Protein AF-A0A367JEI6-F1 (afdb_monomer_lite)

Sequence (635 aa):
SEKPLTSEKLGIALVNKEEEFNARFEATFRLKEKGFSNNKVEFAQYLLSNLLGGIGYFHGSSVVDRSHPPMLDEEDFKGEPVRPELTKPQALFTATPSRPFFPRGFYWDEGFHQLLIGEWDNDLSLDIIKHWVSLIDENGWVAREQILGEEARSKVPPEFQTQFPHYANPPTLYLAIKHFIDRLEAHQQQKLLESMVDSQLKMGTLDESSVLRNLHLDQSELASHWLKAIYSKLRQNWLWFRSTQRGHLKKFGREASSDEAYRWRGRTPNHTLTSGLDDYPRGDPSVGELHLDLHSWMAFCTGLLKEIAHKLGPEYDKDMNEYAQIQQDILANLDDLHWNEEKQMYCDQALDETQSPIHVCHKGYLSLFPMVLGLLPADSPKLGAILDMIQDKQELWSSYGLRSLSASDPFFGTGENYWRGPVWLNINYLTLQSLYKPTVALDFLSIHYLMKMRFTLFALAFTFAIAANAATLNSRSSPEVQSCVNDLTFLQNQLKTTANAVNTYLSAAGSDGATGVLNSEQALINAVDGAGASCCTIHSAVSADEAASLISVSQVLAVDVESALNAMVAKKAEFDAVESTTPAVKADLQKLQPKVNTLTGCILTAMPDGRHNDVAEYITKINSAFSNVNTAFEI

Foldseek 3Di:
DPDDCDPVNVVVVVVVVVVVLLVLLCVLPVCVVLVHDPVVSVVVSVVLVVQVVLWDKFKAWAWEFPPDDLADFDAPLPDDDGDIDTDDMAMATATFPDVVQTSWDAQQVRLVSLLSVCSSFVLSSLVRLVSQLVQLDPQLFHFRTGQGDDVSVVNDDPVPRYTYRNQAAQNSSLVSVVSSVVLLVVLVVVVVVVVVPDPDDDPDDPPVVVCNRCVCSVDVVVVLVSLVSSLVSLVSNLVSQQRSFQADAVVQVADFPDSRFGHGPPAHQQARVSHVLGRPDDDGDRSHKTALLSLLSSLLSLVSSLVSLVSNDDVSVVSNVVSVVVSVRSLRVQCSAFQDPVLLFGFIWDADPVSHIDGDDWQFLSRCSCQLSLVDALPDVSVVSNVVQCPDPQFQDDPVFGFRTGVVDPCAPDDPNPSRGDDDVSSRVSVVVSVVDRRDDDDPPCVVPPVPPDPQDPPPVSPPPCLVVLVPDPPDFDPLLNQLSVLLSVLLVLLVVLLVLLLPDALVVAPVSLVSNLVSLVVSLVSLVSSLVSLLVQQAAGDPSSLVSLLSSLVSSLVSLLSSLVSLLVCLVRQVSYPPSLVSVLVSLVSRVVSVVSSLVSSLSRHDPVCNVSSVVSVVSNVVSSVSSCVSSVD

Radius of gyration: 29.32 Å; chains: 1; bounding box: 84×60×75 Å

Secondary structure (DSSP, 8-state):
-PPPPPHHHHHHHHHHHHHHHHHHHHHHH-TTTTT--HHHHHHHHHHHHHHHTT-EEEEE--EE---S-TT---SS-S------EEPPPEEEEE--SBTTTB-SEEHHHHHHHHHHHHHH-HHHHHHHHHHHHHT--TTS---SEE--HHHHHTTS-HHHHEE-TT-----HHHHHHHHHHHHHHHHHHHHHHHHHH--S-------HHHHHHSHHHH-HHHHHHHHHHHHHHHHHHHHHHHHHTBPPSGGGT---SSS--B--SS--SS--GGGT-TT----S--TT-B-HHHHHHHHHHHHHHHHHHHHH-GGGHHHHHHHHHHHHHHHHHHHHHHEETTTTEE-EEEE-TTS-EEEE---BHHHHHHHHTT-S-TT-HHHHHHHHHHH-TTTTEEBTEEBSB-TTSTTTT-TT-SSSS-B-HHHHHHHHHHHHS-SS---TT-HHHHTTS-SSSSSGGGSSSSHHHHTT--TTS-HHHHHHHHHHHHHHHHHHHHHHHHHH--GGGHHHHHHHHHHHHHHHHHHHHHHHHHHTT--SPPPHHHHHHHHHHHHHHHHHHHHHHHHHHHTHHHHHTSTTHHHHHHHHHHHHHHHHHHHHHHHHHHS-GGGHHHHHHHHHHHHHHHHHHHHHTT-

Organism: Rhizopus azygosporus (NCBI:txid86630)

InterPro domains:
  IPR004888 Glycoside hydrolase family 63 [PTHR10412] (4-437)
  IPR008928 Six-hairpin glycosidase superfamily [SSF48208] (17-437)
  IPR012341 Six-hairpin glycosidase-like superfamily [G3DSA:1.50.10.10] (33-443)
  IPR021054 Cell wall mannoprotein 1 [PF12296] (482-603)
  IPR031335 Glycosyl hydrolase family 63, C-terminal [PF03200] (6-437)

Structure (mmCIF, N/CA/C/O backbone):
data_AF-A0A367JEI6-F1
#
_entry.id   AF-A0A367JEI6-F1
#
loop_
_atom_site.group_PDB
_atom_site.id
_atom_site.type_symbol
_atom_site.label_atom_id
_atom_site.label_alt_id
_atom_site.label_comp_id
_atom_site.label_asym_id
_atom_site.label_entity_id
_atom_site.label_seq_id
_atom_site.pdbx_PDB_ins_code
_atom_site.Cartn_x
_atom_site.Cartn_y
_atom_site.Cartn_z
_atom_site.occupancy
_atom_site.B_iso_or_equiv
_atom_site.auth_seq_id
_atom_site.auth_comp_id
_atom_site.auth_asym_id
_atom_site.auth_atom_id
_atom_site.pdbx_PDB_model_num
ATOM 1 N N . SER A 1 1 ? -4.084 20.580 45.305 1.00 48.03 1 SER A N 1
ATOM 2 C CA . SER A 1 1 ? -3.257 19.406 44.986 1.00 48.03 1 SER A CA 1
ATOM 3 C C . SER A 1 1 ? -4.185 18.294 44.551 1.00 48.03 1 SER A C 1
ATOM 5 O O . SER A 1 1 ? -5.198 18.072 45.211 1.00 48.03 1 SER A O 1
ATOM 7 N N . GLU A 1 2 ? -3.901 17.641 43.428 1.00 61.16 2 GLU A N 1
ATOM 8 C CA . GLU A 1 2 ? -4.622 16.419 43.074 1.00 61.16 2 GLU A CA 1
ATOM 9 C C . GLU A 1 2 ? -4.389 15.379 44.172 1.00 61.16 2 GLU A C 1
ATOM 11 O O . GLU A 1 2 ? -3.274 15.216 44.674 1.00 61.16 2 GLU A O 1
ATOM 16 N N . LYS A 1 3 ? -5.469 14.737 44.626 1.00 69.19 3 LYS A N 1
ATOM 17 C CA . LYS A 1 3 ? -5.363 13.673 45.627 1.00 69.19 3 LYS A CA 1
ATOM 18 C C . LYS A 1 3 ? -4.518 12.539 45.025 1.00 69.19 3 LYS A C 1
ATOM 20 O O . LYS A 1 3 ? -4.773 12.186 43.876 1.00 69.19 3 LYS A O 1
ATOM 25 N N . PRO A 1 4 ? -3.590 11.933 45.785 1.00 77.69 4 PRO A N 1
ATOM 26 C CA . PRO A 1 4 ? -2.762 10.843 45.282 1.00 77.69 4 PRO A CA 1
ATOM 27 C C . PRO A 1 4 ? -3.618 9.689 44.737 1.00 77.69 4 PRO A C 1
ATOM 29 O O . PRO A 1 4 ? -4.696 9.391 45.269 1.00 77.69 4 PRO A O 1
ATOM 32 N N . LEU A 1 5 ? -3.133 9.064 43.661 1.00 84.31 5 LEU A N 1
ATOM 33 C CA . LEU A 1 5 ? -3.747 7.893 43.041 1.00 84.31 5 LEU A CA 1
ATOM 34 C C . LEU A 1 5 ? -3.684 6.723 44.040 1.00 84.31 5 LEU A C 1
ATOM 36 O O . LEU A 1 5 ? -2.600 6.305 44.442 1.00 84.31 5 LEU A O 1
ATOM 40 N N . THR A 1 6 ? -4.835 6.226 44.495 1.00 91.44 6 THR A N 1
ATOM 41 C CA . THR A 1 6 ? -4.913 5.052 45.382 1.00 91.44 6 THR A CA 1
ATOM 42 C C . THR A 1 6 ? -5.135 3.785 44.559 1.00 91.44 6 THR A C 1
ATOM 44 O O . THR A 1 6 ? -5.641 3.867 43.443 1.00 91.44 6 THR A O 1
ATOM 47 N N . SER A 1 7 ? -4.811 2.611 45.116 1.00 90.94 7 SER A N 1
ATOM 48 C CA . SER A 1 7 ? -5.055 1.313 44.456 1.00 90.94 7 SER A CA 1
ATOM 49 C C . SER A 1 7 ? -6.521 1.145 44.033 1.00 90.94 7 SER A C 1
ATOM 51 O O . SER A 1 7 ? -6.808 0.792 42.896 1.00 90.94 7 SER A O 1
ATOM 53 N N . GLU A 1 8 ? -7.456 1.507 44.915 1.00 91.62 8 GLU A N 1
ATOM 54 C CA . GLU A 1 8 ? -8.895 1.473 44.634 1.00 91.62 8 GLU A CA 1
ATOM 55 C C . GLU A 1 8 ? -9.284 2.385 43.460 1.00 91.62 8 GLU A C 1
ATOM 57 O O . GLU A 1 8 ? -9.966 1.956 42.533 1.00 91.62 8 GLU A O 1
ATOM 62 N N . LYS A 1 9 ? -8.795 3.634 43.454 1.00 89.69 9 LYS A N 1
ATOM 63 C CA . LYS A 1 9 ? -9.061 4.576 42.359 1.00 89.69 9 LYS A CA 1
ATOM 64 C C . LYS A 1 9 ? -8.449 4.117 41.042 1.00 89.69 9 LYS A C 1
ATOM 66 O O . LYS A 1 9 ? -9.068 4.308 40.003 1.00 89.69 9 LYS A O 1
ATOM 71 N N . LEU A 1 10 ? -7.252 3.532 41.085 1.00 92.25 10 LEU A N 1
ATOM 72 C CA . LEU A 1 10 ? -6.597 2.979 39.905 1.00 92.25 10 LEU A CA 1
ATOM 73 C C . LEU A 1 10 ? -7.386 1.787 39.350 1.00 92.25 10 LEU A C 1
ATOM 75 O O . LEU A 1 10 ? -7.607 1.736 38.148 1.00 92.25 10 LEU A O 1
ATOM 79 N N . GLY A 1 11 ? -7.858 0.877 40.207 1.00 92.75 11 GLY A N 1
ATOM 80 C CA . GLY A 1 11 ? -8.677 -0.264 39.789 1.00 92.75 11 GLY A CA 1
ATOM 81 C C . GLY A 1 11 ? -9.954 0.167 39.065 1.00 92.75 11 GLY A C 1
ATOM 82 O O . GLY A 1 11 ? -10.223 -0.310 37.967 1.00 92.75 11 GLY A O 1
ATOM 83 N N . ILE A 1 12 ? -10.687 1.133 39.630 1.00 91.88 12 ILE A N 1
ATOM 84 C CA . ILE A 1 12 ? -11.886 1.704 38.990 1.00 91.88 12 ILE A CA 1
ATOM 85 C C . ILE A 1 12 ? -11.523 2.390 37.664 1.00 91.88 12 ILE A C 1
ATOM 87 O O . ILE A 1 12 ? -12.197 2.191 36.658 1.00 91.88 12 ILE A O 1
ATOM 91 N N . ALA A 1 13 ? -10.442 3.175 37.639 1.00 90.31 13 ALA A N 1
ATOM 92 C CA . ALA A 1 13 ? -10.019 3.876 36.430 1.00 90.31 13 ALA A CA 1
ATOM 93 C C . ALA A 1 13 ? -9.613 2.921 35.295 1.00 90.31 13 ALA A C 1
ATOM 95 O O . ALA A 1 13 ? -9.899 3.218 34.139 1.00 90.31 13 ALA A O 1
ATOM 96 N N . LEU A 1 14 ? -8.975 1.786 35.603 1.00 94.12 14 LEU A N 1
ATOM 97 C CA . LEU A 1 14 ? -8.586 0.785 34.605 1.00 94.12 14 LEU A CA 1
ATOM 98 C C . LEU A 1 14 ? -9.806 0.129 33.953 1.00 94.12 14 LEU A C 1
ATOM 100 O O . LEU A 1 14 ? -9.857 0.073 32.729 1.00 94.12 14 LEU A O 1
ATOM 104 N N . VAL A 1 15 ? -10.797 -0.287 34.750 1.00 95.31 15 VAL A N 1
ATOM 105 C CA . VAL A 1 15 ? -12.051 -0.862 34.227 1.00 95.31 15 VAL A CA 1
ATOM 106 C C . VAL A 1 15 ? -12.768 0.144 33.328 1.00 95.31 15 VAL A C 1
ATOM 108 O O . VAL A 1 15 ? -13.109 -0.179 32.195 1.00 95.31 15 VAL A O 1
ATOM 111 N N . ASN A 1 16 ? -12.899 1.397 33.777 1.00 93.38 16 ASN A N 1
ATOM 112 C CA . ASN A 1 16 ? -13.527 2.444 32.969 1.00 93.38 16 ASN A CA 1
ATOM 113 C C . ASN A 1 16 ? -12.774 2.674 31.645 1.00 93.38 16 ASN A C 1
ATOM 115 O O . ASN A 1 16 ? -13.396 2.835 30.599 1.00 93.38 16 ASN A O 1
ATOM 119 N N . LYS A 1 17 ? -11.433 2.666 31.662 1.00 92.62 17 LYS A N 1
ATOM 120 C CA . LYS A 1 17 ? -10.624 2.846 30.445 1.00 92.62 17 LYS A CA 1
ATOM 121 C C . LYS A 1 17 ? -10.722 1.663 29.486 1.00 92.62 17 LYS A C 1
ATOM 123 O O . LYS A 1 17 ? -10.692 1.876 28.276 1.00 92.62 17 LYS A O 1
ATOM 128 N N . GLU A 1 18 ? -10.856 0.446 29.999 1.00 95.56 18 GLU A N 1
ATOM 129 C CA . GLU A 1 18 ? -11.104 -0.746 29.185 1.00 95.56 18 GLU A CA 1
ATOM 130 C C . GLU A 1 18 ? -12.481 -0.682 28.505 1.00 95.56 18 GLU A C 1
ATOM 132 O O . GLU A 1 18 ? -12.591 -0.922 27.302 1.00 95.56 18 GLU A O 1
ATOM 137 N N . GLU A 1 19 ? -13.522 -0.275 29.234 1.00 95.62 19 GLU A N 1
ATOM 138 C CA . GLU A 1 19 ? -14.865 -0.065 28.678 1.00 95.62 19 GLU A CA 1
ATOM 139 C C . GLU A 1 19 ? -14.885 1.047 27.616 1.00 95.62 19 GLU A C 1
ATOM 141 O O . GLU A 1 19 ? -15.433 0.849 26.528 1.00 95.62 19 GLU A O 1
ATOM 146 N N . GLU A 1 20 ? -14.232 2.185 27.880 1.00 93.94 20 GLU A N 1
ATOM 147 C CA . GLU A 1 20 ? -14.072 3.283 26.915 1.00 93.94 20 GLU A CA 1
ATOM 148 C C . GLU A 1 20 ? -13.326 2.830 25.650 1.00 93.94 20 GLU A C 1
ATOM 150 O O . GLU A 1 20 ? -13.734 3.161 24.532 1.00 93.94 20 GLU A O 1
ATOM 155 N N . PHE A 1 21 ? -12.248 2.052 25.803 1.00 95.69 21 PHE A N 1
ATOM 156 C CA . PHE A 1 21 ? -11.511 1.477 24.679 1.00 95.69 21 PHE A CA 1
ATOM 157 C C . PHE A 1 21 ? -12.402 0.550 23.849 1.00 95.69 21 PHE A C 1
ATOM 159 O O . PHE A 1 21 ? -12.448 0.685 22.626 1.00 95.69 21 PHE A O 1
ATOM 166 N N . ASN A 1 22 ? -13.142 -0.350 24.499 1.00 96.62 22 ASN A N 1
ATOM 167 C CA . ASN A 1 22 ? -14.044 -1.290 23.837 1.00 96.62 22 ASN A CA 1
ATOM 168 C C . ASN A 1 22 ? -15.152 -0.570 23.059 1.00 96.62 22 ASN A C 1
ATOM 170 O O . ASN A 1 22 ? -15.424 -0.920 21.908 1.00 96.62 22 ASN A O 1
ATOM 174 N N . ALA A 1 23 ? -15.760 0.455 23.661 1.00 95.31 23 ALA A N 1
ATOM 175 C CA . ALA A 1 23 ? -16.785 1.269 23.018 1.00 95.31 23 ALA A CA 1
ATOM 176 C C . ALA A 1 23 ? -16.229 2.028 21.804 1.00 95.31 23 ALA A C 1
ATOM 178 O O . ALA A 1 23 ? -16.829 1.996 20.729 1.00 95.31 23 ALA A O 1
ATOM 179 N N . ARG A 1 24 ? -15.053 2.657 21.940 1.00 94.38 24 ARG A N 1
ATOM 180 C CA . ARG A 1 24 ? -14.387 3.358 20.831 1.00 94.38 24 ARG A CA 1
ATOM 181 C C . ARG A 1 24 ? -14.004 2.401 19.708 1.00 94.38 24 ARG A C 1
ATOM 183 O O . ARG A 1 24 ? -14.233 2.719 18.550 1.00 94.38 24 ARG A O 1
ATOM 190 N N . PHE A 1 25 ? -13.425 1.248 20.035 1.00 96.81 25 PHE A N 1
ATOM 191 C CA . PHE A 1 25 ? -13.035 0.241 19.049 1.00 96.81 25 PHE A CA 1
ATOM 192 C C . PHE A 1 25 ? -14.214 -0.166 18.172 1.00 96.81 25 PHE A C 1
ATOM 194 O O . PHE A 1 25 ? -14.095 -0.177 16.945 1.00 96.81 25 PHE A O 1
ATOM 201 N N . GLU A 1 26 ? -15.367 -0.427 18.787 1.00 95.75 26 GLU A N 1
ATOM 202 C CA . GLU A 1 26 ? -16.572 -0.732 18.025 1.00 95.75 26 GLU A CA 1
ATOM 203 C C . GLU A 1 26 ? -17.064 0.477 17.219 1.00 95.75 26 GLU A C 1
ATOM 205 O O . GLU A 1 26 ? -17.380 0.315 16.047 1.00 95.75 26 GLU A O 1
ATOM 210 N N . ALA A 1 27 ? -17.058 1.690 17.778 1.00 92.56 27 ALA A N 1
ATOM 211 C CA . ALA A 1 27 ? -17.465 2.893 17.046 1.00 92.56 27 ALA A CA 1
ATOM 212 C C . ALA A 1 27 ? -16.586 3.175 15.810 1.00 92.56 27 ALA A C 1
ATOM 214 O O . ALA A 1 27 ? -17.096 3.595 14.772 1.00 92.56 27 ALA A O 1
ATOM 215 N N . THR A 1 28 ? -15.277 2.923 15.901 1.00 92.06 28 THR A N 1
ATOM 216 C CA . THR A 1 28 ? -14.323 3.123 14.802 1.00 92.06 28 THR A CA 1
ATOM 217 C C . THR A 1 28 ? -14.443 2.025 13.746 1.00 92.06 28 THR A C 1
ATOM 219 O O . THR A 1 28 ? -14.649 2.307 12.565 1.00 92.06 28 THR A O 1
ATOM 222 N N . PHE A 1 29 ? -14.317 0.756 14.145 1.00 93.62 29 PHE A N 1
ATOM 223 C CA . PHE A 1 29 ? -14.163 -0.346 13.189 1.00 93.62 29 PHE A CA 1
ATOM 224 C C . PHE A 1 29 ? -15.469 -1.064 12.856 1.00 93.62 29 PHE A C 1
ATOM 226 O O . PHE A 1 29 ? -15.539 -1.717 11.805 1.00 93.62 29 PHE A O 1
ATOM 233 N N . ARG A 1 30 ? -16.496 -0.926 13.703 1.00 94.12 30 ARG A N 1
ATOM 234 C CA . ARG A 1 30 ? -17.840 -1.499 13.533 1.00 94.12 30 ARG A CA 1
ATOM 235 C C . ARG A 1 30 ? -17.812 -3.002 13.268 1.00 94.12 30 ARG A C 1
ATOM 237 O O . ARG A 1 30 ? -18.492 -3.499 12.374 1.00 94.12 30 ARG A O 1
ATOM 244 N N . LEU A 1 31 ? -16.931 -3.735 13.956 1.00 89.00 31 LEU A N 1
ATOM 245 C CA . LEU A 1 31 ? -16.716 -5.154 13.664 1.00 89.00 31 LEU A CA 1
ATOM 246 C C . LEU A 1 31 ? -17.896 -6.013 14.133 1.00 89.00 31 LEU A C 1
ATOM 248 O O . LEU A 1 31 ? -18.277 -6.939 13.417 1.00 89.00 31 LEU A O 1
ATOM 252 N N . LYS A 1 32 ? -18.520 -5.713 15.277 1.00 90.19 32 LYS A N 1
ATOM 253 C CA . LYS A 1 32 ? -19.736 -6.432 15.695 1.00 90.19 32 LYS A CA 1
ATOM 254 C C . LYS A 1 32 ? -20.890 -6.134 14.744 1.00 90.19 32 LYS A C 1
ATOM 256 O O . LYS A 1 32 ? -21.566 -7.067 14.321 1.00 90.19 32 LYS A O 1
ATOM 261 N N . GLU A 1 33 ? -21.064 -4.871 14.353 1.00 89.69 33 GLU A N 1
ATOM 262 C CA . GLU A 1 33 ? -22.064 -4.466 13.348 1.00 89.69 33 GLU A CA 1
ATOM 263 C C . GLU A 1 33 ? -21.844 -5.183 12.004 1.00 89.69 33 GLU A C 1
ATOM 265 O O . GLU A 1 33 ? -22.790 -5.664 11.385 1.00 89.69 33 GLU A O 1
ATOM 270 N N . LYS A 1 34 ? -20.581 -5.357 11.596 1.00 85.69 34 LYS A N 1
ATOM 271 C CA . LYS A 1 34 ? -20.177 -6.128 10.407 1.00 85.69 34 LYS A CA 1
ATOM 272 C C . LYS A 1 34 ? -20.357 -7.650 10.544 1.00 85.69 34 LYS A C 1
ATOM 274 O O . LYS A 1 34 ? -20.009 -8.380 9.618 1.00 85.69 34 LYS A O 1
ATOM 279 N N . GLY A 1 35 ? -20.863 -8.150 11.673 1.00 91.69 35 GLY A N 1
ATOM 280 C CA . GLY A 1 35 ? -21.135 -9.573 11.903 1.00 91.69 35 GLY A CA 1
ATOM 281 C C . GLY A 1 35 ? -19.931 -10.401 12.370 1.00 91.69 35 GLY A C 1
ATOM 282 O O . GLY A 1 35 ? -19.985 -11.633 12.339 1.00 91.69 35 GLY A O 1
ATOM 283 N N . PHE A 1 36 ? -18.833 -9.776 12.810 1.00 88.62 36 PHE A N 1
ATOM 284 C CA . PHE A 1 36 ? -17.705 -10.514 13.384 1.00 88.62 36 PHE A CA 1
ATOM 285 C C . PHE A 1 36 ? -18.031 -11.005 14.806 1.00 88.62 36 PHE A C 1
ATOM 287 O O . PHE A 1 36 ? -18.516 -10.259 15.652 1.00 88.62 36 PHE A O 1
ATOM 294 N N . SER A 1 37 ? -17.714 -12.272 15.096 1.00 94.31 37 SER A N 1
ATOM 295 C CA . SER A 1 37 ? -17.862 -12.866 16.435 1.00 94.31 37 SER A CA 1
ATOM 296 C C . SER A 1 37 ? -16.991 -12.160 17.479 1.00 94.31 37 SER A C 1
ATOM 298 O O . SER A 1 37 ? -15.877 -11.754 17.146 1.00 94.31 37 SER A O 1
ATOM 300 N N . ASN A 1 38 ? -17.400 -12.164 18.751 1.00 93.81 38 ASN A N 1
ATOM 301 C CA . ASN A 1 38 ? -16.640 -11.554 19.854 1.00 93.81 38 ASN A CA 1
ATOM 302 C C . ASN A 1 38 ? -15.154 -11.965 19.893 1.00 93.81 38 ASN A C 1
ATOM 304 O O . ASN A 1 38 ? -14.307 -11.090 19.997 1.00 93.81 38 ASN A O 1
ATOM 308 N N . ASN A 1 39 ? -14.817 -13.245 19.683 1.00 96.50 39 ASN A N 1
ATOM 309 C CA . ASN A 1 39 ? -13.416 -13.703 19.665 1.00 96.50 39 ASN A CA 1
ATOM 310 C C . ASN A 1 39 ? -12.576 -13.045 18.550 1.00 96.50 39 ASN A C 1
ATOM 312 O O . ASN A 1 39 ? -11.382 -12.822 18.713 1.00 96.50 39 ASN A O 1
ATOM 316 N N . LYS A 1 40 ? -13.188 -12.733 17.397 1.00 95.38 40 LYS A N 1
ATOM 317 C CA . LYS A 1 40 ? -12.514 -12.029 16.291 1.00 95.38 40 LYS A CA 1
ATOM 318 C C . LYS A 1 40 ? -12.352 -10.541 16.597 1.00 95.38 40 LYS A C 1
ATOM 320 O O . LYS A 1 40 ? -11.348 -9.956 16.207 1.00 95.38 40 LYS A O 1
ATOM 325 N N . VAL A 1 41 ? -13.323 -9.946 17.290 1.00 97.25 41 VAL A N 1
ATOM 326 C CA . VAL A 1 41 ? -13.244 -8.557 17.761 1.00 97.25 41 VAL A CA 1
ATOM 327 C C . VAL A 1 41 ? -12.129 -8.420 18.795 1.00 97.25 41 VAL A C 1
ATOM 329 O O . VAL A 1 41 ? -11.269 -7.564 18.629 1.00 97.25 41 VAL A O 1
ATOM 332 N N . GLU A 1 42 ? -12.077 -9.314 19.783 1.00 97.50 42 GLU A N 1
ATOM 333 C CA . GLU A 1 42 ? -11.012 -9.365 20.792 1.00 97.50 42 GLU A CA 1
ATOM 334 C C . GLU A 1 42 ? -9.632 -9.564 20.149 1.00 97.50 42 GLU A C 1
ATOM 336 O O . GLU A 1 42 ? -8.675 -8.857 20.464 1.00 97.50 42 GLU A O 1
ATOM 341 N N . PHE A 1 43 ? -9.532 -10.465 19.167 1.00 98.00 43 PHE A N 1
ATOM 342 C CA . PHE A 1 43 ? -8.306 -10.636 18.391 1.00 98.00 43 PHE A CA 1
ATOM 343 C C . PHE A 1 43 ? -7.889 -9.344 17.667 1.00 98.00 43 PHE A C 1
ATOM 345 O O . PHE A 1 43 ? -6.725 -8.953 17.727 1.00 98.00 43 PHE A O 1
ATOM 352 N N . ALA A 1 44 ? -8.819 -8.633 17.026 1.00 97.88 44 ALA A N 1
ATOM 353 C CA . ALA A 1 44 ? -8.519 -7.374 16.342 1.00 97.88 44 ALA A CA 1
ATOM 354 C C . ALA A 1 44 ? -8.121 -6.249 17.316 1.00 97.88 44 ALA A C 1
ATOM 356 O O . ALA A 1 44 ? -7.190 -5.490 17.036 1.00 97.88 44 ALA A O 1
ATOM 357 N N . GLN A 1 45 ? -8.769 -6.177 18.481 1.00 98.31 45 GLN A N 1
ATOM 358 C CA . GLN A 1 45 ? -8.386 -5.282 19.573 1.00 98.31 45 GLN A CA 1
ATOM 359 C C . GLN A 1 45 ? -6.954 -5.557 20.032 1.00 98.31 45 GLN A C 1
ATOM 361 O O . GLN A 1 45 ? -6.162 -4.623 20.179 1.00 98.31 45 GLN A O 1
ATOM 366 N N . TYR A 1 46 ? -6.594 -6.832 20.198 1.00 98.00 46 TYR A N 1
ATOM 367 C CA . TYR A 1 46 ? -5.237 -7.244 20.542 1.00 98.00 46 TYR A CA 1
ATOM 368 C C . TYR A 1 46 ? -4.212 -6.809 19.483 1.00 98.00 46 TYR A C 1
ATOM 370 O O . TYR A 1 46 ? -3.170 -6.258 19.846 1.00 98.00 46 TYR A O 1
ATOM 378 N N . LEU A 1 47 ? -4.494 -6.997 18.188 1.00 97.25 47 LEU A N 1
ATOM 379 C CA . LEU A 1 47 ? -3.591 -6.577 17.105 1.00 97.25 47 LEU A CA 1
ATOM 380 C C . LEU A 1 47 ? -3.359 -5.061 17.105 1.00 97.25 47 LEU A C 1
ATOM 382 O O . LEU A 1 47 ? -2.209 -4.621 17.096 1.00 97.25 47 LEU A O 1
ATOM 386 N N . LEU A 1 48 ? -4.432 -4.266 17.179 1.00 98.25 48 LEU A N 1
ATOM 387 C CA . LEU A 1 48 ? -4.332 -2.806 17.242 1.00 98.25 48 LEU A CA 1
ATOM 388 C C . LEU A 1 48 ? -3.537 -2.361 18.476 1.00 98.25 48 LEU A C 1
ATOM 390 O O . LEU A 1 48 ? -2.645 -1.523 18.374 1.00 98.25 48 LEU A O 1
ATOM 394 N N . SER A 1 49 ? -3.832 -2.950 19.635 1.00 98.19 49 SER A N 1
ATOM 395 C CA . SER A 1 49 ? -3.174 -2.606 20.900 1.00 98.19 49 SER A CA 1
ATOM 396 C C . SER A 1 49 ? -1.674 -2.895 20.857 1.00 98.19 49 SER A C 1
ATOM 398 O O . SER A 1 49 ? -0.885 -2.106 21.372 1.00 98.19 49 SER A O 1
ATOM 400 N N . ASN A 1 50 ? -1.259 -3.991 20.214 1.00 98.19 50 ASN A N 1
ATOM 401 C CA . ASN A 1 50 ? 0.160 -4.308 20.040 1.00 98.19 50 ASN A CA 1
ATOM 402 C C . ASN A 1 50 ? 0.858 -3.376 19.048 1.00 98.19 50 ASN A C 1
ATOM 404 O O . ASN A 1 50 ? 1.997 -2.994 19.313 1.00 98.19 50 ASN A O 1
ATOM 408 N N . LEU A 1 51 ? 0.192 -2.979 17.957 1.00 98.12 51 LEU A N 1
ATOM 409 C CA . LEU A 1 51 ? 0.733 -1.984 17.027 1.00 98.12 51 LEU A CA 1
ATOM 410 C C . LEU A 1 51 ? 0.952 -0.640 17.733 1.00 98.12 51 LEU A C 1
ATOM 412 O O . LEU A 1 51 ? 2.053 -0.095 17.696 1.00 98.12 51 LEU A O 1
ATOM 416 N N . LEU A 1 52 ? -0.065 -0.145 18.447 1.00 98.31 52 LEU A N 1
ATOM 417 C CA . LEU A 1 52 ? 0.025 1.101 19.216 1.00 98.31 52 LEU A CA 1
ATOM 418 C C . LEU A 1 52 ? 1.075 1.006 20.331 1.00 98.31 52 LEU A C 1
ATOM 420 O O . LEU A 1 52 ? 1.863 1.926 20.524 1.00 98.31 52 LEU A O 1
ATOM 424 N N . GLY A 1 53 ? 1.140 -0.128 21.032 1.00 97.94 53 GLY A N 1
ATOM 425 C CA . GLY A 1 53 ? 2.154 -0.400 22.054 1.00 97.94 53 GLY A CA 1
ATOM 426 C C . GLY A 1 53 ? 3.572 -0.602 21.503 1.00 97.94 53 GLY A C 1
ATOM 427 O O . GLY A 1 53 ? 4.518 -0.707 22.285 1.00 97.94 53 GLY A O 1
ATOM 428 N N . GLY A 1 54 ? 3.727 -0.690 20.179 1.00 98.06 54 GLY A N 1
ATOM 429 C CA . GLY A 1 54 ? 5.005 -0.689 19.473 1.00 98.06 54 GLY A CA 1
ATOM 430 C C . GLY A 1 54 ? 5.481 0.705 19.063 1.00 98.06 54 GLY A C 1
ATOM 431 O O . GLY A 1 54 ? 6.603 0.817 18.568 1.00 98.06 54 GLY A O 1
ATOM 432 N N . ILE A 1 55 ? 4.670 1.751 19.260 1.00 98.69 55 ILE A N 1
ATOM 433 C CA . ILE A 1 55 ? 5.073 3.136 19.007 1.00 98.69 55 ILE A CA 1
ATOM 434 C C . ILE A 1 55 ? 6.120 3.553 20.042 1.00 98.69 55 ILE A C 1
ATOM 436 O O . ILE A 1 55 ? 5.935 3.377 21.247 1.00 98.69 55 ILE A O 1
ATOM 440 N N . GLY A 1 56 ? 7.227 4.114 19.563 1.00 98.19 56 GLY A N 1
ATOM 441 C CA . GLY A 1 56 ? 8.352 4.543 20.384 1.00 98.19 56 GLY A CA 1
ATOM 442 C C . GLY A 1 56 ? 8.886 5.912 19.983 1.00 98.19 56 GLY A C 1
ATOM 443 O O . GLY A 1 56 ? 8.673 6.386 18.867 1.00 98.19 56 GLY A O 1
ATOM 444 N N . TYR A 1 57 ? 9.605 6.535 20.915 1.00 98.44 57 TYR A N 1
ATOM 445 C CA . TYR A 1 57 ? 10.407 7.730 20.675 1.00 98.44 57 TYR A CA 1
ATOM 446 C C . TYR A 1 57 ? 11.887 7.360 20.758 1.00 98.44 57 TYR A C 1
ATOM 448 O O . TYR A 1 57 ? 12.358 6.878 21.789 1.00 98.44 57 TYR A O 1
ATOM 456 N N . PHE A 1 58 ? 12.613 7.603 19.676 1.00 98.44 58 PHE A N 1
ATOM 457 C CA . PHE A 1 58 ? 14.017 7.252 19.516 1.00 98.44 58 PHE A CA 1
ATOM 458 C C . PHE A 1 58 ? 14.836 8.521 19.322 1.00 98.44 58 PHE A C 1
ATOM 460 O O . PHE A 1 58 ? 14.406 9.438 18.626 1.00 98.44 58 PHE A O 1
ATOM 467 N N . HIS A 1 59 ? 16.025 8.579 19.920 1.00 98.50 59 HIS A N 1
ATOM 468 C CA . HIS A 1 59 ? 16.923 9.717 19.771 1.00 98.50 59 HIS A CA 1
ATOM 469 C C . HIS A 1 59 ? 18.386 9.276 19.783 1.00 98.50 59 HIS A C 1
ATOM 471 O O . HIS A 1 59 ? 18.832 8.577 20.694 1.00 98.50 59 HIS A O 1
ATOM 477 N N . GLY A 1 60 ? 19.161 9.748 18.812 1.00 98.31 60 GLY A N 1
ATOM 478 C CA . GLY A 1 60 ? 20.586 9.456 18.719 1.00 98.31 60 GLY A CA 1
ATOM 479 C C . GLY A 1 60 ? 21.145 9.695 17.325 1.00 98.31 60 GLY A C 1
ATOM 480 O O . GLY A 1 60 ? 20.445 10.158 16.429 1.00 98.31 60 GLY A O 1
ATOM 481 N N . SER A 1 61 ? 22.431 9.407 17.158 1.00 98.12 61 SER A N 1
ATOM 482 C CA . SER A 1 61 ? 23.098 9.435 15.855 1.00 98.12 61 SER A CA 1
ATOM 483 C C . SER A 1 61 ? 22.865 8.134 15.090 1.00 98.12 61 SER A C 1
ATOM 485 O O . SER A 1 61 ? 22.895 7.058 15.697 1.00 98.12 61 SER A O 1
ATOM 487 N N . SER A 1 62 ? 22.716 8.255 13.771 1.00 97.50 62 SER A N 1
ATOM 488 C CA . SER A 1 62 ? 22.810 7.154 12.808 1.00 97.50 62 SER A CA 1
ATOM 489 C C . SER A 1 62 ? 24.258 6.962 12.359 1.00 97.50 62 SER A C 1
ATOM 491 O O . SER A 1 62 ? 25.091 7.856 12.525 1.00 97.50 62 SER A O 1
ATOM 493 N N . VAL A 1 63 ? 24.545 5.815 11.745 1.00 97.12 63 VAL A N 1
ATOM 494 C CA . VAL A 1 63 ? 25.808 5.540 11.049 1.00 97.12 63 VAL A CA 1
ATOM 495 C C . VAL A 1 63 ? 25.546 5.614 9.546 1.00 97.12 63 VAL A C 1
ATOM 497 O O . VAL A 1 63 ? 24.741 4.844 9.025 1.00 97.12 63 VAL A O 1
ATOM 500 N N . VAL A 1 64 ? 26.183 6.553 8.848 1.00 95.88 64 VAL A N 1
ATOM 501 C CA . VAL A 1 64 ? 25.949 6.805 7.417 1.00 95.88 64 VAL A CA 1
ATOM 502 C C . VAL A 1 64 ? 27.273 6.891 6.678 1.00 95.88 64 VAL A C 1
ATOM 504 O O . VAL A 1 64 ? 28.185 7.587 7.119 1.00 95.88 64 VAL A O 1
ATOM 507 N N . ASP A 1 65 ? 27.364 6.232 5.530 1.00 93.50 65 ASP A N 1
ATOM 508 C CA . ASP A 1 65 ? 28.490 6.378 4.611 1.00 93.50 65 ASP A CA 1
ATOM 509 C C . ASP A 1 65 ? 28.106 7.300 3.448 1.00 93.50 65 ASP A C 1
ATOM 511 O O . ASP A 1 65 ? 27.285 6.949 2.601 1.00 93.50 65 ASP A O 1
ATOM 515 N N . ARG A 1 66 ? 28.715 8.489 3.399 1.00 90.62 66 ARG A N 1
ATOM 516 C CA . ARG A 1 66 ? 28.513 9.483 2.328 1.00 90.62 66 ARG A CA 1
ATOM 517 C C . ARG A 1 66 ? 29.680 9.559 1.338 1.00 90.62 66 ARG A C 1
ATOM 519 O O . ARG A 1 66 ? 29.755 10.509 0.563 1.00 90.62 66 ARG A O 1
ATOM 526 N N . SER A 1 67 ? 30.612 8.610 1.381 1.00 85.69 67 SER A N 1
ATOM 527 C CA . SER A 1 67 ? 31.818 8.634 0.545 1.00 85.69 67 SER A CA 1
ATOM 528 C C . SER A 1 67 ? 31.568 8.240 -0.914 1.00 85.69 67 SER A C 1
ATOM 530 O O . SER A 1 67 ? 32.365 8.593 -1.784 1.00 85.69 67 SER A O 1
ATOM 532 N N . HIS A 1 68 ? 30.439 7.586 -1.187 1.00 78.19 68 HIS A N 1
ATOM 533 C CA . HIS A 1 68 ? 30.028 7.145 -2.515 1.00 78.19 68 HIS A CA 1
ATOM 534 C C . HIS A 1 68 ? 29.151 8.205 -3.210 1.00 78.19 68 HIS A C 1
ATOM 536 O O . HIS A 1 68 ? 28.231 8.743 -2.580 1.00 78.19 68 HIS A O 1
ATOM 542 N N . PRO A 1 69 ? 29.384 8.514 -4.501 1.00 73.44 69 PRO A N 1
ATOM 543 C CA . PRO A 1 69 ? 28.525 9.418 -5.259 1.00 73.44 69 PRO A CA 1
ATOM 544 C C . PRO A 1 69 ? 27.067 8.919 -5.309 1.00 73.44 69 PRO A C 1
ATOM 546 O O . PRO A 1 69 ? 26.849 7.733 -5.549 1.00 73.44 69 PRO A O 1
ATOM 549 N N . PRO A 1 70 ? 26.054 9.802 -5.196 1.00 64.50 70 PRO A N 1
ATOM 550 C CA . PRO A 1 70 ? 24.640 9.403 -5.196 1.00 64.50 70 PRO A CA 1
ATOM 551 C C . PRO A 1 70 ? 24.142 8.710 -6.477 1.00 64.50 70 PRO A C 1
ATOM 553 O O . PRO A 1 70 ? 23.067 8.122 -6.474 1.00 64.50 70 PRO A O 1
ATOM 556 N N . MET A 1 71 ? 24.893 8.833 -7.576 1.00 66.12 71 MET A N 1
ATOM 557 C CA . MET A 1 71 ? 24.570 8.295 -8.904 1.00 66.12 71 MET A CA 1
ATOM 558 C C . MET A 1 71 ? 25.625 7.304 -9.407 1.00 66.12 71 MET A C 1
ATOM 560 O O . MET A 1 71 ? 25.804 7.156 -10.616 1.00 66.12 71 MET A O 1
ATOM 564 N N . LEU A 1 72 ? 26.385 6.680 -8.505 1.00 69.12 72 LEU A N 1
ATOM 565 C CA . LEU A 1 72 ? 27.336 5.654 -8.912 1.00 69.12 72 LEU A CA 1
ATOM 566 C C . LEU A 1 72 ? 26.568 4.420 -9.407 1.00 69.12 72 LEU A C 1
ATOM 568 O O . LEU A 1 72 ? 25.690 3.904 -8.717 1.00 69.12 72 LEU A O 1
ATOM 572 N N . ASP A 1 73 ? 26.880 3.968 -10.618 1.00 74.62 73 ASP A N 1
ATOM 573 C CA . ASP A 1 73 ? 26.421 2.671 -11.094 1.00 74.62 73 ASP A CA 1
ATOM 574 C C . ASP A 1 73 ? 27.378 1.588 -10.587 1.00 74.62 73 ASP A C 1
ATOM 576 O O . ASP A 1 73 ? 28.564 1.586 -10.908 1.00 74.62 73 ASP A O 1
ATOM 580 N N . GLU A 1 74 ? 26.844 0.679 -9.776 1.00 73.88 74 GLU A N 1
ATOM 581 C CA . GLU A 1 74 ? 27.546 -0.502 -9.271 1.00 73.88 74 GLU A CA 1
ATOM 582 C C . GLU A 1 74 ? 27.804 -1.476 -10.437 1.00 73.88 74 GLU A C 1
ATOM 584 O O . GLU A 1 74 ? 26.880 -2.137 -10.903 1.00 73.88 74 GLU A O 1
ATOM 589 N N . GLU A 1 75 ? 29.038 -1.542 -10.948 1.00 68.88 75 GLU A N 1
ATOM 590 C CA . GLU A 1 75 ? 29.386 -2.398 -12.101 1.00 68.88 75 GLU A CA 1
ATOM 591 C C . GLU A 1 75 ? 29.924 -3.785 -11.681 1.00 68.88 75 GLU A C 1
ATOM 593 O O . GLU A 1 75 ? 29.875 -4.723 -12.475 1.00 68.88 75 GLU A O 1
ATOM 598 N N . ASP A 1 76 ? 30.440 -3.954 -10.453 1.00 65.19 76 ASP A N 1
ATOM 599 C CA . ASP A 1 76 ? 31.060 -5.219 -10.014 1.00 65.19 76 ASP A CA 1
ATOM 600 C C . ASP A 1 76 ? 30.275 -6.011 -8.955 1.00 65.19 76 ASP A C 1
ATOM 602 O O . ASP A 1 76 ? 30.607 -7.178 -8.730 1.00 65.19 76 ASP A O 1
ATOM 606 N N . PHE A 1 77 ? 29.238 -5.410 -8.348 1.00 71.00 77 PHE A N 1
ATOM 607 C CA . PHE A 1 77 ? 28.322 -5.992 -7.349 1.00 71.00 77 PHE A CA 1
ATOM 608 C C . PHE A 1 77 ? 29.011 -6.767 -6.200 1.00 71.00 77 PHE A C 1
ATOM 610 O O . PHE A 1 77 ? 28.383 -7.599 -5.537 1.00 71.00 77 PHE A O 1
ATOM 617 N N . LYS A 1 78 ? 30.309 -6.515 -5.957 1.00 65.50 78 LYS A N 1
ATOM 618 C CA . LYS A 1 78 ? 31.162 -7.220 -4.974 1.00 65.50 78 LYS A CA 1
ATOM 619 C C . LYS A 1 78 ? 31.325 -6.463 -3.656 1.00 65.50 78 LYS A C 1
ATOM 621 O O . LYS A 1 78 ? 31.854 -7.031 -2.701 1.00 65.50 78 LYS A O 1
ATOM 626 N N . GLY A 1 79 ? 30.836 -5.225 -3.604 1.00 64.31 79 GLY A N 1
ATOM 627 C CA . GLY A 1 79 ? 30.884 -4.343 -2.442 1.00 64.31 79 GLY A CA 1
ATOM 628 C C . GLY A 1 79 ? 32.091 -3.404 -2.466 1.00 64.31 79 GLY A C 1
ATOM 629 O O . GLY A 1 79 ? 33.206 -3.804 -2.798 1.00 64.31 79 GLY A O 1
ATOM 630 N N . GLU A 1 80 ? 31.861 -2.148 -2.082 1.00 66.50 80 GLU A N 1
ATOM 631 C CA . GLU A 1 80 ? 32.888 -1.105 -2.028 1.00 66.50 80 GLU A CA 1
ATOM 632 C C . GLU A 1 80 ? 33.387 -0.852 -0.590 1.00 66.50 80 GLU A C 1
ATOM 634 O O . GLU A 1 80 ? 32.686 -1.156 0.383 1.00 66.50 80 GLU A O 1
ATOM 639 N N . PRO A 1 81 ? 34.611 -0.313 -0.409 1.00 78.31 81 PRO A N 1
ATOM 640 C CA . PRO A 1 81 ? 35.122 0.038 0.912 1.00 78.31 81 PRO A CA 1
ATOM 641 C C . PRO A 1 81 ? 34.261 1.101 1.608 1.00 78.31 81 PRO A C 1
ATOM 643 O O . PRO A 1 81 ? 34.224 2.258 1.197 1.00 78.31 81 PRO A O 1
ATOM 646 N N . VAL A 1 82 ? 33.648 0.722 2.727 1.00 84.81 82 VAL A N 1
ATOM 647 C CA . VAL A 1 82 ? 32.804 1.605 3.541 1.00 84.81 82 VAL A CA 1
ATOM 648 C C . VAL A 1 82 ? 33.609 2.602 4.385 1.00 84.81 82 VAL A C 1
ATOM 650 O O . VAL A 1 82 ? 34.597 2.242 5.031 1.00 84.81 82 VAL A O 1
ATOM 653 N N . ARG A 1 83 ? 33.146 3.854 4.442 1.00 90.81 83 ARG A N 1
ATOM 654 C CA . ARG A 1 83 ? 33.638 4.941 5.310 1.00 90.81 83 ARG A CA 1
ATOM 655 C C . ARG A 1 83 ? 32.493 5.497 6.168 1.00 90.81 83 ARG A C 1
ATOM 657 O O . ARG A 1 83 ? 32.010 6.601 5.916 1.00 90.81 83 ARG A O 1
ATOM 664 N N . PRO A 1 84 ? 32.022 4.725 7.160 1.00 93.69 84 PRO A N 1
ATOM 665 C CA . PRO A 1 84 ? 30.873 5.103 7.967 1.00 93.69 84 PRO A CA 1
ATOM 666 C C . PRO A 1 84 ? 31.214 6.245 8.929 1.00 93.69 84 PRO A C 1
ATOM 668 O O . PRO A 1 84 ? 32.228 6.205 9.630 1.00 93.69 84 PRO A O 1
ATOM 671 N N . GLU A 1 85 ? 30.323 7.226 9.022 1.00 96.31 85 GLU A N 1
ATOM 672 C CA . GLU A 1 85 ? 30.420 8.342 9.960 1.00 96.31 85 GLU A CA 1
ATOM 673 C C . GLU A 1 85 ? 29.147 8.463 10.803 1.00 96.31 85 GLU A C 1
ATOM 675 O O . GLU A 1 85 ? 28.039 8.146 10.360 1.00 96.31 85 GLU A O 1
ATOM 680 N N . LEU A 1 86 ? 29.298 8.942 12.040 1.00 97.38 86 LEU A N 1
ATOM 681 C CA . LEU A 1 86 ? 28.150 9.272 12.878 1.00 97.38 86 LEU A CA 1
ATOM 682 C C . LEU A 1 86 ? 27.506 10.570 12.395 1.00 97.38 86 LEU A C 1
ATOM 684 O O . LEU A 1 86 ? 28.171 11.597 12.247 1.00 97.38 86 LEU A O 1
ATOM 688 N N . THR A 1 87 ? 26.189 10.551 12.222 1.00 96.75 87 THR A N 1
ATOM 689 C CA . THR A 1 87 ? 25.426 11.766 11.934 1.00 96.75 87 THR A CA 1
ATOM 690 C C . THR A 1 87 ? 25.301 12.644 13.176 1.00 96.75 87 THR A C 1
ATOM 692 O O . THR A 1 87 ? 25.511 12.211 14.316 1.00 96.75 87 THR A O 1
ATOM 695 N N . LYS A 1 88 ? 24.852 13.889 12.981 1.00 96.81 88 LYS A N 1
ATOM 696 C CA . LYS A 1 88 ? 24.277 14.655 14.092 1.00 96.81 88 LYS A CA 1
ATOM 697 C C . LYS A 1 88 ? 23.079 13.883 14.676 1.00 96.81 88 LYS A C 1
ATOM 699 O O . LYS A 1 88 ? 22.369 13.239 13.898 1.00 96.81 88 LYS A O 1
ATOM 704 N N . PRO A 1 89 ? 22.854 13.938 16.002 1.00 97.25 89 PRO A N 1
ATOM 705 C CA . PRO A 1 89 ? 21.699 13.298 16.611 1.00 97.25 89 PRO A CA 1
ATOM 706 C C . PRO A 1 89 ? 20.386 13.808 16.020 1.00 97.25 89 PRO A C 1
ATOM 708 O O . PRO A 1 89 ? 20.236 15.005 15.764 1.00 97.25 89 PRO A O 1
ATOM 711 N N . GLN A 1 90 ? 19.449 12.891 15.825 1.00 97.25 90 GLN A N 1
ATOM 712 C CA . GLN A 1 90 ? 18.090 13.152 15.361 1.00 97.25 90 GLN A CA 1
ATOM 713 C C . GLN A 1 90 ? 17.099 12.430 16.276 1.00 97.25 90 GLN A C 1
ATOM 715 O O . GLN A 1 90 ? 17.490 11.577 17.078 1.00 97.25 90 GLN A O 1
ATOM 720 N N . ALA A 1 91 ? 15.824 12.792 16.165 1.00 98.06 91 ALA A N 1
ATOM 721 C CA . ALA A 1 91 ? 14.734 12.160 16.890 1.00 98.06 91 ALA A CA 1
ATOM 722 C C . ALA A 1 91 ? 13.713 11.580 15.914 1.00 98.06 91 ALA A C 1
ATOM 724 O O . ALA A 1 91 ? 13.466 12.159 14.857 1.00 98.06 91 ALA A O 1
ATOM 725 N N . LEU A 1 92 ? 13.087 10.474 16.301 1.00 98.69 92 LEU A N 1
ATOM 726 C CA . LEU A 1 92 ? 12.015 9.848 15.544 1.00 98.69 92 LEU A CA 1
ATOM 727 C C . LEU A 1 92 ? 10.945 9.316 16.493 1.00 98.69 92 LEU A C 1
ATOM 729 O O . LEU A 1 92 ? 11.238 8.525 17.386 1.00 98.69 92 LEU A O 1
ATOM 733 N N . PHE A 1 93 ? 9.705 9.732 16.265 1.00 98.75 93 PHE A N 1
ATOM 734 C CA . PHE A 1 93 ? 8.517 9.155 16.878 1.00 98.75 93 PHE A CA 1
ATOM 735 C C . PHE A 1 93 ? 7.811 8.291 15.830 1.00 98.75 93 PHE A C 1
ATOM 737 O O . PHE A 1 93 ? 7.422 8.811 14.787 1.00 98.75 93 PHE A O 1
ATOM 744 N N . THR A 1 94 ? 7.737 6.977 16.051 1.00 98.75 94 THR A N 1
ATOM 745 C CA . THR A 1 94 ? 7.366 6.007 15.001 1.00 98.75 94 THR A CA 1
ATOM 746 C C . THR A 1 94 ? 6.811 4.711 15.573 1.00 98.75 94 THR A C 1
ATOM 748 O O . THR A 1 94 ? 7.163 4.330 16.693 1.00 98.75 94 THR A O 1
ATOM 751 N N . ALA A 1 95 ? 5.997 4.001 14.789 1.00 98.31 95 ALA A N 1
ATOM 752 C CA . ALA A 1 95 ? 5.698 2.595 15.045 1.00 98.31 95 ALA A CA 1
ATOM 753 C C . ALA A 1 95 ? 6.915 1.701 14.736 1.00 98.31 95 ALA A C 1
ATOM 755 O O . ALA A 1 95 ? 7.881 2.126 14.096 1.00 98.31 95 ALA A O 1
ATOM 756 N N . THR A 1 96 ? 6.889 0.461 15.233 1.00 97.88 96 THR A N 1
ATOM 757 C CA . THR A 1 96 ? 7.953 -0.530 15.019 1.00 97.88 96 THR A CA 1
ATOM 758 C C . THR A 1 96 ? 7.368 -1.836 14.472 1.00 97.88 96 THR A C 1
ATOM 760 O O . THR A 1 96 ? 6.333 -2.271 14.982 1.00 97.88 96 THR A O 1
ATOM 763 N N . PRO A 1 97 ? 8.010 -2.502 13.488 1.00 97.38 97 PRO A N 1
ATOM 764 C CA . PRO A 1 97 ? 7.470 -3.740 12.911 1.00 97.38 97 PRO A CA 1
ATOM 765 C C . PRO A 1 97 ? 7.354 -4.875 13.934 1.00 97.38 97 PRO A C 1
ATOM 767 O O . PRO A 1 97 ? 6.450 -5.707 13.885 1.00 97.38 97 PRO A O 1
ATOM 770 N N . SER A 1 98 ? 8.301 -4.936 14.875 1.00 96.94 98 SER A N 1
ATOM 771 C CA . SER A 1 98 ? 8.346 -5.976 15.898 1.00 96.94 98 SER A CA 1
ATOM 772 C C . SER A 1 98 ? 9.158 -5.520 17.101 1.00 96.94 98 SER A C 1
ATOM 774 O O . SER A 1 98 ? 10.370 -5.361 17.016 1.00 96.94 98 SER A O 1
ATOM 776 N N . ARG A 1 99 ? 8.526 -5.383 18.267 1.00 95.25 99 ARG A N 1
ATOM 777 C CA . ARG A 1 99 ? 9.212 -5.011 19.519 1.00 95.25 99 ARG A CA 1
ATOM 778 C C . ARG A 1 99 ? 10.412 -5.912 19.887 1.00 95.25 99 ARG A C 1
ATOM 780 O O . ARG A 1 99 ? 11.416 -5.373 20.342 1.00 95.25 99 ARG A O 1
ATOM 787 N N . PRO A 1 100 ? 10.366 -7.253 19.741 1.00 92.31 100 PRO A N 1
ATOM 788 C CA . PRO A 1 100 ? 11.516 -8.091 20.098 1.00 92.31 100 PRO A CA 1
ATOM 789 C C . PRO A 1 100 ? 12.645 -8.099 19.055 1.00 92.31 100 PRO A C 1
ATOM 791 O O . PRO A 1 100 ? 13.809 -8.184 19.445 1.00 92.31 100 PRO A O 1
ATOM 794 N N . PHE A 1 101 ? 12.323 -8.024 17.760 1.00 91.38 101 PHE A N 1
ATOM 795 C CA . PHE A 1 101 ? 13.298 -8.220 16.673 1.00 91.38 101 PHE A CA 1
ATOM 796 C C . PHE A 1 101 ? 13.688 -6.913 15.967 1.00 91.38 101 PHE A C 1
ATOM 798 O O . PHE A 1 101 ? 14.857 -6.675 15.662 1.00 91.38 101 PHE A O 1
ATOM 805 N N . PHE A 1 102 ? 12.713 -6.031 15.763 1.00 94.75 102 PHE A N 1
ATOM 806 C CA . PHE A 1 102 ? 12.823 -4.798 14.989 1.00 94.75 102 PHE A CA 1
ATOM 807 C C . PHE A 1 102 ? 12.321 -3.566 15.776 1.00 94.75 102 PHE A C 1
ATOM 809 O O . PHE A 1 102 ? 11.417 -2.880 15.302 1.00 94.75 102 PHE A O 1
ATOM 816 N N . PRO A 1 103 ? 12.860 -3.254 16.978 1.00 96.50 103 PRO A N 1
ATOM 817 C CA . PRO A 1 103 ? 12.394 -2.132 17.806 1.00 96.50 103 PRO A CA 1
ATOM 818 C C . PRO A 1 103 ? 12.941 -0.780 17.318 1.00 96.50 103 PRO A C 1
ATOM 820 O O . PRO A 1 103 ? 13.654 -0.090 18.043 1.00 96.50 103 PRO A O 1
ATOM 823 N N . ARG A 1 104 ? 12.679 -0.433 16.058 1.00 97.75 104 ARG A N 1
ATOM 824 C CA . ARG A 1 104 ? 13.157 0.790 15.398 1.00 97.75 104 ARG A CA 1
ATOM 825 C C . ARG A 1 104 ? 12.299 1.123 14.181 1.00 97.75 104 ARG A C 1
ATOM 827 O O . ARG A 1 104 ? 11.533 0.279 13.721 1.00 97.75 104 ARG A O 1
ATOM 834 N N . GLY A 1 105 ? 12.445 2.340 13.667 1.00 98.25 105 GLY A N 1
ATOM 835 C CA . GLY A 1 105 ? 11.723 2.781 12.477 1.00 98.25 105 GLY A CA 1
ATOM 836 C C . GLY A 1 105 ? 12.254 2.122 11.205 1.00 98.25 105 GLY A C 1
ATOM 837 O O . GLY A 1 105 ? 13.458 2.169 10.945 1.00 98.25 105 GLY A O 1
ATOM 838 N N . PHE A 1 106 ? 11.353 1.567 10.398 1.00 98.50 106 PHE A N 1
ATOM 839 C CA . PHE A 1 106 ? 11.626 1.119 9.034 1.00 98.50 106 PHE A CA 1
ATOM 840 C C . PHE A 1 106 ? 10.741 1.901 8.067 1.00 98.50 106 PHE A C 1
ATOM 842 O O . PHE A 1 106 ? 9.524 1.953 8.235 1.00 98.50 106 PHE A O 1
ATOM 849 N N . TYR A 1 107 ? 11.359 2.529 7.071 1.00 98.25 107 TYR A N 1
ATOM 850 C CA . TYR A 1 107 ? 10.704 3.512 6.213 1.00 98.25 107 TYR A CA 1
ATOM 851 C C . TYR A 1 107 ? 9.523 2.918 5.442 1.00 98.25 107 TYR A C 1
ATOM 853 O O . TYR A 1 107 ? 8.433 3.490 5.452 1.00 98.25 107 TYR A O 1
ATOM 861 N N . TRP A 1 108 ? 9.724 1.764 4.794 1.00 98.06 108 TRP A N 1
ATOM 862 C CA . TRP A 1 108 ? 8.665 1.155 3.994 1.00 98.06 108 TRP A CA 1
ATOM 863 C C . TRP A 1 108 ? 7.581 0.470 4.851 1.00 98.06 108 TRP A C 1
ATOM 865 O O . TRP A 1 108 ? 6.415 0.469 4.456 1.00 98.06 108 TRP A O 1
ATOM 875 N N . ASP A 1 109 ? 7.912 -0.063 6.031 1.00 98.69 109 ASP A N 1
ATOM 876 C CA . ASP A 1 109 ? 6.923 -0.614 6.967 1.00 98.69 109 ASP A CA 1
ATOM 877 C C . ASP A 1 109 ? 5.991 0.483 7.494 1.00 98.69 109 ASP A C 1
ATOM 879 O O . ASP A 1 109 ? 4.783 0.270 7.631 1.00 98.69 109 ASP A O 1
ATOM 883 N N . GLU A 1 110 ? 6.533 1.679 7.750 1.00 98.75 110 GLU A N 1
ATOM 884 C CA . GLU A 1 110 ? 5.787 2.741 8.415 1.00 98.75 110 GLU A CA 1
ATOM 885 C C . GLU A 1 110 ? 4.544 3.158 7.638 1.00 98.75 110 GLU A C 1
ATOM 887 O O . GLU A 1 110 ? 3.480 3.330 8.233 1.00 98.75 110 GLU A O 1
ATOM 892 N N . GLY A 1 111 ? 4.632 3.241 6.310 1.00 98.25 111 GLY A N 1
ATOM 893 C CA . GLY A 1 111 ? 3.468 3.532 5.482 1.00 98.25 111 GLY A CA 1
ATOM 894 C C . GLY A 1 111 ? 2.294 2.591 5.758 1.00 98.25 111 GLY A C 1
ATOM 895 O O . GLY A 1 111 ? 1.166 3.059 5.878 1.00 98.25 111 GLY A O 1
ATOM 896 N N . PHE A 1 112 ? 2.558 1.292 5.950 1.00 98.69 112 PHE A N 1
ATOM 897 C CA . PHE A 1 112 ? 1.537 0.296 6.286 1.00 98.69 112 PHE A CA 1
ATOM 898 C C . PHE A 1 112 ? 1.030 0.425 7.724 1.00 98.69 112 PHE A C 1
ATOM 900 O O . PHE A 1 112 ? -0.173 0.284 7.949 1.00 98.69 112 PHE A O 1
ATOM 907 N N . HIS A 1 113 ? 1.900 0.732 8.693 1.00 98.81 113 HIS A N 1
ATOM 908 C CA . HIS A 1 113 ? 1.474 1.002 10.073 1.00 98.81 113 HIS A CA 1
ATOM 909 C C . HIS A 1 113 ? 0.439 2.133 10.116 1.00 98.81 113 HIS A C 1
ATOM 911 O O . HIS A 1 113 ? -0.601 2.023 10.775 1.00 98.81 113 HIS A O 1
ATOM 917 N N . GLN A 1 114 ? 0.694 3.199 9.355 1.00 98.69 114 GLN A N 1
ATOM 918 C CA . GLN A 1 114 ? -0.151 4.389 9.322 1.00 98.69 114 GLN A CA 1
ATOM 919 C C . GLN A 1 114 ? -1.516 4.164 8.656 1.00 98.69 114 GLN A C 1
ATOM 921 O O . GLN A 1 114 ? -2.463 4.892 8.963 1.00 98.69 114 GLN A O 1
ATOM 926 N N . LEU A 1 115 ? -1.670 3.113 7.840 1.00 97.31 115 LEU A N 1
ATOM 927 C CA . LEU A 1 115 ? -2.976 2.716 7.299 1.00 97.31 115 LEU A CA 1
ATOM 928 C C . LEU A 1 115 ? -3.954 2.289 8.391 1.00 97.31 115 LEU A C 1
ATOM 930 O O . LEU A 1 115 ? -5.145 2.520 8.240 1.00 97.31 115 LEU A O 1
ATOM 934 N N . LEU A 1 116 ? -3.473 1.681 9.481 1.00 97.38 116 LEU A N 1
ATOM 935 C CA . LEU A 1 116 ? -4.319 1.281 10.609 1.00 97.38 116 LEU A CA 1
ATOM 936 C C . LEU A 1 116 ? -4.318 2.329 11.725 1.00 97.38 116 LEU A C 1
ATOM 938 O O . LEU A 1 116 ? -5.378 2.642 12.266 1.00 97.38 116 LEU A O 1
ATOM 942 N N . ILE A 1 117 ? -3.149 2.892 12.059 1.00 98.62 117 ILE A N 1
ATOM 943 C CA . ILE A 1 117 ? -3.042 3.924 13.102 1.00 98.62 117 ILE A CA 1
ATOM 944 C C . ILE A 1 117 ? -3.915 5.117 12.742 1.00 98.62 117 ILE A C 1
ATOM 946 O O . ILE A 1 117 ? -4.665 5.575 13.592 1.00 98.62 117 ILE A O 1
ATOM 950 N N . GLY A 1 118 ? -3.893 5.570 11.489 1.00 97.69 118 GLY A N 1
ATOM 951 C CA . GLY A 1 118 ? -4.681 6.724 11.085 1.00 97.69 118 GLY A CA 1
ATOM 952 C C . GLY A 1 118 ? -6.201 6.506 11.096 1.00 97.69 118 GLY A C 1
ATOM 953 O O . GLY A 1 118 ? -6.932 7.480 11.232 1.00 97.69 118 GLY A O 1
ATOM 954 N N . GLU A 1 119 ? -6.689 5.265 10.966 1.00 95.69 119 GLU A N 1
ATOM 955 C CA . GLU A 1 119 ? -8.123 4.953 11.131 1.00 95.69 119 GLU A CA 1
ATOM 956 C C . GLU A 1 119 ? -8.538 5.019 12.602 1.00 95.69 119 GLU A C 1
ATOM 958 O O . GLU A 1 119 ? -9.665 5.379 12.933 1.00 95.69 119 GLU A O 1
ATOM 963 N N . TRP A 1 120 ? -7.618 4.663 13.500 1.00 96.94 120 TRP A N 1
ATOM 964 C CA . TRP A 1 120 ? -7.836 4.769 14.933 1.00 96.94 120 TRP A CA 1
ATOM 965 C C . TRP A 1 120 ? -7.707 6.211 15.421 1.00 96.94 120 TRP A C 1
ATOM 967 O O . TRP A 1 120 ? -8.556 6.679 16.181 1.00 96.94 120 TRP A O 1
ATOM 977 N N . ASP A 1 121 ? -6.631 6.886 15.025 1.00 97.25 121 ASP A N 1
ATOM 978 C CA . ASP A 1 121 ? -6.170 8.177 15.522 1.00 97.25 121 ASP A CA 1
ATOM 979 C C . ASP A 1 121 ? -5.432 8.930 14.403 1.00 97.25 121 ASP A C 1
ATOM 981 O O . ASP A 1 121 ? -4.252 8.693 14.120 1.00 97.25 121 ASP A O 1
ATOM 985 N N . ASN A 1 122 ? -6.167 9.802 13.713 1.00 97.06 122 ASN A N 1
ATOM 986 C CA . ASN A 1 122 ? -5.667 10.481 12.529 1.00 97.06 122 ASN A CA 1
ATOM 987 C C . ASN A 1 122 ? -4.487 11.398 12.866 1.00 97.06 122 ASN A C 1
ATOM 989 O O . ASN A 1 122 ? -3.453 11.345 12.207 1.00 97.06 122 ASN A O 1
ATOM 993 N N . ASP A 1 123 ? -4.629 12.220 13.895 1.00 96.56 123 ASP A N 1
ATOM 994 C CA . ASP A 1 123 ? -3.629 13.216 14.267 1.00 96.56 123 ASP A CA 1
ATOM 995 C C . ASP A 1 123 ? -2.342 12.587 14.813 1.00 96.56 123 ASP A C 1
ATOM 997 O O . ASP A 1 123 ? -1.249 13.031 14.456 1.00 96.56 123 ASP A O 1
ATOM 1001 N N . LEU A 1 124 ? -2.445 11.480 15.557 1.00 97.94 124 LEU A N 1
ATOM 1002 C CA . LEU A 1 124 ? -1.277 10.672 15.918 1.00 97.94 124 LEU A CA 1
ATOM 1003 C C . LEU A 1 124 ? -0.519 10.187 14.673 1.00 97.94 124 LEU A C 1
ATOM 1005 O O . LEU A 1 124 ? 0.713 10.229 14.632 1.00 97.94 124 LEU A O 1
ATOM 1009 N N . SER A 1 125 ? -1.249 9.741 13.648 1.00 98.69 125 SER A N 1
ATOM 1010 C CA . SER A 1 125 ? -0.653 9.305 12.384 1.00 98.69 125 SER A CA 1
ATOM 1011 C C . SER A 1 125 ? 0.067 10.449 11.664 1.00 98.69 125 SER A C 1
ATOM 1013 O O . SER A 1 125 ? 1.203 10.286 11.210 1.00 98.69 125 SER A O 1
ATOM 1015 N N . LEU A 1 126 ? -0.550 11.633 11.617 1.00 98.56 126 LEU A N 1
ATOM 1016 C CA . LEU A 1 126 ? 0.042 12.833 11.020 1.00 98.56 126 LEU A CA 1
ATOM 1017 C C . LEU A 1 126 ? 1.317 13.285 11.742 1.00 98.56 126 LEU A C 1
ATOM 1019 O O . LEU A 1 126 ? 2.274 13.706 11.083 1.00 98.56 126 LEU A O 1
ATOM 1023 N N . ASP A 1 127 ? 1.367 13.172 13.069 1.00 97.94 127 ASP A N 1
ATOM 1024 C CA . ASP A 1 127 ? 2.561 13.487 13.857 1.00 97.94 127 ASP A CA 1
ATOM 1025 C C . ASP A 1 127 ? 3.715 12.521 13.570 1.00 97.94 127 ASP A C 1
ATOM 1027 O O . ASP A 1 127 ? 4.864 12.958 13.415 1.00 97.94 127 ASP A O 1
ATOM 1031 N N . ILE A 1 128 ? 3.427 11.224 13.441 1.00 98.81 128 ILE A N 1
ATOM 1032 C CA . ILE A 1 128 ? 4.426 10.212 13.076 1.00 98.81 128 ILE A CA 1
ATOM 1033 C C . ILE A 1 128 ? 4.947 10.451 11.652 1.00 98.81 128 ILE A C 1
ATOM 1035 O O . ILE A 1 128 ? 6.162 10.517 11.440 1.00 98.81 128 ILE A O 1
ATOM 1039 N N . ILE A 1 129 ? 4.054 10.661 10.677 1.00 98.81 129 ILE A N 1
ATOM 1040 C CA . ILE A 1 129 ? 4.442 10.970 9.290 1.00 98.81 129 ILE A CA 1
ATOM 1041 C C . ILE A 1 129 ? 5.336 12.214 9.252 1.00 98.81 129 ILE A C 1
ATOM 1043 O O . ILE A 1 129 ? 6.364 12.225 8.573 1.00 98.81 129 ILE A O 1
ATOM 1047 N N . LYS A 1 130 ? 4.992 13.258 10.011 1.00 98.38 130 LYS A N 1
ATOM 1048 C CA . LYS A 1 130 ? 5.778 14.494 10.072 1.00 98.38 130 LYS A CA 1
ATOM 1049 C C . LYS A 1 130 ? 7.181 14.274 10.645 1.00 98.38 130 LYS A C 1
ATOM 1051 O O . LYS A 1 130 ? 8.126 14.875 10.131 1.00 98.38 130 LYS A O 1
ATOM 1056 N N . HIS A 1 131 ? 7.345 13.408 11.650 1.00 98.56 131 HIS A N 1
ATOM 1057 C CA . HIS A 1 131 ? 8.676 13.037 12.146 1.00 98.56 131 HIS A CA 1
ATOM 1058 C C . HIS A 1 131 ? 9.505 12.366 11.051 1.00 98.56 131 HIS A C 1
ATOM 1060 O O . HIS A 1 131 ? 10.637 12.787 10.821 1.00 98.56 131 HIS A O 1
ATOM 1066 N N . TRP A 1 132 ? 8.942 11.413 10.307 1.00 98.75 132 TRP A N 1
ATOM 1067 C CA . TRP A 1 132 ? 9.645 10.788 9.184 1.00 98.75 132 TRP A CA 1
ATOM 1068 C C . TRP A 1 132 ? 10.009 11.772 8.071 1.00 98.75 132 TRP A C 1
ATOM 1070 O O . TRP A 1 132 ? 11.146 11.780 7.603 1.00 98.75 132 TRP A O 1
ATOM 1080 N N . VAL A 1 133 ? 9.080 12.645 7.675 1.00 98.44 133 VAL A N 1
ATOM 1081 C CA . VAL A 1 133 ? 9.337 13.684 6.664 1.00 98.44 133 VAL A CA 1
ATOM 1082 C C . VAL A 1 133 ? 10.456 14.631 7.112 1.00 98.44 133 VAL A C 1
ATOM 1084 O O . VAL A 1 133 ? 11.245 15.089 6.285 1.00 98.44 133 VAL A O 1
ATOM 1087 N N . SER A 1 134 ? 10.574 14.905 8.414 1.00 97.50 134 SER A N 1
ATOM 1088 C CA . SER A 1 134 ? 11.646 15.748 8.958 1.00 97.50 134 SER A CA 1
ATOM 1089 C C . SER A 1 134 ? 13.046 15.132 8.824 1.00 97.50 134 SER A C 1
ATOM 1091 O O . SER A 1 134 ? 14.030 15.873 8.827 1.00 97.50 134 SER A O 1
ATOM 1093 N N . LEU A 1 135 ? 13.136 13.806 8.654 1.00 98.00 135 LEU A N 1
ATOM 1094 C CA . LEU A 1 135 ? 14.394 13.084 8.441 1.00 98.00 135 LEU A CA 1
ATOM 1095 C C . LEU A 1 135 ? 14.866 13.098 6.983 1.00 98.00 135 LEU A C 1
ATOM 1097 O O . LEU A 1 135 ? 16.002 12.707 6.724 1.00 98.00 135 LEU A O 1
ATOM 1101 N N . ILE A 1 136 ? 14.030 13.551 6.040 1.00 98.00 136 ILE A N 1
ATOM 1102 C CA . ILE A 1 136 ? 14.446 13.761 4.650 1.00 98.00 136 ILE A CA 1
ATOM 1103 C C . ILE A 1 136 ? 15.526 14.848 4.639 1.00 98.00 136 ILE A C 1
ATOM 1105 O O . ILE A 1 136 ? 15.265 16.008 4.987 1.00 98.00 136 ILE A O 1
ATOM 1109 N N . ASP A 1 137 ? 16.743 14.473 4.253 1.00 95.00 137 ASP A N 1
ATOM 1110 C CA . ASP A 1 137 ? 17.908 15.353 4.282 1.00 95.00 137 ASP A CA 1
ATOM 1111 C C . ASP A 1 137 ? 17.863 16.426 3.179 1.00 95.00 137 ASP A C 1
ATOM 1113 O O . ASP A 1 137 ? 16.929 16.516 2.377 1.00 95.00 137 ASP A O 1
ATOM 1117 N N . GLU A 1 138 ? 18.853 17.312 3.157 1.00 94.19 138 GLU A N 1
ATOM 1118 C CA . GLU A 1 138 ? 18.971 18.386 2.167 1.00 94.19 138 GLU A CA 1
ATOM 1119 C C . GLU A 1 138 ? 19.174 17.904 0.721 1.00 94.19 138 GLU A C 1
ATOM 1121 O O . GLU A 1 138 ? 19.068 18.709 -0.205 1.00 94.19 138 GLU A O 1
ATOM 1126 N N . ASN A 1 139 ? 19.432 16.614 0.511 1.00 92.88 139 ASN A N 1
ATOM 1127 C CA . ASN A 1 139 ? 19.530 16.000 -0.809 1.00 92.88 139 ASN A CA 1
ATOM 1128 C C . ASN A 1 139 ? 18.278 15.188 -1.159 1.00 92.88 139 ASN A C 1
ATOM 1130 O O . ASN A 1 139 ? 18.186 14.704 -2.281 1.00 92.88 139 ASN A O 1
ATOM 1134 N N . GLY A 1 140 ? 17.314 15.067 -0.238 1.00 96.31 140 GLY A N 1
ATOM 1135 C CA . GLY A 1 140 ? 16.069 14.321 -0.424 1.00 96.31 140 GLY A CA 1
ATOM 1136 C C . GLY A 1 140 ? 16.128 12.859 0.007 1.00 96.31 140 GLY A C 1
ATOM 1137 O O . GLY A 1 140 ? 15.138 12.144 -0.162 1.00 96.31 140 GLY A O 1
ATOM 1138 N N . TRP A 1 141 ? 17.238 12.407 0.587 1.00 96.94 141 TRP A N 1
ATOM 1139 C CA . TRP A 1 141 ? 17.370 11.038 1.075 1.00 96.94 141 TRP A CA 1
ATOM 1140 C C . TRP A 1 141 ? 16.823 10.889 2.497 1.00 96.94 141 TRP A C 1
ATOM 1142 O O . TRP A 1 141 ? 16.949 11.785 3.330 1.00 96.94 141 TRP A O 1
ATOM 1152 N N . VAL A 1 142 ? 16.262 9.718 2.788 1.00 97.25 142 VAL A N 1
ATOM 1153 C CA . VAL A 1 142 ? 15.913 9.265 4.136 1.00 97.25 142 VAL A CA 1
ATOM 1154 C C . VAL A 1 142 ? 16.358 7.814 4.280 1.00 97.25 142 VAL A C 1
ATOM 1156 O O . VAL A 1 142 ? 16.140 7.001 3.382 1.00 97.25 142 VAL A O 1
ATOM 1159 N N . ALA A 1 143 ? 17.011 7.482 5.394 1.00 96.94 143 ALA A N 1
ATOM 1160 C CA . ALA A 1 143 ? 17.482 6.121 5.612 1.00 96.94 143 ALA A CA 1
ATOM 1161 C C . ALA A 1 143 ? 16.307 5.139 5.736 1.00 96.94 143 ALA A C 1
ATOM 1163 O O . ALA A 1 143 ? 15.322 5.416 6.429 1.00 96.94 143 ALA A O 1
ATOM 1164 N N . ARG A 1 144 ? 16.450 3.972 5.095 1.00 96.56 144 ARG A N 1
ATOM 1165 C CA . ARG A 1 144 ? 15.454 2.890 5.125 1.00 96.56 144 ARG A CA 1
ATOM 1166 C C . ARG A 1 144 ? 15.216 2.346 6.531 1.00 96.56 144 ARG A C 1
ATOM 1168 O O . ARG A 1 144 ? 14.113 1.915 6.841 1.00 96.56 144 ARG A O 1
ATOM 1175 N N . GLU A 1 145 ? 16.242 2.386 7.374 1.00 97.44 145 GLU A N 1
ATOM 1176 C CA . GLU A 1 145 ? 16.233 1.832 8.721 1.00 97.44 145 GLU A CA 1
ATOM 1177 C C . GLU A 1 145 ? 16.854 2.837 9.696 1.00 97.44 145 GLU A C 1
ATOM 1179 O O . GLU A 1 145 ? 17.993 3.279 9.535 1.00 97.44 145 GLU A O 1
ATOM 1184 N N . GLN A 1 146 ? 16.079 3.243 10.699 1.00 97.81 146 GLN A N 1
ATOM 1185 C CA . GLN A 1 146 ? 16.408 4.347 11.602 1.00 97.81 146 GLN A CA 1
ATOM 1186 C C . GLN A 1 146 ? 17.018 3.811 12.898 1.00 97.81 146 GLN A C 1
ATOM 1188 O O . GLN A 1 146 ? 16.328 3.566 13.888 1.00 97.81 146 GLN A O 1
ATOM 1193 N N . ILE A 1 147 ? 18.337 3.608 12.886 1.00 98.12 147 ILE A N 1
ATOM 1194 C CA . ILE A 1 147 ? 19.099 3.029 14.002 1.00 98.12 147 ILE A CA 1
ATOM 1195 C C . ILE A 1 147 ? 19.714 4.155 14.846 1.00 98.12 147 ILE A C 1
ATOM 1197 O O . ILE A 1 147 ? 20.896 4.480 14.732 1.00 98.12 147 ILE A O 1
ATOM 1201 N N . LEU A 1 148 ? 18.888 4.778 15.688 1.00 98.06 148 LEU A N 1
ATOM 1202 C CA . LEU A 1 148 ? 19.256 5.976 16.445 1.00 98.06 148 LEU A CA 1
ATOM 1203 C C . LEU A 1 148 ? 19.833 5.627 17.827 1.00 98.06 148 LEU A C 1
ATOM 1205 O O . LEU A 1 148 ? 19.105 5.228 18.735 1.00 98.06 148 LEU A O 1
ATOM 1209 N N . GLY A 1 149 ? 21.142 5.828 18.010 1.00 97.56 149 GLY A N 1
ATOM 1210 C CA . GLY A 1 149 ? 21.809 5.649 19.310 1.00 97.56 149 GLY A CA 1
ATOM 1211 C C . GLY A 1 149 ? 22.243 4.211 19.634 1.00 97.56 149 GLY A C 1
ATOM 1212 O O . GLY A 1 149 ? 22.052 3.284 18.851 1.00 97.56 149 GLY A O 1
ATOM 1213 N N . GLU A 1 150 ? 22.903 4.036 20.785 1.00 97.06 150 GLU A N 1
ATOM 1214 C CA . GLU A 1 150 ? 23.510 2.750 21.187 1.00 97.06 150 GLU A CA 1
ATOM 1215 C C . GLU A 1 150 ? 22.470 1.665 21.492 1.00 97.06 150 GLU A C 1
ATOM 1217 O O . GLU A 1 150 ? 22.687 0.495 21.187 1.00 97.06 150 GLU A O 1
ATOM 1222 N N . GLU A 1 151 ? 21.321 2.040 22.063 1.00 96.81 151 GLU A N 1
ATOM 1223 C CA . GLU A 1 151 ? 20.255 1.085 22.381 1.00 96.81 151 GLU A CA 1
ATOM 1224 C C . GLU A 1 151 ? 19.719 0.413 21.111 1.00 96.81 151 GLU A C 1
ATOM 1226 O O . GLU A 1 151 ? 19.693 -0.816 21.034 1.00 96.81 151 GLU A O 1
ATOM 1231 N N . ALA A 1 152 ? 19.391 1.200 20.080 1.00 96.81 152 ALA A N 1
ATOM 1232 C CA . ALA A 1 152 ? 18.961 0.672 18.788 1.00 96.81 152 ALA A CA 1
ATOM 1233 C C . ALA A 1 152 ? 20.073 -0.151 18.116 1.00 96.81 152 ALA A C 1
ATOM 1235 O O . ALA A 1 152 ? 19.816 -1.264 17.653 1.00 96.81 152 ALA A O 1
ATOM 1236 N N . ARG A 1 153 ? 21.323 0.342 18.122 1.00 96.75 153 ARG A N 1
ATOM 1237 C CA . ARG A 1 153 ? 22.480 -0.377 17.553 1.00 96.75 153 ARG A CA 1
ATOM 1238 C C . ARG A 1 153 ? 22.740 -1.723 18.227 1.00 96.75 153 ARG A C 1
ATOM 1240 O O . ARG A 1 153 ? 23.129 -2.664 17.546 1.00 96.75 153 ARG A O 1
ATOM 1247 N N . SER A 1 154 ? 22.451 -1.868 19.522 1.00 96.19 154 SER A N 1
ATOM 1248 C CA . SER A 1 154 ? 22.606 -3.145 20.240 1.00 96.19 154 SER A CA 1
ATOM 1249 C C . SER A 1 154 ? 21.726 -4.283 19.695 1.00 96.19 154 SER A C 1
ATOM 1251 O O . SER A 1 154 ? 21.967 -5.452 20.001 1.00 96.19 154 SER A O 1
ATOM 1253 N N . LYS A 1 155 ? 20.703 -3.952 18.895 1.00 95.88 155 LYS A N 1
ATOM 1254 C CA . LYS A 1 155 ? 19.763 -4.895 18.274 1.00 95.88 155 LYS A CA 1
ATOM 1255 C C . LYS A 1 155 ? 20.039 -5.150 16.792 1.00 95.88 155 LYS A C 1
ATOM 1257 O O . LYS A 1 155 ? 19.257 -5.858 16.163 1.00 95.88 155 LYS A O 1
ATOM 1262 N N . VAL A 1 156 ? 21.116 -4.591 16.236 1.00 94.25 156 VAL A N 1
ATOM 1263 C CA . VAL A 1 156 ? 21.446 -4.700 14.809 1.00 94.25 156 VAL A CA 1
ATOM 1264 C C . VAL A 1 156 ? 22.887 -5.182 14.643 1.00 94.25 156 VAL A C 1
ATOM 1266 O O . VAL A 1 156 ? 23.794 -4.543 15.182 1.00 94.25 156 VAL A O 1
ATOM 1269 N N . PRO A 1 157 ? 23.136 -6.277 13.901 1.00 92.44 157 PRO A N 1
ATOM 1270 C CA . PRO A 1 157 ? 24.496 -6.691 13.564 1.00 92.44 157 PRO A CA 1
ATOM 1271 C C . PRO A 1 157 ? 25.285 -5.552 12.886 1.00 92.44 157 PRO A C 1
ATOM 1273 O O . PRO A 1 157 ? 24.699 -4.826 12.078 1.00 92.44 157 PRO A O 1
ATOM 1276 N N . PRO A 1 158 ? 26.579 -5.350 13.205 1.00 90.38 158 PRO A N 1
ATOM 1277 C CA . PRO A 1 158 ? 27.376 -4.225 12.700 1.00 90.38 158 PRO A CA 1
ATOM 1278 C C . PRO A 1 158 ? 27.336 -4.028 11.177 1.00 90.38 158 PRO A C 1
ATOM 1280 O O . PRO A 1 158 ? 27.313 -2.892 10.704 1.00 90.38 158 PRO A O 1
ATOM 1283 N N . GLU A 1 159 ? 27.278 -5.117 10.418 1.00 86.00 159 GLU A N 1
ATOM 1284 C CA . GLU A 1 159 ? 27.205 -5.145 8.956 1.00 86.00 159 GLU A CA 1
ATOM 1285 C C . GLU A 1 159 ? 25.935 -4.495 8.378 1.00 86.00 159 GLU A C 1
ATOM 1287 O O . GLU A 1 159 ? 25.969 -4.012 7.250 1.00 86.00 159 GLU A O 1
ATOM 1292 N N . PHE A 1 160 ? 24.848 -4.406 9.154 1.00 89.12 160 PHE A N 1
ATOM 1293 C CA . PHE A 1 160 ? 23.582 -3.782 8.742 1.00 89.12 160 PHE A CA 1
ATOM 1294 C C . PHE A 1 160 ? 23.365 -2.387 9.346 1.00 89.12 160 PHE A C 1
ATOM 1296 O O . PHE A 1 160 ? 22.354 -1.741 9.076 1.00 89.12 160 PHE A O 1
ATOM 1303 N N . GLN A 1 161 ? 24.293 -1.895 10.177 1.00 94.38 161 GLN A N 1
ATOM 1304 C CA . GLN A 1 161 ? 24.125 -0.596 10.839 1.00 94.38 161 GLN A CA 1
ATOM 1305 C C . GLN A 1 161 ? 24.341 0.585 9.889 1.00 94.38 161 GLN A C 1
ATOM 1307 O O . GLN A 1 161 ? 23.659 1.605 10.006 1.00 94.38 161 GLN A O 1
ATOM 1312 N N . THR A 1 162 ? 25.282 0.457 8.953 1.00 95.19 162 THR A N 1
ATOM 1313 C CA . THR A 1 162 ? 25.647 1.547 8.040 1.00 95.19 162 THR A CA 1
ATOM 1314 C C . THR A 1 162 ? 24.563 1.756 6.989 1.00 95.19 162 THR A C 1
ATOM 1316 O O . THR A 1 162 ? 24.189 0.827 6.278 1.00 95.19 162 THR A O 1
ATOM 1319 N N . GLN A 1 163 ? 24.078 2.991 6.876 1.00 94.75 163 GLN A N 1
ATOM 1320 C CA . GLN A 1 163 ? 23.106 3.402 5.866 1.00 94.75 163 GLN A CA 1
ATOM 1321 C C . GLN A 1 163 ? 23.802 4.135 4.708 1.00 94.75 163 GLN A C 1
ATOM 1323 O O . GLN A 1 163 ? 24.795 4.838 4.916 1.00 94.75 163 GLN A O 1
ATOM 1328 N N . PHE A 1 164 ? 23.251 4.018 3.498 1.00 92.56 164 PHE A N 1
ATOM 1329 C CA . PHE A 1 164 ? 23.846 4.550 2.268 1.00 92.56 164 PHE A CA 1
ATOM 1330 C C . PHE A 1 164 ? 22.887 5.530 1.566 1.00 92.56 164 PHE A C 1
ATOM 1332 O O . PHE A 1 164 ? 21.787 5.124 1.192 1.00 92.56 164 PHE A O 1
ATOM 1339 N N . PRO A 1 165 ? 23.276 6.798 1.326 1.00 92.88 165 PRO A N 1
ATOM 1340 C CA . PRO A 1 165 ? 22.399 7.818 0.740 1.00 92.88 165 PRO A CA 1
ATOM 1341 C C . PRO A 1 165 ? 21.948 7.634 -0.708 1.00 92.88 165 PRO A C 1
ATOM 1343 O O . PRO A 1 165 ? 21.178 8.451 -1.201 1.00 92.88 165 PRO A O 1
ATOM 1346 N N . HIS A 1 166 ? 22.444 6.616 -1.407 1.00 89.38 166 HIS A N 1
ATOM 1347 C CA . HIS A 1 166 ? 21.979 6.221 -2.741 1.00 89.38 166 HIS A CA 1
ATOM 1348 C C . HIS A 1 166 ? 21.071 4.986 -2.694 1.00 89.38 166 HIS A C 1
ATOM 1350 O O . HIS A 1 166 ? 20.463 4.633 -3.704 1.00 89.38 166 HIS A O 1
ATOM 1356 N N . TYR A 1 167 ? 20.937 4.346 -1.527 1.00 93.31 167 TYR A N 1
ATOM 1357 C CA . TYR A 1 167 ? 20.042 3.216 -1.326 1.00 93.31 167 TYR A CA 1
ATOM 1358 C C . TYR A 1 167 ? 18.664 3.726 -0.931 1.00 93.31 167 TYR A C 1
ATOM 1360 O O . TYR A 1 167 ? 18.477 4.396 0.089 1.00 93.31 167 TYR A O 1
ATOM 1368 N N . ALA A 1 168 ? 17.701 3.395 -1.778 1.00 95.75 168 ALA A N 1
ATOM 1369 C CA . ALA A 1 168 ? 16.307 3.743 -1.614 1.00 95.75 168 ALA A CA 1
ATOM 1370 C C . ALA A 1 168 ? 15.514 2.639 -0.902 1.00 95.75 168 ALA A C 1
ATOM 1372 O O . ALA A 1 168 ? 16.031 1.560 -0.608 1.00 95.75 168 ALA A O 1
ATOM 1373 N N . ASN A 1 169 ? 14.246 2.931 -0.611 1.00 97.88 169 ASN A N 1
ATOM 1374 C CA . ASN A 1 169 ? 13.270 1.953 -0.142 1.00 97.88 169 ASN A CA 1
ATOM 1375 C C . ASN A 1 169 ? 11.858 2.356 -0.593 1.00 97.88 169 ASN A C 1
ATOM 1377 O O . ASN A 1 169 ? 11.666 3.545 -0.844 1.00 97.88 169 ASN A O 1
ATOM 1381 N N . PRO A 1 170 ? 10.882 1.438 -0.755 1.00 98.50 170 PRO A N 1
ATOM 1382 C CA . PRO A 1 170 ? 9.560 1.796 -1.252 1.00 98.50 170 PRO A CA 1
ATOM 1383 C C . PRO A 1 170 ? 8.942 2.989 -0.506 1.00 98.50 170 PRO A C 1
ATOM 1385 O O . PRO A 1 170 ? 8.888 2.967 0.725 1.00 98.50 170 PRO A O 1
ATOM 1388 N N . PRO A 1 171 ? 8.466 4.025 -1.220 1.00 97.94 171 PRO A N 1
ATOM 1389 C CA . PRO A 1 171 ? 7.937 5.262 -0.643 1.00 97.94 171 PRO A CA 1
ATOM 1390 C C . PRO A 1 171 ? 6.524 5.109 -0.059 1.00 97.94 171 PRO A C 1
ATOM 1392 O O . PRO A 1 171 ? 5.620 5.890 -0.349 1.00 97.94 171 PRO A O 1
ATOM 1395 N N . THR A 1 172 ? 6.309 4.124 0.814 1.00 98.56 172 THR A N 1
ATOM 1396 C CA . THR A 1 172 ? 4.991 3.814 1.399 1.00 98.56 172 THR A CA 1
ATOM 1397 C C . THR A 1 172 ? 4.459 4.920 2.317 1.00 98.56 172 THR A C 1
ATOM 1399 O O . THR A 1 172 ? 3.256 4.991 2.550 1.00 98.56 172 THR A O 1
ATOM 1402 N N . LEU A 1 173 ? 5.291 5.857 2.786 1.00 98.06 173 LEU A N 1
ATOM 1403 C CA . LEU A 1 173 ? 4.784 7.067 3.447 1.00 98.06 173 LEU A CA 1
ATOM 1404 C C . LEU A 1 173 ? 3.867 7.887 2.531 1.00 98.06 173 LEU A C 1
ATOM 1406 O O . LEU A 1 173 ? 2.905 8.481 3.013 1.00 98.06 173 LEU A O 1
ATOM 1410 N N . TYR A 1 174 ? 4.106 7.884 1.214 1.00 98.62 174 TYR A N 1
ATOM 1411 C CA . TYR A 1 174 ? 3.195 8.510 0.253 1.00 98.62 174 TYR A CA 1
ATOM 1412 C C . TYR A 1 174 ? 1.843 7.793 0.271 1.00 98.62 174 TYR A C 1
ATOM 1414 O O . TYR A 1 174 ? 0.805 8.445 0.254 1.00 98.62 174 TYR A O 1
ATOM 1422 N N . LEU A 1 175 ? 1.831 6.462 0.394 1.00 97.50 175 LEU A N 1
ATOM 1423 C CA . LEU A 1 175 ? 0.590 5.701 0.535 1.00 97.50 175 LEU A CA 1
ATOM 1424 C C . LEU A 1 175 ? -0.182 6.121 1.798 1.00 97.50 175 LEU A C 1
ATOM 1426 O O . LEU A 1 175 ? -1.380 6.386 1.716 1.00 97.50 175 LEU A O 1
ATOM 1430 N N . ALA A 1 176 ? 0.494 6.268 2.939 1.00 98.25 176 ALA A N 1
ATOM 1431 C CA . ALA A 1 176 ? -0.136 6.748 4.169 1.00 98.25 176 ALA A CA 1
ATOM 1432 C C . ALA A 1 176 ? -0.720 8.166 4.024 1.00 98.25 176 ALA A C 1
ATOM 1434 O O . ALA A 1 176 ? -1.842 8.428 4.460 1.00 98.25 176 ALA A O 1
ATOM 1435 N N . ILE A 1 177 ? 0.004 9.068 3.353 1.00 98.75 177 ILE A N 1
ATOM 1436 C CA . ILE A 1 177 ? -0.468 10.430 3.066 1.00 98.75 177 ILE A CA 1
ATOM 1437 C C . ILE A 1 177 ? -1.682 10.400 2.130 1.00 98.75 177 ILE A C 1
ATOM 1439 O O . ILE A 1 177 ? -2.648 11.122 2.373 1.00 98.75 177 ILE A O 1
ATOM 1443 N N . LYS A 1 178 ? -1.689 9.538 1.104 1.00 97.94 178 LYS A N 1
ATOM 1444 C CA . LYS A 1 178 ? -2.859 9.360 0.232 1.00 97.94 178 LYS A CA 1
ATOM 1445 C C . LYS A 1 178 ? -4.084 8.916 1.031 1.00 97.94 178 LYS A C 1
ATOM 1447 O O . LYS A 1 178 ? -5.160 9.466 0.836 1.00 97.94 178 LYS A O 1
ATOM 1452 N N . HIS A 1 179 ? -3.920 7.977 1.962 1.00 96.06 179 HIS A N 1
ATOM 1453 C CA . HIS A 1 179 ? -5.011 7.533 2.833 1.00 96.06 179 HIS A CA 1
ATOM 1454 C C . HIS A 1 179 ? -5.519 8.624 3.775 1.00 96.06 179 HIS A C 1
ATOM 1456 O O . HIS A 1 179 ? -6.722 8.707 4.012 1.00 96.06 179 HIS A O 1
ATOM 1462 N N . PHE A 1 180 ? -4.637 9.481 4.291 1.00 98.00 180 PHE A N 1
ATOM 1463 C CA . PHE A 1 180 ? -5.075 10.664 5.028 1.00 98.00 180 PHE A CA 1
ATOM 1464 C C . PHE A 1 180 ? -5.946 11.574 4.153 1.00 98.00 180 PHE A C 1
ATOM 1466 O O . PHE A 1 180 ? -7.012 12.000 4.593 1.00 98.00 180 PHE A O 1
ATOM 1473 N N . ILE A 1 181 ? -5.525 11.839 2.914 1.00 97.00 181 ILE A N 1
ATOM 1474 C CA . ILE A 1 181 ? -6.304 12.658 1.982 1.00 97.00 181 ILE A CA 1
ATOM 1475 C C . ILE A 1 181 ? -7.662 12.004 1.678 1.00 97.00 181 ILE A C 1
ATOM 1477 O O . ILE A 1 181 ? -8.678 12.692 1.746 1.00 97.00 181 ILE A O 1
ATOM 1481 N N . ASP A 1 182 ? -7.700 10.689 1.436 1.00 94.00 182 ASP A N 1
ATOM 1482 C CA . ASP A 1 182 ? -8.946 9.930 1.234 1.00 94.00 182 ASP A CA 1
ATOM 1483 C C . ASP A 1 182 ? -9.892 10.082 2.444 1.00 94.00 182 ASP A C 1
ATOM 1485 O O . ASP A 1 182 ? -11.085 10.355 2.282 1.00 94.00 182 ASP A O 1
ATOM 1489 N N . ARG A 1 183 ? -9.365 9.954 3.674 1.00 93.94 183 ARG A N 1
ATOM 1490 C CA . ARG A 1 183 ? -10.143 10.163 4.908 1.00 93.94 183 ARG A CA 1
ATOM 1491 C C . ARG A 1 183 ? -10.662 11.590 5.030 1.00 93.94 183 ARG A C 1
ATOM 1493 O O . ARG A 1 183 ? -11.813 11.778 5.416 1.00 93.94 183 ARG A O 1
ATOM 1500 N N . LEU A 1 184 ? -9.829 12.584 4.723 1.00 93.44 184 LEU A N 1
ATOM 1501 C CA . LEU A 1 184 ? -10.204 13.996 4.776 1.00 93.44 184 LEU A CA 1
ATOM 1502 C C . LEU A 1 184 ? -11.373 14.284 3.832 1.00 93.44 184 LEU A C 1
ATOM 1504 O O . LEU A 1 184 ? -12.348 14.912 4.239 1.00 93.44 184 LEU A O 1
ATOM 1508 N N . GLU A 1 185 ? -11.310 13.786 2.598 1.00 90.62 185 GLU A N 1
ATOM 1509 C CA . GLU A 1 185 ? -12.383 13.949 1.616 1.00 90.62 185 GLU A CA 1
ATOM 1510 C C . GLU A 1 185 ? -13.676 13.255 2.053 1.00 90.62 185 GLU A C 1
ATOM 1512 O O . GLU A 1 185 ? -14.744 13.870 2.022 1.00 90.62 185 GLU A O 1
ATOM 1517 N N . ALA A 1 186 ? -13.589 12.002 2.509 1.00 88.12 186 ALA A N 1
ATOM 1518 C CA . ALA A 1 186 ? -14.748 11.259 2.998 1.00 88.12 186 ALA A CA 1
ATOM 1519 C C . ALA A 1 186 ? -15.405 11.960 4.200 1.00 88.12 186 ALA A C 1
ATOM 1521 O O . ALA A 1 186 ? -16.629 12.093 4.258 1.00 88.12 186 ALA A O 1
ATOM 1522 N N . HIS A 1 187 ? -14.595 12.469 5.130 1.00 86.69 187 HIS A N 1
ATOM 1523 C CA . HIS A 1 187 ? -15.071 13.184 6.310 1.00 86.69 187 HIS A CA 1
ATOM 1524 C C . HIS A 1 187 ? -15.752 14.515 5.948 1.00 86.69 187 HIS A C 1
ATOM 1526 O O . HIS A 1 187 ? -16.818 14.838 6.476 1.00 86.69 187 HIS A O 1
ATOM 1532 N N . GLN A 1 188 ? -15.188 15.273 5.003 1.00 84.75 188 GLN A N 1
ATOM 1533 C CA . GLN A 1 188 ? -15.802 16.504 4.493 1.00 84.75 188 GLN A CA 1
ATOM 1534 C C . GLN A 1 188 ? -17.146 16.230 3.807 1.00 84.75 188 GLN A C 1
ATOM 1536 O O . GLN A 1 188 ? -18.118 16.947 4.049 1.00 84.75 188 GLN A O 1
ATOM 1541 N N . GLN A 1 189 ? -17.231 15.179 2.988 1.00 82.75 189 GLN A N 1
ATOM 1542 C CA . GLN A 1 189 ? -18.480 14.772 2.334 1.00 82.75 189 GLN A CA 1
ATOM 1543 C C . GLN A 1 189 ? -19.550 14.370 3.352 1.00 82.75 189 GLN A C 1
ATOM 1545 O O . GLN A 1 189 ? -20.702 14.790 3.229 1.00 82.75 189 GLN A O 1
ATOM 1550 N N . GLN A 1 190 ? -19.173 13.608 4.380 1.00 81.44 190 GLN A N 1
ATOM 1551 C CA . GLN A 1 190 ? -20.087 13.221 5.451 1.00 81.44 190 GLN A CA 1
ATOM 1552 C C . GLN A 1 190 ? -20.632 14.446 6.197 1.00 81.44 190 GLN A C 1
ATOM 1554 O O . GLN A 1 190 ? -21.846 14.564 6.352 1.00 81.44 190 GLN A O 1
ATOM 1559 N N . LYS A 1 191 ? -19.773 15.401 6.580 1.00 79.56 191 LYS A N 1
ATOM 1560 C CA . LYS A 1 191 ? -20.213 16.647 7.234 1.00 79.56 191 LYS A CA 1
ATOM 1561 C C . LYS A 1 191 ? -21.163 17.471 6.373 1.00 79.56 191 LYS A C 1
ATOM 1563 O O . LYS A 1 191 ? -22.129 18.032 6.889 1.00 79.56 191 LYS A O 1
ATOM 1568 N N . LEU A 1 192 ? -20.911 17.543 5.066 1.00 76.50 192 LEU A N 1
ATOM 1569 C CA . LEU A 1 192 ? -21.814 18.217 4.134 1.00 76.50 192 LEU A CA 1
ATOM 1570 C C . LEU A 1 192 ? -23.193 17.542 4.129 1.00 76.50 192 LEU A C 1
ATOM 1572 O O . LEU A 1 192 ? -24.198 18.233 4.282 1.00 76.50 192 LEU A O 1
ATOM 1576 N N . LEU A 1 193 ? -23.251 16.211 4.042 1.00 73.56 193 LEU A N 1
ATOM 1577 C CA . LEU A 1 193 ? -24.510 15.458 4.094 1.00 73.56 193 LEU A CA 1
ATOM 1578 C C . LEU A 1 193 ? -25.245 15.641 5.430 1.00 73.56 193 LEU A C 1
ATOM 1580 O O . LEU A 1 193 ? -26.446 15.903 5.430 1.00 73.56 193 LEU A O 1
ATOM 1584 N N . GLU A 1 194 ? -24.539 15.573 6.558 1.00 74.88 194 GLU A N 1
ATOM 1585 C CA . GLU A 1 194 ? -25.114 15.805 7.891 1.00 74.88 194 GLU A CA 1
ATOM 1586 C C . GLU A 1 194 ? -25.706 17.218 8.012 1.00 74.88 194 GLU A C 1
ATOM 1588 O O . GLU A 1 194 ? -26.832 17.377 8.484 1.00 74.88 194 GLU A O 1
ATOM 1593 N N . SER A 1 195 ? -25.009 18.235 7.491 1.00 71.69 195 SER A N 1
ATOM 1594 C CA . SER A 1 195 ? -25.495 19.623 7.484 1.00 71.69 195 SER A CA 1
ATOM 1595 C C . SER A 1 195 ? -26.733 19.850 6.604 1.00 71.69 195 SER A C 1
ATOM 1597 O O . SER A 1 195 ? -27.476 20.806 6.820 1.00 71.69 195 SER A O 1
ATOM 1599 N N . MET A 1 196 ? -26.974 18.976 5.619 1.00 65.12 196 MET A N 1
ATOM 1600 C CA . MET A 1 196 ? -28.153 19.020 4.746 1.00 65.12 196 MET A CA 1
ATOM 1601 C C . MET A 1 196 ? -29.370 18.298 5.343 1.00 65.12 196 MET A C 1
ATOM 1603 O O . MET A 1 196 ? -30.498 18.602 4.954 1.00 65.12 196 MET A O 1
ATOM 1607 N N . VAL A 1 197 ? -29.155 17.341 6.252 1.00 60.59 197 VAL A N 1
ATOM 1608 C CA . VAL A 1 197 ? -30.212 16.505 6.848 1.00 60.59 197 VAL A CA 1
ATOM 1609 C C . VAL A 1 197 ? -30.677 17.046 8.203 1.00 60.59 197 VAL A C 1
ATOM 1611 O O . VAL A 1 197 ? -31.851 16.887 8.537 1.00 60.59 197 VAL A O 1
ATOM 1614 N N . ASP A 1 198 ? -29.813 17.724 8.965 1.00 48.19 198 ASP A N 1
ATOM 1615 C CA . ASP A 1 198 ? -30.144 18.199 10.312 1.00 48.19 198 ASP A CA 1
ATOM 1616 C C . ASP A 1 198 ? -30.102 19.736 10.423 1.00 48.19 198 ASP A C 1
ATOM 1618 O O . ASP A 1 198 ? -29.048 20.361 10.513 1.00 48.19 198 ASP A O 1
ATOM 1622 N N . SER A 1 199 ? -31.282 20.370 10.453 1.00 44.12 199 SER A N 1
ATOM 1623 C CA . SER A 1 199 ? -31.440 21.788 10.827 1.00 44.12 199 SER A CA 1
ATOM 1624 C C . SER A 1 199 ? -31.425 22.025 12.348 1.00 44.12 199 SER A C 1
ATOM 1626 O O . SER A 1 199 ? -31.698 23.139 12.800 1.00 44.12 199 SER A O 1
ATOM 1628 N N . GLN A 1 200 ? -31.121 21.007 13.161 1.00 44.25 200 GLN A N 1
ATOM 1629 C CA . GLN A 1 200 ? -30.949 21.152 14.605 1.00 44.25 200 GLN A CA 1
ATOM 1630 C C . GLN A 1 200 ? -29.495 20.881 14.998 1.00 44.25 200 GLN A C 1
ATOM 1632 O O . GLN A 1 200 ? -29.033 19.748 15.037 1.00 44.25 200 GLN A O 1
ATOM 1637 N N . LEU A 1 201 ? -28.774 21.952 15.347 1.00 39.25 201 LEU A N 1
ATOM 1638 C CA . LEU A 1 201 ? -27.463 21.873 15.991 1.00 39.25 201 LEU A CA 1
ATOM 1639 C C . LEU A 1 201 ? -27.538 20.980 17.242 1.00 39.25 201 LEU A C 1
ATOM 1641 O O . LEU A 1 201 ? -27.949 21.427 18.316 1.00 39.25 201 LEU A O 1
ATOM 1645 N N . LYS A 1 202 ? -27.068 19.736 17.139 1.00 38.31 202 LYS A N 1
ATOM 1646 C CA . LYS A 1 202 ? -26.598 18.995 18.309 1.00 38.31 202 LYS A CA 1
ATOM 1647 C C . LYS A 1 202 ? -25.244 19.576 18.699 1.00 38.31 202 LYS A C 1
ATOM 1649 O O . LYS A 1 202 ? -24.235 19.314 18.052 1.00 38.31 202 LYS A O 1
ATOM 1654 N N . MET A 1 203 ? -25.219 20.373 19.767 1.00 35.84 203 MET A N 1
ATOM 1655 C CA . MET A 1 203 ? -23.975 20.633 20.494 1.00 35.84 203 MET A CA 1
ATOM 1656 C C . MET A 1 203 ? -23.466 19.295 21.034 1.00 35.84 203 MET A C 1
ATOM 1658 O O . MET A 1 203 ? -23.968 18.795 22.041 1.00 35.84 203 MET A O 1
ATOM 1662 N N . GLY A 1 204 ? -22.506 18.695 20.335 1.00 45.31 204 GLY A N 1
ATOM 1663 C CA . GLY A 1 204 ? -21.766 17.549 20.842 1.00 45.31 204 GLY A CA 1
ATOM 1664 C C . GLY A 1 204 ? -20.997 17.941 22.100 1.00 45.31 204 GLY A C 1
ATOM 1665 O O . GLY A 1 204 ? -20.434 19.033 22.194 1.00 45.31 204 GLY A O 1
ATOM 1666 N N . THR A 1 205 ? -20.979 17.051 23.085 1.00 41.78 205 THR A N 1
ATOM 1667 C CA . THR A 1 205 ? -20.054 17.144 24.212 1.00 41.78 205 THR A CA 1
ATOM 1668 C C . THR A 1 205 ? -18.633 17.021 23.669 1.00 41.78 205 THR A C 1
ATOM 1670 O O . THR A 1 205 ? -18.267 15.970 23.147 1.00 41.78 205 THR A O 1
ATOM 1673 N N . LEU A 1 206 ? -17.849 18.095 23.765 1.00 43.59 206 LEU A N 1
ATOM 1674 C CA . LEU A 1 206 ? -16.422 18.097 23.452 1.00 43.59 206 LEU A CA 1
ATOM 1675 C C . LEU A 1 206 ? -15.698 17.239 24.499 1.00 43.59 206 LEU A C 1
ATOM 1677 O O . LEU A 1 206 ? -15.279 17.747 25.535 1.00 43.59 206 LEU A O 1
ATOM 1681 N N . ASP A 1 207 ? -15.562 15.935 24.263 1.00 53.19 207 ASP A N 1
ATOM 1682 C CA . ASP A 1 207 ? -14.453 15.213 24.882 1.00 53.19 207 ASP A CA 1
ATOM 1683 C C . ASP A 1 207 ? -13.185 15.720 24.187 1.00 53.19 207 ASP A C 1
ATOM 1685 O O . ASP A 1 207 ? -12.980 15.437 23.002 1.00 53.19 207 ASP A O 1
ATOM 1689 N N . GLU A 1 208 ? -12.373 16.504 24.906 1.00 58.56 208 GLU A N 1
ATOM 1690 C CA . GLU A 1 208 ? -11.115 17.096 24.424 1.00 58.56 208 GLU A CA 1
ATOM 1691 C C . GLU A 1 208 ? -10.262 16.067 23.679 1.00 58.56 208 GLU A C 1
ATOM 1693 O O . GLU A 1 208 ? -9.658 16.371 22.652 1.00 58.56 208 GLU A O 1
ATOM 1698 N N . SER A 1 209 ? -10.273 14.816 24.142 1.00 61.94 209 SER A N 1
ATOM 1699 C CA . SER A 1 209 ? -9.483 13.761 23.532 1.00 61.94 209 SER A CA 1
ATOM 1700 C C . SER A 1 209 ? -10.036 13.301 22.181 1.00 61.94 209 SER A C 1
ATOM 1702 O O . SER A 1 209 ? -9.246 12.903 21.340 1.00 61.94 209 SER A O 1
ATOM 1704 N N . SER A 1 210 ? -11.348 13.348 21.935 1.00 65.38 210 SER A N 1
ATOM 1705 C CA . SER A 1 210 ? -11.937 12.993 20.631 1.00 65.38 210 SER A CA 1
ATOM 1706 C C . SER A 1 210 ? -11.671 14.059 19.565 1.00 65.38 210 SER A C 1
ATOM 1708 O O . SER A 1 210 ? -11.351 13.721 18.428 1.00 65.38 210 SER A O 1
ATOM 1710 N N . VAL A 1 211 ? -11.712 15.333 19.968 1.00 72.50 211 VAL A N 1
ATOM 1711 C CA . VAL A 1 211 ? -11.436 16.494 19.111 1.00 72.50 211 VAL A CA 1
ATOM 1712 C C . VAL A 1 211 ? -9.983 16.494 18.650 1.00 72.50 211 VAL A C 1
ATOM 1714 O O . VAL A 1 211 ? -9.706 16.751 17.486 1.00 72.50 211 VAL A O 1
ATOM 1717 N N . LEU A 1 212 ? -9.046 16.176 19.547 1.00 82.31 212 LEU A N 1
ATOM 1718 C CA . LEU A 1 212 ? -7.620 16.172 19.215 1.00 82.31 212 LEU A CA 1
ATOM 1719 C C . LEU A 1 212 ? -7.235 15.078 18.212 1.00 82.31 212 LEU A C 1
ATOM 1721 O O . LEU A 1 212 ? -6.300 15.275 17.450 1.00 82.31 212 LEU A O 1
ATOM 1725 N N . ARG A 1 213 ? -7.949 13.947 18.191 1.00 88.88 213 ARG A N 1
ATOM 1726 C CA . ARG A 1 213 ? -7.618 12.784 17.345 1.00 88.88 213 ARG A CA 1
ATOM 1727 C C . ARG A 1 213 ? -7.995 12.952 15.879 1.00 88.88 213 ARG A C 1
ATOM 1729 O O . ARG A 1 213 ? -7.426 12.271 15.032 1.00 88.88 213 ARG A O 1
ATOM 1736 N N . ASN A 1 214 ? -8.982 13.804 15.613 1.00 90.38 214 ASN A N 1
ATOM 1737 C CA . ASN A 1 214 ? -9.514 14.075 14.281 1.00 90.38 214 ASN A CA 1
ATOM 1738 C C . ASN A 1 214 ? -9.394 15.556 13.912 1.00 90.38 214 ASN A C 1
ATOM 1740 O O . ASN A 1 214 ? -10.029 15.992 12.958 1.00 90.38 214 ASN A O 1
ATOM 1744 N N . LEU A 1 215 ? -8.584 16.333 14.632 1.00 92.19 215 LEU A N 1
ATOM 1745 C CA . LEU A 1 215 ? -8.500 17.784 14.500 1.00 92.19 215 LEU A CA 1
ATOM 1746 C C . LEU A 1 215 ? -8.253 18.222 13.049 1.00 92.19 215 LEU A C 1
ATOM 1748 O O . LEU A 1 215 ? -8.908 19.149 12.566 1.00 92.19 215 LEU A O 1
ATOM 1752 N N . HIS A 1 216 ? -7.352 17.541 12.334 1.00 94.50 216 HIS A N 1
ATOM 1753 C CA . HIS A 1 216 ? -7.071 17.857 10.927 1.00 94.50 216 HIS A CA 1
ATOM 1754 C C . HIS A 1 216 ? -8.169 17.374 9.966 1.00 94.50 216 HIS A C 1
ATOM 1756 O O . HIS A 1 216 ? -8.335 17.968 8.905 1.00 94.50 216 HIS A O 1
ATOM 1762 N N . LEU A 1 217 ? -8.943 16.342 10.315 1.00 92.88 217 LEU A N 1
ATOM 1763 C CA . LEU A 1 217 ? -10.139 15.964 9.548 1.00 92.88 217 LEU A CA 1
ATOM 1764 C C . LEU A 1 217 ? -11.274 16.964 9.789 1.00 92.88 217 LEU A C 1
ATOM 1766 O O . LEU A 1 217 ? -12.011 17.320 8.870 1.00 92.88 217 LEU A O 1
ATOM 1770 N N . ASP A 1 218 ? -11.384 17.451 11.022 1.00 88.56 218 ASP A N 1
ATOM 1771 C CA . ASP A 1 218 ? -12.435 18.354 11.449 1.00 88.56 218 ASP A CA 1
ATOM 1772 C C . ASP A 1 218 ? -12.267 19.771 10.896 1.00 88.56 218 ASP A C 1
ATOM 1774 O O . ASP A 1 218 ? -13.267 20.458 10.666 1.00 88.56 218 ASP A O 1
ATOM 1778 N N . GLN A 1 219 ? -11.017 20.196 10.687 1.00 88.88 219 GLN A N 1
ATOM 1779 C CA . GLN A 1 219 ? -10.641 21.542 10.264 1.00 88.88 219 GLN A CA 1
ATOM 1780 C C . GLN A 1 219 ? -9.783 21.509 8.993 1.00 88.88 219 GLN A C 1
ATOM 1782 O O . GLN A 1 219 ? -8.559 21.373 9.043 1.00 88.88 219 GLN A O 1
ATOM 1787 N N . SER A 1 220 ? -10.418 21.735 7.840 1.00 86.75 220 SER A N 1
ATOM 1788 C CA . SER A 1 220 ? -9.765 21.722 6.521 1.00 86.75 220 SER A CA 1
ATOM 1789 C C . SER A 1 220 ? -8.555 22.659 6.408 1.00 86.75 220 SER A C 1
ATOM 1791 O O . SER A 1 220 ? -7.580 22.332 5.735 1.00 86.75 220 SER A O 1
ATOM 1793 N N . GLU A 1 221 ? -8.583 23.805 7.095 1.00 91.44 221 GLU A N 1
ATOM 1794 C CA . GLU A 1 221 ? -7.462 24.755 7.121 1.00 91.44 221 GLU A CA 1
ATOM 1795 C C . GLU A 1 221 ? -6.218 24.176 7.803 1.00 91.44 221 GLU A C 1
ATOM 1797 O O . GLU A 1 221 ? -5.095 24.436 7.369 1.00 91.44 221 GLU A O 1
ATOM 1802 N N . LEU A 1 222 ? -6.395 23.365 8.851 1.00 95.56 222 LEU A N 1
ATOM 1803 C CA . LEU A 1 222 ? -5.280 22.686 9.510 1.00 95.56 222 LEU A CA 1
ATOM 1804 C C . LEU A 1 222 ? -4.718 21.582 8.617 1.00 95.56 222 LEU A C 1
ATOM 1806 O O . LEU A 1 222 ? -3.501 21.494 8.469 1.00 95.56 222 LEU A O 1
ATOM 1810 N N . ALA A 1 223 ? -5.575 20.802 7.949 1.00 95.12 223 ALA A N 1
ATOM 1811 C CA . ALA A 1 223 ? -5.128 19.826 6.952 1.00 95.12 223 ALA A CA 1
ATOM 1812 C C . ALA A 1 223 ? -4.308 20.473 5.826 1.00 95.12 223 ALA A C 1
ATOM 1814 O O . ALA A 1 223 ? -3.235 19.974 5.484 1.00 95.12 223 ALA A O 1
ATOM 1815 N N . SER A 1 224 ? -4.770 21.604 5.285 1.00 95.19 224 SER A N 1
ATOM 1816 C CA . SER A 1 224 ? -4.047 22.354 4.250 1.00 95.19 224 SER A CA 1
ATOM 1817 C C . SER A 1 224 ? -2.684 22.849 4.749 1.00 95.19 224 SER A C 1
ATOM 1819 O O . SER A 1 224 ? -1.662 22.633 4.093 1.00 95.19 224 SER A O 1
ATOM 1821 N N . HIS A 1 225 ? -2.626 23.425 5.957 1.00 96.88 225 HIS A N 1
ATOM 1822 C CA . HIS A 1 225 ? -1.358 23.828 6.574 1.00 96.88 225 HIS A CA 1
ATOM 1823 C C . HIS A 1 225 ? -0.408 22.649 6.793 1.00 96.88 225 HIS A C 1
ATOM 1825 O O . HIS A 1 225 ? 0.795 22.785 6.557 1.00 96.88 225 HIS A O 1
ATOM 1831 N N . TRP A 1 226 ? -0.924 21.497 7.222 1.00 98.06 226 TRP A N 1
ATOM 1832 C CA . TRP A 1 226 ? -0.121 20.296 7.420 1.00 98.06 226 TRP A CA 1
ATOM 1833 C C . TRP A 1 226 ? 0.459 19.780 6.097 1.00 98.06 226 TRP A C 1
ATOM 1835 O O . TRP A 1 226 ? 1.668 19.556 6.012 1.00 98.06 226 TRP A O 1
ATOM 1845 N N . LEU A 1 227 ? -0.357 19.698 5.039 1.00 98.00 227 LEU A N 1
ATOM 1846 C CA . LEU A 1 227 ? 0.103 19.335 3.694 1.00 98.00 227 LEU A CA 1
ATOM 1847 C C . LEU A 1 227 ? 1.176 20.311 3.193 1.00 98.00 227 LEU A C 1
ATOM 1849 O O . LEU A 1 227 ? 2.234 19.879 2.731 1.00 98.00 227 LEU A O 1
ATOM 1853 N N . LYS A 1 228 ? 0.958 21.623 3.355 1.00 97.56 228 LYS A N 1
ATOM 1854 C CA . LYS A 1 228 ? 1.929 22.662 2.970 1.00 97.56 228 LYS A CA 1
ATOM 1855 C C . LYS A 1 228 ? 3.253 22.506 3.721 1.00 97.56 228 LYS A C 1
ATOM 1857 O O . LYS A 1 228 ? 4.315 22.703 3.131 1.00 97.56 228 LYS A O 1
ATOM 1862 N N . ALA A 1 229 ? 3.203 22.128 4.999 1.00 97.88 229 ALA A N 1
ATOM 1863 C CA . ALA A 1 229 ? 4.386 21.959 5.838 1.00 97.88 229 ALA A CA 1
ATOM 1864 C C . ALA A 1 229 ? 5.280 20.786 5.402 1.00 97.88 229 ALA A C 1
ATOM 1866 O O . ALA A 1 229 ? 6.500 20.880 5.537 1.00 97.88 229 ALA A O 1
ATOM 1867 N N . ILE A 1 230 ? 4.702 19.702 4.875 1.00 98.06 230 ILE A N 1
ATOM 1868 C CA . ILE A 1 230 ? 5.472 18.531 4.422 1.00 98.06 230 ILE A CA 1
ATOM 1869 C C . ILE A 1 230 ? 5.830 18.574 2.930 1.00 98.06 230 ILE A C 1
ATOM 1871 O O . ILE A 1 230 ? 6.792 17.930 2.511 1.00 98.06 230 ILE A O 1
ATOM 1875 N N . TYR A 1 231 ? 5.092 19.346 2.128 1.00 98.31 231 TYR A N 1
ATOM 1876 C CA . TYR A 1 231 ? 5.160 19.317 0.665 1.00 98.31 231 TYR A CA 1
ATOM 1877 C C . TYR A 1 231 ? 6.570 19.524 0.094 1.00 98.31 231 TYR A C 1
ATOM 1879 O O . TYR A 1 231 ? 7.000 18.770 -0.778 1.00 98.31 231 TYR A O 1
ATOM 1887 N N . SER A 1 232 ? 7.321 20.508 0.599 1.00 97.38 232 SER A N 1
ATOM 1888 C CA . SER A 1 232 ? 8.665 20.813 0.083 1.00 97.38 232 SER A CA 1
ATOM 1889 C C . SER A 1 232 ? 9.638 19.644 0.259 1.00 97.38 232 SER A C 1
ATOM 1891 O O . SER A 1 232 ? 10.422 19.352 -0.645 1.00 97.38 232 SER A O 1
ATOM 1893 N N . LYS A 1 233 ? 9.547 18.933 1.388 1.00 98.50 233 LYS A N 1
ATOM 1894 C CA . LYS A 1 233 ? 10.349 17.743 1.684 1.00 98.50 233 LYS A CA 1
ATOM 1895 C C . LYS A 1 233 ? 9.928 16.541 0.845 1.00 98.50 233 LYS A C 1
ATOM 1897 O O . LYS A 1 233 ? 10.798 15.828 0.354 1.00 98.50 233 LYS A O 1
ATOM 1902 N N . LEU A 1 234 ? 8.629 16.355 0.604 1.00 98.44 234 LEU A N 1
ATOM 1903 C CA . LEU A 1 234 ? 8.149 15.315 -0.312 1.00 98.44 234 LEU A CA 1
ATOM 1904 C C . LEU A 1 234 ? 8.642 15.561 -1.741 1.00 98.44 234 LEU A C 1
ATOM 1906 O O . LEU A 1 234 ? 9.228 14.671 -2.349 1.00 98.44 234 LEU A O 1
ATOM 1910 N N . ARG A 1 235 ? 8.504 16.786 -2.262 1.00 98.31 235 ARG A N 1
ATOM 1911 C CA . ARG A 1 235 ? 9.030 17.140 -3.591 1.00 98.31 235 ARG A CA 1
ATOM 1912 C C . ARG A 1 235 ? 10.538 16.891 -3.681 1.00 98.31 235 ARG A C 1
ATOM 1914 O O . ARG A 1 235 ? 11.011 16.354 -4.679 1.00 98.31 235 ARG A O 1
ATOM 1921 N N . GLN A 1 236 ? 11.290 17.244 -2.639 1.00 98.38 236 GLN A N 1
ATOM 1922 C CA . GLN A 1 236 ? 12.731 16.998 -2.566 1.00 98.38 236 GLN A CA 1
ATOM 1923 C C . GLN A 1 236 ? 13.066 15.501 -2.609 1.00 98.38 236 GLN A C 1
ATOM 1925 O O . GLN A 1 236 ? 13.949 15.089 -3.358 1.00 98.38 236 GLN A O 1
ATOM 1930 N N . ASN A 1 237 ? 12.333 14.680 -1.858 1.00 98.50 237 ASN A N 1
ATOM 1931 C CA . ASN A 1 237 ? 12.499 13.232 -1.868 1.00 98.50 237 ASN A CA 1
ATOM 1932 C C . ASN A 1 237 ? 12.123 12.605 -3.220 1.00 98.50 237 ASN A C 1
ATOM 1934 O O . ASN A 1 237 ? 12.864 11.774 -3.734 1.00 98.50 237 ASN A O 1
ATOM 1938 N N . TRP A 1 238 ? 11.040 13.052 -3.852 1.00 98.56 238 TRP A N 1
ATOM 1939 C CA . TRP A 1 238 ? 10.667 12.614 -5.198 1.00 98.56 238 TRP A CA 1
ATOM 1940 C C . TRP A 1 238 ? 11.729 12.965 -6.251 1.00 98.56 238 TRP A C 1
ATOM 1942 O O . TRP A 1 238 ? 12.091 12.113 -7.064 1.00 98.56 238 TRP A O 1
ATOM 1952 N N . LEU A 1 239 ? 12.299 14.177 -6.210 1.00 98.19 239 LEU A N 1
ATOM 1953 C CA . LEU A 1 239 ? 13.422 14.562 -7.079 1.00 98.19 239 LEU A CA 1
ATOM 1954 C C . LEU A 1 239 ? 14.659 13.686 -6.834 1.00 98.19 239 LEU A C 1
ATOM 1956 O O . LEU A 1 239 ? 15.344 13.291 -7.783 1.00 98.19 239 LEU A O 1
ATOM 1960 N N . TRP A 1 240 ? 14.937 13.354 -5.574 1.00 97.56 240 TRP A N 1
ATOM 1961 C CA . TRP A 1 240 ? 16.021 12.447 -5.210 1.00 97.56 240 TRP A CA 1
ATOM 1962 C C . TRP A 1 240 ? 15.808 11.046 -5.791 1.00 97.56 240 TRP A C 1
ATOM 1964 O O . TRP A 1 240 ? 16.707 10.531 -6.453 1.00 97.56 240 TRP A O 1
ATOM 1974 N N . PHE A 1 241 ? 14.617 10.460 -5.646 1.00 97.75 241 PHE A N 1
ATOM 1975 C CA . PHE A 1 241 ? 14.292 9.168 -6.259 1.00 97.75 241 PHE A CA 1
ATOM 1976 C C . PHE A 1 241 ? 14.465 9.212 -7.780 1.00 97.75 241 PHE A C 1
ATOM 1978 O O . PHE A 1 241 ? 15.158 8.367 -8.349 1.00 97.75 241 PHE A O 1
ATOM 1985 N N . ARG A 1 242 ? 13.892 10.232 -8.437 1.00 96.44 242 ARG A N 1
ATOM 1986 C CA . ARG A 1 242 ? 13.939 10.360 -9.902 1.00 96.44 242 ARG A CA 1
ATOM 1987 C C . ARG A 1 242 ? 15.347 10.456 -10.463 1.00 96.44 242 ARG A C 1
ATOM 1989 O O . ARG A 1 242 ? 15.606 10.010 -11.579 1.00 96.44 242 ARG A O 1
ATOM 1996 N N . SER A 1 243 ? 16.233 11.089 -9.708 1.00 94.81 243 SER A N 1
ATOM 1997 C CA . SER A 1 243 ? 17.603 11.341 -10.127 1.00 94.81 243 SER A CA 1
ATOM 1998 C C . SER A 1 243 ? 18.528 10.170 -9.788 1.00 94.81 243 SER A C 1
ATOM 2000 O O . SER A 1 243 ? 19.265 9.712 -10.655 1.00 94.81 243 SER A O 1
ATOM 2002 N N . THR A 1 244 ? 18.468 9.646 -8.563 1.00 95.19 244 THR A N 1
ATOM 2003 C CA . THR A 1 244 ? 19.399 8.611 -8.078 1.00 95.19 244 THR A CA 1
AT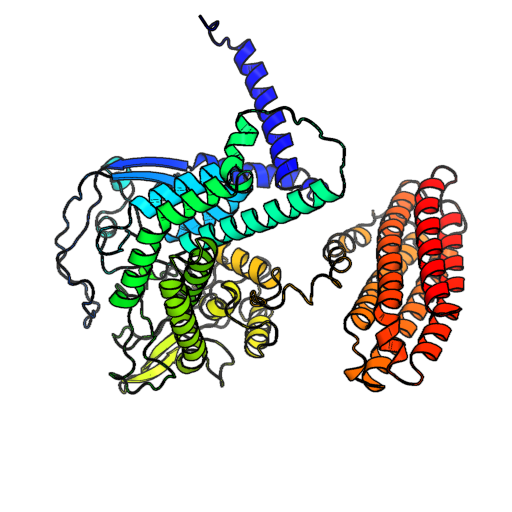OM 2004 C C . THR A 1 244 ? 19.025 7.199 -8.516 1.00 95.19 244 THR A C 1
ATOM 2006 O O . THR A 1 244 ? 19.906 6.364 -8.701 1.00 95.19 244 THR A O 1
ATOM 2009 N N . GLN A 1 245 ? 17.735 6.928 -8.736 1.00 96.00 245 GLN A N 1
ATOM 2010 C CA . GLN A 1 245 ? 17.255 5.598 -9.117 1.00 96.00 245 GLN A CA 1
ATOM 2011 C C . GLN A 1 245 ? 16.956 5.475 -10.619 1.00 96.00 245 GLN A C 1
ATOM 2013 O O . GLN A 1 245 ? 16.310 4.521 -11.049 1.00 96.00 245 GLN A O 1
ATOM 2018 N N . ARG A 1 246 ? 17.418 6.424 -11.444 1.00 95.50 246 ARG A N 1
ATOM 2019 C CA . ARG A 1 246 ? 17.229 6.407 -12.905 1.00 95.50 246 ARG A CA 1
ATOM 2020 C C . ARG A 1 246 ? 17.863 5.149 -13.518 1.00 95.50 246 ARG A C 1
ATOM 2022 O O . ARG A 1 246 ? 18.984 4.774 -13.169 1.00 95.50 246 ARG A O 1
ATOM 2029 N N . GLY A 1 247 ? 17.148 4.486 -14.416 1.00 95.12 247 GLY A N 1
ATOM 2030 C CA . GLY A 1 247 ? 17.639 3.374 -15.227 1.00 95.12 247 GLY A CA 1
ATOM 2031 C C . GLY A 1 247 ? 18.150 3.836 -16.594 1.00 95.12 247 GLY A C 1
ATOM 2032 O O . GLY A 1 247 ? 17.875 4.954 -17.033 1.00 95.12 247 GLY A O 1
ATOM 2033 N N . HIS A 1 248 ? 18.890 2.969 -17.286 1.00 93.75 248 HIS A N 1
ATOM 2034 C CA . HIS A 1 248 ? 19.450 3.277 -18.604 1.00 93.75 248 HIS A CA 1
ATOM 2035 C C . HIS A 1 248 ? 18.618 2.669 -19.734 1.00 93.75 248 HIS A C 1
ATOM 2037 O O . HIS A 1 248 ? 18.556 1.448 -19.885 1.00 93.75 248 HIS A O 1
ATOM 2043 N N . LEU A 1 249 ? 18.041 3.523 -20.582 1.00 94.38 249 LEU A N 1
ATOM 2044 C CA . LEU A 1 249 ? 17.376 3.094 -21.818 1.00 94.38 249 LEU A CA 1
ATOM 2045 C C . LEU A 1 249 ? 18.360 3.037 -22.992 1.00 94.38 249 LEU A C 1
ATOM 2047 O O . LEU A 1 249 ? 18.728 1.962 -23.465 1.00 94.38 249 LEU A O 1
ATOM 2051 N N . LYS A 1 250 ? 18.865 4.208 -23.402 1.00 92.44 250 LYS A N 1
ATOM 2052 C CA . LYS A 1 250 ? 19.691 4.391 -24.609 1.00 92.44 250 LYS A CA 1
ATOM 2053 C C . LYS A 1 250 ? 21.002 3.596 -24.584 1.00 92.44 250 LYS A C 1
ATOM 2055 O O . LYS A 1 250 ? 21.423 3.111 -25.628 1.00 92.44 250 LYS A O 1
ATOM 2060 N N . LYS A 1 251 ? 21.623 3.418 -23.406 1.00 92.75 251 LYS A N 1
ATOM 2061 C CA . LYS A 1 251 ? 22.859 2.617 -23.234 1.00 92.75 251 LYS A CA 1
ATOM 2062 C C . LYS A 1 251 ? 22.676 1.164 -23.697 1.00 92.75 251 LYS A C 1
ATOM 2064 O O . LYS A 1 251 ? 23.638 0.565 -24.158 1.00 92.75 251 LYS A O 1
ATOM 2069 N N . PHE A 1 252 ? 21.455 0.634 -23.599 1.00 93.94 252 PHE A N 1
ATOM 2070 C CA . PHE A 1 252 ? 21.119 -0.763 -23.889 1.00 93.94 252 PHE A CA 1
ATOM 2071 C C . PHE A 1 252 ? 20.122 -0.907 -25.047 1.00 93.94 252 PHE A C 1
ATOM 2073 O O . PHE A 1 252 ? 19.465 -1.933 -25.168 1.00 93.94 252 PHE A O 1
ATOM 2080 N N . GLY A 1 253 ? 19.986 0.125 -25.891 1.00 91.69 253 GLY A N 1
ATOM 2081 C CA . GLY A 1 253 ? 19.157 0.064 -27.098 1.00 91.69 253 GLY A CA 1
ATOM 2082 C C . GLY A 1 253 ? 17.652 -0.081 -26.848 1.00 91.69 253 GLY A C 1
ATOM 2083 O O . GLY A 1 253 ? 16.950 -0.579 -27.720 1.00 91.69 253 GLY A O 1
ATOM 2084 N N . ARG A 1 254 ? 17.151 0.327 -25.674 1.00 93.88 254 ARG A N 1
ATOM 2085 C CA . ARG A 1 254 ? 15.710 0.319 -25.379 1.00 93.88 254 ARG A CA 1
ATOM 2086 C C . ARG A 1 254 ? 15.018 1.535 -25.983 1.00 93.88 254 ARG A C 1
ATOM 2088 O O . ARG A 1 254 ? 15.528 2.652 -25.866 1.00 93.88 254 ARG A O 1
ATOM 2095 N N . GLU A 1 255 ? 13.835 1.314 -26.539 1.00 92.31 255 GLU A N 1
ATOM 2096 C CA . GLU A 1 255 ? 12.938 2.356 -27.036 1.00 92.31 255 GLU A CA 1
ATOM 2097 C C . GLU A 1 255 ? 11.702 2.440 -26.134 1.00 92.31 255 GLU A C 1
ATOM 2099 O O . GLU A 1 255 ? 11.138 1.417 -25.759 1.00 92.31 255 GLU A O 1
ATOM 2104 N N . ALA A 1 256 ? 11.311 3.658 -25.763 1.00 95.50 256 ALA A N 1
ATOM 2105 C CA . ALA A 1 256 ? 10.105 3.946 -24.994 1.00 95.50 256 ALA A CA 1
ATOM 2106 C C . ALA A 1 256 ? 9.631 5.371 -25.294 1.00 95.50 256 ALA A C 1
ATOM 2108 O O . ALA A 1 256 ? 10.393 6.191 -25.821 1.00 95.50 256 ALA A O 1
ATOM 2109 N N . SER A 1 257 ? 8.387 5.672 -24.935 1.00 92.56 257 SER A N 1
ATOM 2110 C CA . SER A 1 257 ? 7.748 6.968 -25.182 1.00 92.56 257 SER A CA 1
ATOM 2111 C C . SER A 1 257 ? 8.445 8.145 -24.485 1.00 92.56 257 SER A C 1
ATOM 2113 O O . SER A 1 257 ? 8.359 9.283 -24.948 1.00 92.56 257 SER A O 1
ATOM 2115 N N . SER A 1 258 ? 9.168 7.888 -23.394 1.00 96.19 258 SER A N 1
ATOM 2116 C CA . SER A 1 258 ? 9.958 8.884 -22.663 1.00 96.19 258 SER A CA 1
ATOM 2117 C C . SER A 1 258 ? 11.261 8.295 -22.105 1.00 96.19 258 SER A C 1
ATOM 2119 O O . SER A 1 258 ? 11.490 7.088 -22.154 1.00 96.19 258 SER A O 1
ATOM 2121 N N . ASP A 1 259 ? 12.108 9.137 -21.503 1.00 95.12 259 ASP A N 1
ATOM 2122 C CA . ASP A 1 259 ? 13.318 8.681 -20.804 1.00 95.12 259 ASP A CA 1
ATOM 2123 C C . ASP A 1 259 ? 13.029 8.180 -19.359 1.00 95.12 259 ASP A C 1
ATOM 2125 O O . ASP A 1 259 ? 13.976 7.921 -18.607 1.00 95.12 259 ASP A O 1
ATOM 2129 N N . GLU A 1 260 ? 11.767 8.119 -18.910 1.00 97.88 260 GLU A N 1
ATOM 2130 C CA . GLU A 1 260 ? 11.395 7.710 -17.545 1.00 97.88 260 GLU A CA 1
ATOM 2131 C C . GLU A 1 260 ? 11.525 6.192 -17.366 1.00 97.88 260 GLU A C 1
ATOM 2133 O O . GLU A 1 260 ? 10.731 5.411 -17.877 1.00 97.88 260 GLU A O 1
ATOM 2138 N N . ALA A 1 261 ? 12.553 5.764 -16.642 1.00 97.75 261 ALA A N 1
ATOM 2139 C CA . ALA A 1 261 ? 12.828 4.363 -16.362 1.00 97.75 261 ALA A CA 1
ATOM 2140 C C . ALA A 1 261 ? 13.644 4.276 -15.075 1.00 97.75 261 ALA A C 1
ATOM 2142 O O . ALA A 1 261 ? 14.475 5.156 -14.817 1.00 97.75 261 ALA A O 1
ATOM 2143 N N . TYR A 1 262 ? 13.432 3.231 -14.274 1.00 97.94 262 TYR A N 1
ATOM 2144 C CA . TYR A 1 262 ? 13.980 3.173 -12.921 1.00 97.94 262 TYR A CA 1
ATOM 2145 C C . TYR A 1 262 ? 14.588 1.818 -12.565 1.00 97.94 262 TYR A C 1
ATOM 2147 O O . TYR A 1 262 ? 14.118 0.772 -13.004 1.00 97.94 262 TYR A O 1
ATOM 2155 N N . ARG A 1 263 ? 15.634 1.851 -11.737 1.00 96.44 263 ARG A N 1
ATOM 2156 C CA . ARG A 1 263 ? 16.358 0.685 -11.222 1.00 96.44 263 ARG A CA 1
ATOM 2157 C C . ARG A 1 263 ? 16.766 0.924 -9.772 1.00 96.44 263 ARG A C 1
ATOM 2159 O O . ARG A 1 263 ? 17.315 1.971 -9.432 1.00 96.44 263 ARG A O 1
ATOM 2166 N N . TRP A 1 264 ? 16.555 -0.089 -8.943 1.00 95.94 264 TRP A N 1
ATOM 2167 C CA . TRP A 1 264 ? 17.009 -0.117 -7.554 1.00 95.94 264 TRP A CA 1
ATOM 2168 C C . TRP A 1 264 ? 18.540 -0.162 -7.497 1.00 95.94 264 TRP A C 1
ATOM 2170 O O . TRP A 1 264 ? 19.159 -0.996 -8.157 1.00 95.94 264 TRP A O 1
ATOM 2180 N N . ARG A 1 265 ? 19.144 0.722 -6.699 1.00 92.94 265 ARG A N 1
ATOM 2181 C CA . ARG A 1 265 ? 20.572 0.667 -6.340 1.00 92.94 265 ARG A CA 1
ATOM 2182 C C . ARG A 1 265 ? 20.814 -0.245 -5.134 1.00 92.94 265 ARG A C 1
ATOM 2184 O O . ARG A 1 265 ? 19.863 -0.576 -4.421 1.00 92.94 265 ARG A O 1
ATOM 2191 N N . GLY A 1 266 ? 22.058 -0.657 -4.907 1.00 88.69 266 GLY A N 1
ATOM 2192 C CA . GLY A 1 266 ? 22.461 -1.495 -3.777 1.00 88.69 266 GLY A CA 1
ATOM 2193 C C . GLY A 1 266 ? 22.051 -2.957 -3.886 1.00 88.69 266 GLY A C 1
ATOM 2194 O O . GLY A 1 266 ? 21.871 -3.622 -2.863 1.00 88.69 266 GLY A O 1
ATOM 2195 N N . ARG A 1 267 ? 21.834 -3.453 -5.108 1.00 88.88 267 ARG A N 1
ATOM 2196 C CA . ARG A 1 267 ? 21.488 -4.860 -5.335 1.00 88.88 267 ARG A CA 1
ATOM 2197 C C . ARG A 1 267 ? 22.749 -5.720 -5.184 1.00 88.88 267 ARG A C 1
ATOM 2199 O O . ARG A 1 267 ? 23.827 -5.330 -5.604 1.00 88.88 267 ARG A O 1
ATOM 2206 N N . THR A 1 268 ? 22.616 -6.913 -4.619 1.00 88.69 268 THR A N 1
ATOM 2207 C CA . THR A 1 268 ? 23.637 -7.972 -4.671 1.00 88.69 268 THR A CA 1
ATOM 2208 C C . THR A 1 268 ? 23.160 -9.094 -5.602 1.00 88.69 268 THR A C 1
ATOM 2210 O O . THR A 1 268 ? 21.983 -9.112 -5.978 1.00 88.69 268 THR A O 1
ATOM 2213 N N . PRO A 1 269 ? 24.010 -10.078 -5.955 1.00 87.81 269 PRO A N 1
ATOM 2214 C CA . PRO A 1 269 ? 23.587 -11.205 -6.787 1.00 87.81 269 PRO A CA 1
ATOM 2215 C C . PRO A 1 269 ? 22.304 -11.903 -6.334 1.00 87.81 269 PRO A C 1
ATOM 2217 O O . PRO A 1 269 ? 21.482 -12.272 -7.168 1.00 87.81 269 PRO A O 1
ATOM 2220 N N . ASN A 1 270 ? 22.096 -12.019 -5.023 1.00 87.56 270 ASN A N 1
ATOM 2221 C CA . ASN A 1 270 ? 20.972 -12.773 -4.474 1.00 87.56 270 ASN A CA 1
ATOM 2222 C C . ASN A 1 270 ? 19.875 -11.900 -3.858 1.00 87.56 270 ASN A C 1
ATOM 2224 O O . ASN A 1 270 ? 18.793 -12.427 -3.604 1.00 87.56 270 ASN A O 1
ATOM 2228 N N . HIS A 1 271 ? 20.123 -10.601 -3.633 1.00 93.25 271 HIS A N 1
ATOM 2229 C CA . HIS A 1 271 ? 19.198 -9.752 -2.882 1.00 93.25 271 HIS A CA 1
ATOM 2230 C C . HIS A 1 271 ? 19.033 -8.350 -3.454 1.00 93.25 271 HIS A C 1
ATOM 2232 O O . HIS A 1 271 ? 20.004 -7.689 -3.811 1.00 93.25 271 HIS A O 1
ATOM 2238 N N . THR A 1 272 ? 17.808 -7.837 -3.417 1.00 94.88 272 THR A N 1
ATOM 2239 C CA . THR A 1 272 ? 17.476 -6.431 -3.689 1.00 94.88 272 THR A CA 1
ATOM 2240 C C . THR A 1 272 ? 16.844 -5.806 -2.443 1.00 94.88 272 THR A C 1
ATOM 2242 O O . THR A 1 272 ? 15.665 -5.450 -2.443 1.00 94.88 272 THR A O 1
ATOM 2245 N N . LEU A 1 273 ? 17.633 -5.657 -1.370 1.00 93.00 273 LEU A N 1
ATOM 2246 C CA . LEU A 1 273 ? 17.182 -5.159 -0.052 1.00 93.00 273 LEU A CA 1
ATOM 2247 C C . LEU A 1 273 ? 16.495 -3.784 -0.109 1.00 93.00 273 LEU A C 1
ATOM 2249 O O . LEU A 1 273 ? 15.643 -3.437 0.716 1.00 93.00 273 LEU A O 1
ATOM 2253 N N . THR A 1 274 ? 16.887 -2.971 -1.088 1.00 95.12 274 THR A N 1
ATOM 2254 C CA . THR A 1 274 ? 16.313 -1.651 -1.344 1.00 95.12 274 THR A CA 1
ATOM 2255 C C . THR A 1 274 ? 14.890 -1.728 -1.877 1.00 95.12 274 THR A C 1
ATOM 2257 O O . THR A 1 274 ? 14.123 -0.811 -1.632 1.00 95.12 274 THR A O 1
ATOM 2260 N N . SER A 1 275 ? 14.462 -2.832 -2.487 1.00 97.38 275 SER A N 1
ATOM 2261 C CA . SER A 1 275 ? 13.071 -2.997 -2.930 1.00 97.38 275 SER A CA 1
ATOM 2262 C C . SER A 1 275 ? 12.088 -3.347 -1.809 1.00 97.38 275 SER A C 1
ATOM 2264 O O . SER A 1 275 ? 10.882 -3.252 -2.005 1.00 97.38 275 SER A O 1
ATOM 2266 N N . GLY A 1 276 ? 12.582 -3.779 -0.642 1.00 96.56 276 GLY A N 1
ATOM 2267 C CA . GLY A 1 276 ? 11.761 -4.375 0.421 1.00 96.56 276 GLY A CA 1
ATOM 2268 C C . GLY A 1 276 ? 11.315 -5.819 0.141 1.00 96.56 276 GLY A C 1
ATOM 2269 O O . GLY A 1 276 ? 10.781 -6.470 1.033 1.00 96.56 276 GLY A O 1
ATOM 2270 N N . LEU A 1 277 ? 11.559 -6.332 -1.071 1.00 97.38 277 LEU A N 1
ATOM 2271 C CA . LEU A 1 277 ? 11.319 -7.714 -1.490 1.00 97.38 277 LEU A CA 1
ATOM 2272 C C . LEU A 1 277 ? 12.659 -8.456 -1.603 1.00 97.38 277 LEU A C 1
ATOM 2274 O O . LEU A 1 277 ? 13.089 -8.827 -2.694 1.00 97.38 277 LEU A O 1
ATOM 2278 N N . ASP A 1 278 ? 13.340 -8.591 -0.465 1.00 94.81 278 ASP A N 1
ATOM 2279 C CA . ASP A 1 278 ? 14.769 -8.901 -0.349 1.00 94.81 278 ASP A CA 1
ATOM 2280 C C . ASP A 1 278 ? 15.273 -10.004 -1.289 1.00 94.81 278 ASP A C 1
ATOM 2282 O O . ASP A 1 278 ? 16.164 -9.732 -2.087 1.00 94.81 278 ASP A O 1
ATOM 2286 N N . ASP A 1 279 ? 14.716 -11.215 -1.224 1.00 97.19 279 ASP A N 1
ATOM 2287 C CA . ASP A 1 279 ? 15.140 -12.379 -2.015 1.00 97.19 279 ASP A CA 1
ATOM 2288 C C . ASP A 1 279 ? 14.219 -12.676 -3.213 1.00 97.19 279 ASP A C 1
ATOM 2290 O O . ASP A 1 279 ? 14.355 -13.740 -3.826 1.00 97.19 279 ASP A O 1
ATOM 2294 N N . TYR A 1 280 ? 13.293 -11.778 -3.577 1.00 98.31 280 TYR A N 1
ATOM 2295 C CA . TYR A 1 280 ? 12.417 -11.989 -4.736 1.00 98.31 280 TYR A CA 1
ATOM 2296 C C . TYR A 1 280 ? 13.259 -12.177 -6.010 1.00 98.31 280 TYR A C 1
ATOM 2298 O O . TYR A 1 280 ? 14.179 -11.388 -6.249 1.00 98.31 280 TYR A O 1
ATOM 2306 N N . PRO A 1 281 ? 12.997 -13.215 -6.827 1.00 97.31 281 PRO A N 1
ATOM 2307 C CA . PRO A 1 281 ? 13.828 -13.510 -7.986 1.00 97.31 281 PRO A CA 1
ATOM 2308 C C . PRO A 1 281 ? 13.747 -12.380 -9.019 1.00 97.31 281 PRO A C 1
ATOM 2310 O O . PRO A 1 281 ? 12.669 -11.934 -9.411 1.00 97.31 281 PRO A O 1
ATOM 2313 N N . ARG A 1 282 ? 14.917 -11.925 -9.461 1.00 96.00 282 ARG A N 1
ATOM 2314 C CA . ARG A 1 282 ? 15.108 -10.934 -10.527 1.00 96.00 282 ARG A CA 1
ATOM 2315 C C . ARG A 1 282 ? 16.219 -11.429 -11.454 1.00 96.00 282 ARG A C 1
ATOM 2317 O O . ARG A 1 282 ? 16.868 -12.428 -11.147 1.00 96.00 282 ARG A O 1
ATOM 2324 N N . GLY A 1 283 ? 16.453 -10.726 -12.562 1.00 92.19 283 GLY A N 1
ATOM 2325 C CA . GLY A 1 283 ? 17.469 -11.108 -13.549 1.00 92.19 283 GLY A CA 1
ATOM 2326 C C . GLY A 1 283 ? 18.897 -11.075 -13.010 1.00 92.19 283 GLY A C 1
ATOM 2327 O O . GLY A 1 283 ? 19.125 -10.721 -11.849 1.00 92.19 283 GLY A O 1
ATOM 2328 N N . ASP A 1 284 ? 19.862 -11.403 -13.865 1.00 90.62 284 ASP A N 1
ATOM 2329 C CA . ASP A 1 284 ? 21.271 -11.258 -13.513 1.00 90.62 284 ASP A CA 1
ATOM 2330 C C . ASP A 1 284 ? 21.601 -9.778 -13.239 1.00 90.62 284 ASP A C 1
ATOM 2332 O O . ASP A 1 284 ? 21.242 -8.914 -14.051 1.00 90.62 284 ASP A O 1
ATOM 2336 N N . PRO A 1 285 ? 22.268 -9.466 -12.107 1.00 91.69 285 PRO A N 1
ATOM 2337 C CA . PRO A 1 285 ? 22.584 -8.094 -11.743 1.00 91.69 285 PRO A CA 1
ATOM 2338 C C . PRO A 1 285 ? 23.366 -7.388 -12.838 1.00 91.69 285 PRO A C 1
ATOM 2340 O O . PRO A 1 285 ? 24.424 -7.847 -13.275 1.00 91.69 285 PRO A O 1
ATOM 2343 N N . SER A 1 286 ? 22.859 -6.237 -13.259 1.00 92.19 286 SER A N 1
ATOM 2344 C CA . SER A 1 286 ? 23.558 -5.368 -14.192 1.00 92.19 286 SER A CA 1
ATOM 2345 C C . SER A 1 286 ? 23.059 -3.939 -14.064 1.00 92.19 286 SER A C 1
ATOM 2347 O O . SER A 1 286 ? 21.932 -3.661 -13.657 1.00 92.19 286 SER A O 1
ATOM 2349 N N . VAL A 1 287 ? 23.873 -2.986 -14.502 1.00 92.94 287 VAL A N 1
ATOM 2350 C CA . VAL A 1 287 ? 23.438 -1.584 -14.583 1.00 92.94 287 VAL A CA 1
ATOM 2351 C C . VAL A 1 287 ? 22.331 -1.377 -15.628 1.00 92.94 287 VAL A C 1
ATOM 2353 O O . VAL A 1 287 ? 21.731 -0.304 -15.693 1.00 92.94 287 VAL A O 1
ATOM 2356 N N . GLY A 1 288 ? 22.066 -2.399 -16.448 1.00 94.06 288 GLY A N 1
ATOM 2357 C CA . GLY A 1 288 ? 21.012 -2.423 -17.445 1.00 94.06 288 GLY A CA 1
ATOM 2358 C C . GLY A 1 288 ? 19.668 -2.924 -16.947 1.00 94.06 288 GLY A C 1
ATOM 2359 O O . GLY A 1 288 ? 18.766 -2.981 -17.769 1.00 94.06 288 GLY A O 1
ATOM 2360 N N . GLU A 1 289 ? 19.477 -3.269 -15.678 1.00 95.81 289 GLU A N 1
ATOM 2361 C CA . GLU A 1 289 ? 18.147 -3.667 -15.192 1.00 95.81 289 GLU A CA 1
ATOM 2362 C C . GLU A 1 289 ? 17.159 -2.493 -15.185 1.00 95.81 289 GLU A C 1
ATOM 2364 O O . GLU A 1 289 ? 17.559 -1.337 -15.035 1.00 95.81 289 GLU A O 1
ATOM 2369 N N . LEU A 1 290 ? 15.864 -2.790 -15.288 1.00 97.94 290 LEU A N 1
ATOM 2370 C CA . LEU A 1 290 ? 14.771 -1.869 -14.973 1.00 97.94 290 LEU A CA 1
ATOM 2371 C C . LEU A 1 290 ? 13.752 -2.605 -14.106 1.00 97.94 290 LEU A C 1
ATOM 2373 O O . LEU A 1 290 ? 13.366 -3.730 -14.427 1.00 97.94 290 LEU A O 1
ATOM 2377 N N . HIS A 1 291 ? 13.306 -1.972 -13.025 1.00 98.56 291 HIS A N 1
ATOM 2378 C CA . HIS A 1 291 ? 12.494 -2.619 -11.997 1.00 98.56 291 HIS A CA 1
ATOM 2379 C C . HIS A 1 291 ? 11.057 -2.096 -11.999 1.00 98.56 291 HIS A C 1
ATOM 2381 O O . HIS A 1 291 ? 10.810 -0.911 -11.754 1.00 98.56 291 HIS A O 1
ATOM 2387 N N . LEU A 1 292 ? 10.114 -3.004 -12.245 1.00 98.75 292 LEU A N 1
ATOM 2388 C CA . LEU A 1 292 ? 8.684 -2.730 -12.385 1.00 98.75 292 LEU A CA 1
ATOM 2389 C C . LEU A 1 292 ? 8.082 -2.113 -11.122 1.00 98.75 292 LEU A C 1
ATOM 2391 O O . LEU A 1 292 ? 7.292 -1.169 -11.186 1.00 98.75 292 LEU A O 1
ATOM 2395 N N . ASP A 1 293 ? 8.426 -2.669 -9.966 1.00 98.62 293 ASP A N 1
ATOM 2396 C CA . ASP A 1 293 ? 7.915 -2.243 -8.668 1.00 98.62 293 ASP A CA 1
ATOM 2397 C C . ASP A 1 293 ? 8.337 -0.804 -8.361 1.00 98.62 293 ASP A C 1
ATOM 2399 O O . ASP A 1 293 ? 7.499 0.023 -7.999 1.00 98.62 293 ASP A O 1
ATOM 2403 N N . LEU A 1 294 ? 9.608 -0.462 -8.591 1.00 98.75 294 LEU A N 1
ATOM 2404 C CA . LEU A 1 294 ? 10.087 0.913 -8.455 1.00 98.75 294 LEU A CA 1
ATOM 2405 C C . LEU A 1 294 ? 9.404 1.853 -9.451 1.00 98.75 294 LEU A C 1
ATOM 2407 O O . LEU A 1 294 ? 8.965 2.935 -9.067 1.00 98.75 294 LEU A O 1
ATOM 2411 N N . HIS A 1 295 ? 9.281 1.442 -10.714 1.00 98.75 295 HIS A N 1
ATOM 2412 C CA . HIS A 1 295 ? 8.602 2.230 -11.745 1.00 98.75 295 HIS A CA 1
ATOM 2413 C C . HIS A 1 295 ? 7.149 2.538 -11.356 1.00 98.75 295 HIS A C 1
ATOM 2415 O O . HIS A 1 295 ? 6.694 3.680 -11.456 1.00 98.75 295 HIS A O 1
ATOM 2421 N N . SER A 1 296 ? 6.455 1.548 -10.793 1.00 98.81 296 SER A N 1
ATOM 2422 C CA . SER A 1 296 ? 5.092 1.687 -10.272 1.00 98.81 296 SER A CA 1
ATOM 2423 C C . SER A 1 296 ? 5.029 2.634 -9.065 1.00 98.81 296 SER A C 1
ATOM 2425 O O . SER A 1 296 ? 4.162 3.509 -9.005 1.00 98.81 296 SER A O 1
ATOM 2427 N N . TRP A 1 297 ? 5.974 2.539 -8.124 1.00 98.81 297 TRP A N 1
ATOM 2428 C CA . TRP A 1 297 ? 6.068 3.492 -7.010 1.00 98.81 297 TRP A CA 1
ATOM 2429 C C . TRP A 1 297 ? 6.266 4.929 -7.489 1.00 98.81 297 TRP A C 1
ATOM 2431 O O . TRP A 1 297 ? 5.621 5.841 -6.970 1.00 98.81 297 TRP A O 1
ATOM 2441 N N . MET A 1 298 ? 7.103 5.142 -8.505 1.00 98.81 298 MET A N 1
ATOM 2442 C CA . MET A 1 298 ? 7.336 6.474 -9.062 1.00 98.81 298 MET A CA 1
ATOM 2443 C C . MET A 1 298 ? 6.087 7.051 -9.730 1.00 98.81 298 MET A C 1
ATOM 2445 O O . MET A 1 298 ? 5.798 8.238 -9.543 1.00 98.81 298 MET A O 1
ATOM 2449 N N . ALA A 1 299 ? 5.300 6.231 -10.432 1.00 98.75 299 ALA A N 1
ATOM 2450 C CA . ALA A 1 299 ? 4.009 6.647 -10.981 1.00 98.75 299 ALA A CA 1
ATOM 2451 C C . ALA A 1 299 ? 3.032 7.071 -9.870 1.00 98.75 299 ALA A C 1
ATOM 2453 O O . ALA A 1 299 ? 2.438 8.152 -9.939 1.00 98.75 299 ALA A O 1
ATOM 2454 N N . PHE A 1 300 ? 2.911 6.250 -8.820 1.00 98.75 300 PHE A N 1
ATOM 2455 C CA . PHE A 1 300 ? 2.032 6.507 -7.678 1.00 98.75 300 PHE A CA 1
ATOM 2456 C C . PHE A 1 300 ? 2.415 7.796 -6.934 1.00 98.75 300 PHE A C 1
ATOM 2458 O O . PHE A 1 300 ? 1.575 8.676 -6.735 1.00 98.75 300 PHE A O 1
ATOM 2465 N N . CYS A 1 301 ? 3.692 7.955 -6.575 1.00 98.69 301 CYS A N 1
ATOM 2466 C CA . CYS A 1 301 ? 4.186 9.139 -5.870 1.00 98.69 301 CYS A CA 1
ATOM 2467 C C . CYS A 1 301 ? 4.004 10.421 -6.688 1.00 98.69 301 CYS A C 1
ATOM 2469 O O . CYS A 1 301 ? 3.612 11.448 -6.134 1.00 98.69 301 CYS A O 1
ATOM 2471 N N . THR A 1 302 ? 4.250 10.363 -8.001 1.00 98.81 302 THR A N 1
ATOM 2472 C CA . THR A 1 302 ? 4.049 11.514 -8.896 1.00 98.81 302 THR A CA 1
ATOM 2473 C C . THR A 1 302 ? 2.569 11.903 -8.958 1.00 98.81 302 THR A C 1
ATOM 2475 O O . THR A 1 302 ? 2.237 13.084 -8.860 1.00 98.81 302 THR A O 1
ATOM 2478 N N . GLY A 1 303 ? 1.669 10.917 -9.029 1.00 98.56 303 GLY A N 1
ATOM 2479 C CA . GLY A 1 303 ? 0.224 11.141 -8.966 1.00 98.56 303 GLY A CA 1
ATOM 2480 C C . GLY A 1 303 ? -0.235 11.789 -7.660 1.00 98.56 303 GLY A C 1
ATOM 2481 O O . GLY A 1 303 ? -1.004 12.750 -7.691 1.00 98.56 303 GLY A O 1
ATOM 2482 N N . LEU A 1 304 ? 0.281 11.329 -6.518 1.00 98.56 304 LEU A N 1
ATOM 2483 C CA . LEU A 1 304 ? -0.035 11.934 -5.224 1.00 98.56 304 LEU A CA 1
ATOM 2484 C C . LEU A 1 304 ? 0.484 13.373 -5.119 1.00 98.56 304 LEU A C 1
ATOM 2486 O O . LEU A 1 304 ? -0.222 14.245 -4.621 1.00 98.56 304 LEU A O 1
ATOM 2490 N N . LEU A 1 305 ? 1.701 13.654 -5.591 1.00 98.81 305 LEU A N 1
ATOM 2491 C CA . LEU A 1 305 ? 2.234 15.019 -5.576 1.00 98.81 305 LEU A CA 1
ATOM 2492 C C . LEU A 1 305 ? 1.411 15.968 -6.453 1.00 98.81 305 LEU A C 1
ATOM 2494 O O . LEU A 1 305 ? 1.191 17.110 -6.050 1.00 98.81 305 LEU A O 1
ATOM 2498 N N . LYS A 1 306 ? 0.901 15.489 -7.595 1.00 98.62 306 LYS A N 1
ATOM 2499 C CA . LYS A 1 306 ? -0.076 16.214 -8.423 1.00 98.62 306 LYS A CA 1
ATOM 2500 C C . LYS A 1 306 ? -1.339 16.553 -7.632 1.00 98.62 306 LYS A C 1
ATOM 2502 O O . LYS A 1 306 ? -1.771 17.702 -7.643 1.00 98.62 306 LYS A O 1
ATOM 2507 N N . GLU A 1 307 ? -1.902 15.578 -6.922 1.00 97.88 307 GLU A N 1
ATOM 2508 C CA . GLU A 1 307 ? -3.100 15.755 -6.092 1.00 97.88 307 GLU A CA 1
ATOM 2509 C C . GLU A 1 307 ? -2.870 16.747 -4.940 1.00 97.88 307 GLU A C 1
ATOM 2511 O O . GLU A 1 307 ? -3.692 17.637 -4.717 1.00 97.88 307 GLU A O 1
ATOM 2516 N N . ILE A 1 308 ? -1.733 16.650 -4.242 1.00 97.94 308 ILE A N 1
ATOM 2517 C CA . ILE A 1 308 ? -1.373 17.588 -3.170 1.00 97.94 308 ILE A CA 1
ATOM 2518 C C . ILE A 1 308 ? -1.184 18.999 -3.736 1.00 97.94 308 ILE A C 1
ATOM 2520 O O . ILE A 1 308 ? -1.745 19.942 -3.185 1.00 97.94 308 ILE A O 1
ATOM 2524 N N . ALA A 1 309 ? -0.443 19.155 -4.838 1.00 97.88 309 ALA A N 1
ATOM 2525 C CA . ALA A 1 309 ? -0.237 20.452 -5.483 1.00 97.88 309 ALA A CA 1
ATOM 2526 C C . ALA A 1 309 ? -1.574 21.102 -5.868 1.00 97.88 309 ALA A C 1
ATOM 2528 O O . ALA A 1 309 ? -1.804 22.264 -5.545 1.00 97.88 309 ALA A O 1
ATOM 2529 N N . HIS A 1 310 ? -2.492 20.328 -6.455 1.00 96.12 310 HIS A N 1
ATOM 2530 C CA . HIS A 1 310 ? -3.841 20.797 -6.765 1.00 96.12 310 HIS A CA 1
ATOM 2531 C C . HIS A 1 310 ? -4.595 21.280 -5.512 1.00 96.12 310 HIS A C 1
ATOM 2533 O O . HIS A 1 310 ? -5.182 22.362 -5.517 1.00 96.12 310 HIS A O 1
ATOM 2539 N N . LYS A 1 311 ? -4.539 20.517 -4.412 1.00 94.00 311 LYS A N 1
ATOM 2540 C CA . LYS A 1 311 ? -5.206 20.859 -3.141 1.00 94.00 311 LYS A CA 1
ATOM 2541 C C . LYS A 1 311 ? -4.623 22.085 -2.445 1.00 94.00 311 LYS A C 1
ATOM 2543 O O . LYS A 1 311 ? -5.365 22.802 -1.779 1.00 94.00 311 LYS A O 1
ATOM 2548 N N . LEU A 1 312 ? -3.321 22.331 -2.583 1.00 94.81 312 LEU A N 1
ATOM 2549 C CA . LEU A 1 312 ? -2.664 23.514 -2.018 1.00 94.81 312 LEU A CA 1
ATOM 2550 C C . LEU A 1 312 ? -2.994 24.807 -2.783 1.00 94.81 312 LEU A C 1
ATOM 2552 O O . LEU A 1 312 ? -2.754 25.899 -2.266 1.00 94.81 312 LEU A O 1
ATOM 2556 N N . GLY A 1 313 ? -3.578 24.692 -3.977 1.00 93.75 313 GLY A N 1
ATOM 2557 C CA . GLY A 1 313 ? -4.120 25.804 -4.745 1.00 93.75 313 GLY A CA 1
ATOM 2558 C C . GLY A 1 313 ? -3.151 26.405 -5.774 1.00 93.75 313 GLY A C 1
ATOM 2559 O O . GLY A 1 313 ? -2.051 25.889 -5.982 1.00 93.75 313 GLY A O 1
ATOM 2560 N N . PRO A 1 314 ? -3.539 27.527 -6.413 1.00 95.88 314 PRO A N 1
ATOM 2561 C CA . PRO A 1 314 ? -2.905 28.030 -7.641 1.00 95.88 314 PRO A CA 1
ATOM 2562 C C . PRO A 1 314 ? -1.408 28.365 -7.547 1.00 95.88 314 PRO A C 1
ATOM 2564 O O . PRO A 1 314 ? -0.711 28.405 -8.559 1.00 95.88 314 PRO A O 1
ATOM 2567 N N . GLU A 1 315 ? -0.878 28.587 -6.338 1.00 96.62 315 GLU A N 1
ATOM 2568 C CA . GLU A 1 315 ? 0.565 28.779 -6.105 1.00 96.62 315 GLU A CA 1
ATOM 2569 C C . GLU A 1 315 ? 1.406 27.579 -6.587 1.00 96.62 315 GLU A C 1
ATOM 2571 O O . GLU A 1 315 ? 2.592 27.740 -6.884 1.00 96.62 315 GLU A O 1
ATOM 2576 N N . TYR A 1 316 ? 0.794 26.395 -6.699 1.00 97.50 316 TYR A N 1
ATOM 2577 C CA . TYR A 1 316 ? 1.443 25.130 -7.041 1.00 97.50 316 TYR A CA 1
ATOM 2578 C C . TYR A 1 316 ? 1.071 24.599 -8.436 1.00 97.50 316 TYR A C 1
ATOM 2580 O O . TYR A 1 316 ? 1.474 23.491 -8.791 1.00 97.50 316 TYR A O 1
ATOM 2588 N N . ASP A 1 317 ? 0.378 25.383 -9.273 1.00 96.69 317 ASP A N 1
ATOM 2589 C CA . ASP A 1 317 ? -0.063 24.952 -10.614 1.00 96.69 317 ASP A CA 1
ATOM 2590 C C . ASP A 1 317 ? 1.103 24.522 -11.518 1.00 96.69 317 ASP A C 1
ATOM 2592 O O . ASP A 1 317 ? 0.978 23.600 -12.325 1.00 96.69 317 ASP A O 1
ATOM 2596 N N . LYS A 1 318 ? 2.270 25.166 -11.380 1.00 98.25 318 LYS A N 1
ATOM 2597 C CA . LYS A 1 318 ? 3.474 24.782 -12.130 1.00 98.25 318 LYS A CA 1
ATOM 2598 C C . LYS A 1 318 ? 3.924 23.364 -11.777 1.00 98.25 318 LYS A C 1
ATOM 2600 O O . LYS A 1 318 ? 4.215 22.584 -12.680 1.00 98.25 318 LYS A O 1
ATOM 2605 N N . ASP A 1 319 ? 3.970 23.052 -10.486 1.00 98.38 319 ASP A N 1
ATOM 2606 C CA . ASP A 1 319 ? 4.358 21.731 -10.001 1.00 98.38 319 ASP A CA 1
ATOM 2607 C C . ASP A 1 319 ? 3.305 20.693 -10.410 1.00 98.38 319 ASP A C 1
ATOM 2609 O O . ASP A 1 319 ? 3.658 19.637 -10.923 1.00 98.38 319 ASP A O 1
ATOM 2613 N N . MET A 1 320 ? 2.013 21.016 -10.274 1.00 98.19 320 MET A N 1
ATOM 2614 C CA . MET A 1 320 ? 0.909 20.154 -10.709 1.00 98.19 320 MET A CA 1
ATOM 2615 C C . MET A 1 320 ? 1.034 19.766 -12.192 1.00 98.19 320 MET A C 1
ATOM 2617 O O . MET A 1 320 ? 0.915 18.587 -12.525 1.00 98.19 320 MET A O 1
ATOM 2621 N N . ASN A 1 321 ? 1.305 20.732 -13.075 1.00 98.06 321 ASN A N 1
ATOM 2622 C CA . ASN A 1 321 ? 1.471 20.485 -14.511 1.00 98.06 321 ASN A CA 1
ATOM 2623 C C . ASN A 1 321 ? 2.735 19.668 -14.824 1.00 98.06 321 ASN A C 1
ATOM 2625 O O . ASN A 1 321 ? 2.700 18.786 -15.681 1.00 98.06 321 ASN A O 1
ATOM 2629 N N . GLU A 1 322 ? 3.837 19.927 -14.116 1.00 98.50 322 GLU A N 1
ATOM 2630 C CA . GLU A 1 322 ? 5.056 19.116 -14.208 1.00 98.50 322 GLU A CA 1
ATOM 2631 C C . GLU A 1 322 ? 4.769 17.655 -13.828 1.00 98.50 322 GLU A C 1
ATOM 2633 O O . GLU A 1 322 ? 5.095 16.742 -14.588 1.00 98.50 322 GLU A O 1
ATOM 2638 N N . TYR A 1 323 ? 4.116 17.425 -12.685 1.00 98.69 323 TYR A N 1
ATOM 2639 C CA . TYR A 1 323 ? 3.765 16.080 -12.240 1.00 98.69 323 TYR A CA 1
ATOM 2640 C C . TYR A 1 323 ? 2.786 15.396 -13.192 1.00 98.69 323 TYR A C 1
ATOM 2642 O O . TYR A 1 323 ? 2.925 14.202 -13.423 1.00 98.69 323 TYR A O 1
ATOM 2650 N N . ALA A 1 324 ? 1.822 16.122 -13.764 1.00 98.50 324 ALA A N 1
ATOM 2651 C CA . ALA A 1 324 ? 0.879 15.561 -14.728 1.00 98.50 324 ALA A CA 1
ATOM 2652 C C . ALA A 1 324 ? 1.597 14.989 -15.959 1.00 98.50 324 ALA A C 1
ATOM 2654 O O . ALA A 1 324 ? 1.354 13.837 -16.316 1.00 98.50 324 ALA A O 1
ATOM 2655 N N . GLN A 1 325 ? 2.520 15.756 -16.550 1.00 98.31 325 GLN A N 1
ATOM 2656 C CA . GLN A 1 325 ? 3.295 15.295 -17.703 1.00 98.31 325 GLN A CA 1
ATOM 2657 C C . GLN A 1 325 ? 4.186 14.103 -17.340 1.00 98.31 325 GLN A C 1
ATOM 2659 O O . GLN A 1 325 ? 4.160 13.083 -18.018 1.00 98.31 325 GLN A O 1
ATOM 2664 N N . ILE A 1 326 ? 4.933 14.192 -16.237 1.00 98.62 326 ILE A N 1
ATOM 2665 C CA . ILE A 1 326 ? 5.845 13.113 -15.830 1.00 98.62 326 ILE A CA 1
ATOM 2666 C C . ILE A 1 326 ? 5.070 11.846 -15.464 1.00 98.62 326 ILE A C 1
ATOM 2668 O O . ILE A 1 326 ? 5.506 10.747 -15.781 1.00 98.62 326 ILE A O 1
ATOM 2672 N N . GLN A 1 327 ? 3.916 11.970 -14.806 1.00 98.31 327 GLN A N 1
ATOM 2673 C CA . GLN A 1 327 ? 3.080 10.816 -14.492 1.00 98.31 327 GLN A CA 1
ATOM 2674 C C . GLN A 1 327 ? 2.607 10.128 -15.774 1.00 98.31 327 GLN A C 1
ATOM 2676 O O . GLN A 1 327 ? 2.657 8.903 -15.846 1.00 98.31 327 GLN A O 1
ATOM 2681 N N . GLN A 1 328 ? 2.180 10.896 -16.779 1.00 98.12 328 GLN A N 1
ATOM 2682 C CA . GLN A 1 328 ? 1.801 10.358 -18.083 1.00 98.12 328 GLN A CA 1
ATOM 2683 C C . GLN A 1 328 ? 2.975 9.622 -18.747 1.00 98.12 328 GLN A C 1
ATOM 2685 O O . GLN A 1 328 ? 2.794 8.503 -19.220 1.00 98.12 328 GLN A O 1
ATOM 2690 N N . ASP A 1 329 ? 4.169 10.213 -18.720 1.00 98.44 329 ASP A N 1
ATOM 2691 C CA . ASP A 1 329 ? 5.392 9.632 -19.281 1.00 98.44 329 ASP A CA 1
ATOM 2692 C C . ASP A 1 329 ? 5.775 8.308 -18.586 1.00 98.44 329 ASP A C 1
ATOM 2694 O O . ASP A 1 329 ? 6.091 7.321 -19.252 1.00 98.44 329 ASP A O 1
ATOM 2698 N N . ILE A 1 330 ? 5.693 8.252 -17.249 1.00 98.44 330 ILE A N 1
ATOM 2699 C CA . ILE A 1 330 ? 5.950 7.031 -16.469 1.00 98.44 330 ILE A CA 1
ATOM 2700 C C . ILE A 1 330 ? 4.885 5.965 -16.771 1.00 98.44 330 ILE A C 1
ATOM 2702 O O . ILE A 1 330 ? 5.232 4.802 -16.962 1.00 98.44 330 ILE A O 1
ATOM 2706 N N . LEU A 1 331 ? 3.600 6.333 -16.827 1.00 97.81 331 LEU A N 1
ATOM 2707 C CA . LEU A 1 331 ? 2.510 5.392 -17.117 1.00 97.81 331 LEU A CA 1
ATOM 2708 C C . LEU A 1 331 ? 2.606 4.813 -18.534 1.00 97.81 331 LEU A C 1
ATOM 2710 O O . LEU A 1 331 ? 2.395 3.617 -18.699 1.00 97.81 331 LEU A O 1
ATOM 2714 N N . ALA A 1 332 ? 2.969 5.616 -19.537 1.00 97.50 332 ALA A N 1
ATOM 2715 C CA . ALA A 1 332 ? 3.218 5.115 -20.891 1.00 97.50 332 ALA A CA 1
ATOM 2716 C C . ALA A 1 332 ? 4.387 4.117 -20.902 1.00 97.50 332 ALA A C 1
ATOM 2718 O O . ALA A 1 332 ? 4.264 2.999 -21.402 1.00 97.50 332 ALA A O 1
ATOM 2719 N N . ASN A 1 333 ? 5.490 4.477 -20.241 1.00 98.38 333 ASN A N 1
ATOM 2720 C CA . ASN A 1 333 ? 6.665 3.618 -20.149 1.00 98.38 333 ASN A CA 1
ATOM 2721 C C . ASN A 1 333 ? 6.436 2.340 -19.323 1.00 98.38 333 ASN A C 1
ATOM 2723 O O . ASN A 1 333 ? 7.209 1.394 -19.452 1.00 98.38 333 ASN A O 1
ATOM 2727 N N . LEU A 1 334 ? 5.395 2.281 -18.485 1.00 97.19 334 LEU A N 1
ATOM 2728 C CA . LEU A 1 334 ? 5.024 1.054 -17.782 1.00 97.19 334 LEU A CA 1
ATOM 2729 C C . LEU A 1 334 ? 4.668 -0.055 -18.782 1.00 97.19 334 LEU A C 1
ATOM 2731 O O . LEU A 1 334 ? 5.122 -1.188 -18.632 1.00 97.19 334 LEU A O 1
ATOM 2735 N N . ASP A 1 335 ? 3.905 0.280 -19.820 1.00 95.56 335 ASP A N 1
ATOM 2736 C CA . ASP A 1 335 ? 3.553 -0.667 -20.873 1.00 95.56 335 ASP A CA 1
ATOM 2737 C C . ASP A 1 335 ? 4.729 -0.893 -21.831 1.00 95.56 335 ASP A C 1
ATOM 2739 O O . ASP A 1 335 ? 5.085 -2.047 -22.063 1.00 95.56 335 ASP A O 1
ATOM 2743 N N . ASP A 1 336 ? 5.383 0.176 -22.306 1.00 97.19 336 ASP A N 1
ATOM 2744 C CA . ASP A 1 336 ? 6.494 0.072 -23.270 1.00 97.19 336 ASP A CA 1
ATOM 2745 C C . ASP A 1 336 ? 7.655 -0.793 -22.746 1.00 97.19 336 ASP A C 1
ATOM 2747 O O . ASP A 1 336 ? 8.293 -1.523 -23.505 1.00 97.19 336 ASP A O 1
ATOM 2751 N N . LEU A 1 337 ? 7.948 -0.709 -21.443 1.00 98.06 337 LEU A N 1
ATOM 2752 C CA . LEU A 1 337 ? 9.115 -1.359 -20.847 1.00 98.06 337 LEU A CA 1
ATOM 2753 C C . LEU A 1 337 ? 8.766 -2.649 -20.111 1.00 98.06 337 LEU A C 1
ATOM 2755 O O . LEU A 1 337 ? 9.555 -3.592 -20.143 1.00 98.06 337 LEU A O 1
ATOM 2759 N N . HIS A 1 338 ? 7.620 -2.725 -19.436 1.00 98.44 338 HIS A N 1
ATOM 2760 C CA . HIS A 1 338 ? 7.377 -3.805 -18.479 1.00 98.44 338 HIS A CA 1
ATOM 2761 C C . HIS A 1 338 ? 6.273 -4.778 -18.876 1.00 98.44 338 HIS A C 1
ATOM 2763 O O . HIS A 1 338 ? 6.239 -5.871 -18.311 1.00 98.44 338 HIS A O 1
ATOM 2769 N N . TRP A 1 339 ? 5.390 -4.450 -19.822 1.00 98.19 339 TRP A N 1
ATOM 2770 C CA . TRP A 1 339 ? 4.375 -5.402 -20.271 1.00 98.19 339 TRP A CA 1
ATOM 2771 C C . TRP A 1 339 ? 4.981 -6.438 -21.221 1.00 98.19 339 TRP A C 1
ATOM 2773 O O . TRP A 1 339 ? 5.623 -6.095 -22.214 1.00 98.19 339 TRP A O 1
ATOM 2783 N N . ASN A 1 340 ? 4.758 -7.720 -20.937 1.00 98.25 340 ASN A N 1
ATOM 2784 C CA . ASN A 1 340 ? 5.146 -8.803 -21.829 1.00 98.25 340 ASN A CA 1
ATOM 2785 C C . ASN A 1 340 ? 3.901 -9.464 -22.437 1.00 98.25 340 ASN A C 1
ATOM 2787 O O . ASN A 1 340 ? 3.167 -10.174 -21.748 1.00 98.25 340 ASN A O 1
ATOM 2791 N N . GLU A 1 341 ? 3.694 -9.266 -23.741 1.00 97.25 341 GLU A N 1
ATOM 2792 C CA . GLU A 1 341 ? 2.528 -9.801 -24.458 1.00 97.25 341 GLU A CA 1
ATOM 2793 C C . GLU A 1 341 ? 2.498 -11.334 -24.515 1.00 97.25 341 GLU A C 1
ATOM 2795 O O . GLU A 1 341 ? 1.429 -11.934 -24.510 1.00 97.25 341 GLU A O 1
ATOM 2800 N N . GLU A 1 342 ? 3.646 -12.010 -24.542 1.00 97.56 342 GLU A N 1
ATOM 2801 C CA . GLU A 1 342 ? 3.667 -13.477 -24.581 1.00 97.56 342 GLU A CA 1
ATOM 2802 C C . GLU A 1 342 ? 3.272 -14.074 -23.224 1.00 97.56 342 GLU A C 1
ATOM 2804 O O . GLU A 1 342 ? 2.530 -15.054 -23.153 1.00 97.56 342 GLU A O 1
ATOM 2809 N N . LYS A 1 343 ? 3.771 -13.483 -22.134 1.00 97.31 343 LYS A N 1
ATOM 2810 C CA . LYS A 1 343 ? 3.518 -13.950 -20.766 1.00 97.31 343 LYS A CA 1
ATOM 2811 C C . LYS A 1 343 ? 2.232 -13.387 -20.162 1.00 97.31 343 LYS A C 1
ATOM 2813 O O . LYS A 1 343 ? 1.824 -13.881 -19.114 1.00 97.31 343 LYS A O 1
ATOM 2818 N N . GLN A 1 344 ? 1.611 -12.394 -20.807 1.00 97.69 344 GLN A N 1
ATOM 2819 C CA . GLN A 1 344 ? 0.417 -11.685 -20.330 1.00 97.69 344 GLN A CA 1
ATOM 2820 C C . GLN A 1 344 ? 0.590 -11.182 -18.887 1.00 97.69 344 GLN A C 1
ATOM 2822 O O . GLN A 1 344 ? -0.235 -11.422 -18.010 1.00 97.69 344 GLN A O 1
ATOM 2827 N N . MET A 1 345 ? 1.716 -10.524 -18.613 1.00 98.12 345 MET A N 1
ATOM 2828 C CA . MET A 1 345 ? 2.028 -9.997 -17.285 1.00 98.12 345 MET A CA 1
ATOM 2829 C C . MET A 1 345 ? 3.063 -8.877 -17.356 1.00 98.12 345 MET A C 1
ATOM 2831 O O . MET A 1 345 ? 3.822 -8.771 -18.320 1.00 98.12 345 MET A O 1
ATOM 2835 N N . TYR A 1 346 ? 3.125 -8.079 -16.290 1.00 98.69 346 TYR A N 1
ATOM 2836 C CA . TYR A 1 346 ? 4.213 -7.133 -16.088 1.00 98.69 346 TYR A CA 1
ATOM 2837 C C . TYR A 1 346 ? 5.440 -7.816 -15.470 1.00 98.69 346 TYR A C 1
ATOM 2839 O O . TYR A 1 346 ? 5.318 -8.616 -14.533 1.00 98.69 346 TYR A O 1
ATOM 2847 N N . CYS A 1 347 ? 6.620 -7.467 -15.981 1.00 98.69 347 CYS A N 1
ATOM 2848 C CA . CYS A 1 347 ? 7.903 -8.068 -15.632 1.00 98.69 347 CYS A CA 1
ATOM 2849 C C . CYS A 1 347 ? 8.984 -7.004 -15.402 1.00 98.69 347 CYS A C 1
ATOM 2851 O O . CYS A 1 347 ? 8.917 -5.897 -15.938 1.00 98.69 347 CYS A O 1
ATOM 2853 N N . ASP A 1 348 ? 10.030 -7.365 -14.664 1.00 98.44 348 ASP A N 1
ATOM 2854 C CA . ASP A 1 348 ? 11.282 -6.607 -14.694 1.00 98.44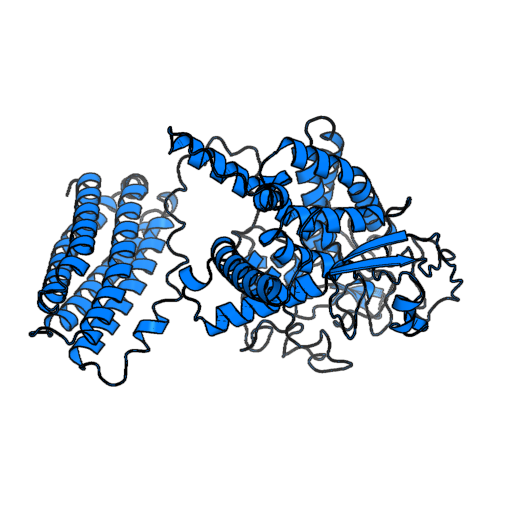 348 ASP A CA 1
ATOM 2855 C C . ASP A 1 348 ? 11.946 -6.729 -16.074 1.00 98.44 348 ASP A C 1
ATOM 2857 O O . ASP A 1 348 ? 11.633 -7.632 -16.858 1.00 98.44 348 ASP A O 1
ATOM 2861 N N . GLN A 1 349 ? 12.903 -5.845 -16.359 1.00 96.88 349 GLN A N 1
ATOM 2862 C CA . GLN A 1 349 ? 13.843 -6.031 -17.461 1.00 96.88 349 GLN A CA 1
ATOM 2863 C C . GLN A 1 349 ? 15.258 -6.258 -16.939 1.00 96.88 349 GLN A C 1
ATOM 2865 O O . GLN A 1 349 ? 15.695 -5.608 -15.991 1.00 96.88 349 GLN A O 1
ATOM 2870 N N . ALA A 1 350 ? 15.991 -7.132 -17.617 1.00 95.44 350 ALA A N 1
ATOM 2871 C CA . ALA A 1 350 ? 17.416 -7.366 -17.408 1.00 95.44 350 ALA A CA 1
ATOM 2872 C C . ALA A 1 350 ? 18.128 -7.466 -18.763 1.00 95.44 350 ALA A C 1
ATOM 2874 O O . ALA A 1 350 ? 17.555 -7.105 -19.796 1.00 95.44 350 ALA A O 1
ATOM 2875 N N . LEU A 1 351 ? 19.380 -7.916 -18.750 1.00 94.94 351 LEU A N 1
ATOM 2876 C CA . LEU A 1 351 ? 20.156 -8.218 -19.947 1.00 94.94 351 LEU A CA 1
ATOM 2877 C C . LEU A 1 351 ? 20.390 -9.726 -20.032 1.00 94.94 351 LEU A C 1
ATOM 2879 O O . LEU A 1 351 ? 20.596 -10.373 -19.008 1.00 94.94 351 LEU A O 1
ATOM 2883 N N . ASP A 1 352 ? 20.371 -10.271 -21.242 1.00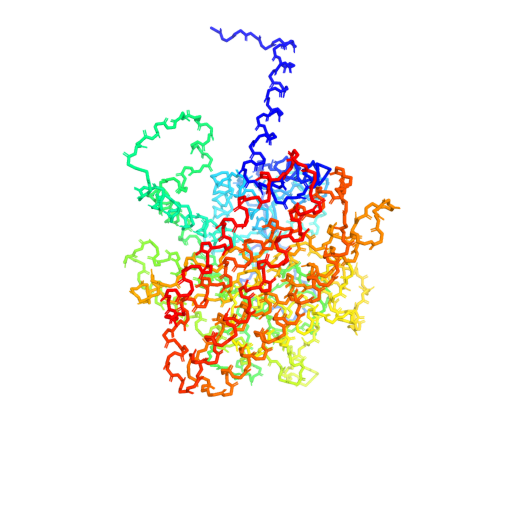 93.69 352 ASP A N 1
ATOM 2884 C CA . ASP A 1 352 ? 20.823 -11.636 -21.499 1.00 93.69 352 ASP A CA 1
ATOM 2885 C C . ASP A 1 352 ? 22.359 -11.721 -21.628 1.00 93.69 352 ASP A C 1
ATOM 2887 O O . ASP A 1 352 ? 23.083 -10.723 -21.536 1.00 93.69 352 ASP A O 1
ATOM 2891 N N . GLU A 1 353 ? 22.877 -12.923 -21.893 1.00 92.06 353 GLU A N 1
ATOM 2892 C CA . GLU A 1 353 ? 24.313 -13.166 -22.102 1.00 92.06 353 GLU A CA 1
ATOM 2893 C C . GLU A 1 353 ? 24.911 -12.339 -23.259 1.00 92.06 353 GLU A C 1
ATOM 2895 O O . GLU A 1 353 ? 26.114 -12.071 -23.282 1.00 92.06 353 GLU A O 1
ATOM 2900 N N . THR A 1 354 ? 24.081 -11.907 -24.214 1.00 92.12 354 THR A N 1
ATOM 2901 C CA . THR A 1 354 ? 24.476 -11.078 -25.363 1.00 92.12 354 THR A CA 1
ATOM 2902 C C . THR A 1 354 ? 24.399 -9.578 -25.083 1.00 92.12 354 THR A C 1
ATOM 2904 O O . THR A 1 354 ? 24.686 -8.784 -25.979 1.00 92.12 354 THR A O 1
ATOM 2907 N N . GLN A 1 355 ? 24.068 -9.184 -23.847 1.00 91.06 355 GLN A N 1
ATOM 2908 C CA . GLN A 1 355 ? 23.804 -7.801 -23.432 1.00 91.06 355 GLN A CA 1
ATOM 2909 C C . GLN A 1 355 ? 22.548 -7.193 -24.078 1.00 91.06 355 GLN A C 1
ATOM 2911 O O . GLN A 1 355 ? 22.413 -5.968 -24.144 1.00 91.06 355 GLN A O 1
ATOM 2916 N N . SER A 1 356 ? 21.617 -8.033 -24.535 1.00 93.50 356 SER A N 1
ATOM 2917 C CA . SER A 1 356 ? 20.342 -7.597 -25.103 1.00 93.50 356 SER A CA 1
ATOM 2918 C C . SER A 1 356 ? 19.265 -7.523 -24.014 1.00 93.50 356 SER A C 1
ATOM 2920 O O . SER A 1 356 ? 19.207 -8.411 -23.160 1.00 93.50 356 SER A O 1
ATOM 2922 N N . PRO A 1 357 ? 18.395 -6.494 -24.011 1.00 95.62 357 PRO A N 1
ATOM 2923 C CA . PRO A 1 357 ? 17.286 -6.410 -23.067 1.00 95.62 357 PRO A CA 1
ATOM 2924 C C . PRO A 1 357 ? 16.315 -7.589 -23.175 1.00 95.62 357 PRO A C 1
ATOM 2926 O O . PRO A 1 357 ? 15.849 -7.916 -24.265 1.00 95.62 357 PRO A O 1
ATOM 2929 N N . ILE A 1 358 ? 15.951 -8.167 -22.031 1.00 96.62 358 ILE A N 1
ATOM 2930 C CA . ILE A 1 358 ? 14.936 -9.222 -21.915 1.00 96.62 358 ILE A CA 1
ATOM 2931 C C . ILE A 1 358 ? 13.980 -8.932 -20.757 1.00 96.62 358 ILE A C 1
ATOM 2933 O O . ILE A 1 358 ? 14.364 -8.298 -19.771 1.00 96.62 358 ILE A O 1
ATOM 2937 N N . HIS A 1 359 ? 12.743 -9.428 -20.847 1.00 97.94 359 HIS A N 1
ATOM 2938 C CA . HIS A 1 359 ? 11.820 -9.448 -19.709 1.00 97.94 359 HIS A CA 1
ATOM 2939 C C . HIS A 1 359 ? 12.126 -10.622 -18.781 1.00 97.94 359 HIS A C 1
ATOM 2941 O O . HIS A 1 359 ? 12.231 -11.766 -19.224 1.00 97.94 359 HIS A O 1
ATOM 2947 N N . VAL A 1 360 ? 12.200 -10.343 -17.482 1.00 97.75 360 VAL A N 1
ATOM 2948 C CA . VAL A 1 360 ? 12.372 -11.347 -16.429 1.00 97.75 360 VAL A CA 1
ATOM 2949 C C . VAL A 1 360 ? 11.055 -11.501 -15.682 1.00 97.75 360 VAL A C 1
ATOM 2951 O O . VAL A 1 360 ? 10.687 -10.691 -14.829 1.00 97.75 360 VAL A O 1
ATOM 2954 N N . CYS A 1 361 ? 10.311 -12.534 -16.063 1.00 98.00 361 CYS A N 1
ATOM 2955 C CA . CYS A 1 361 ? 8.921 -12.724 -15.671 1.00 98.00 361 CYS A CA 1
ATOM 2956 C C . CYS A 1 361 ? 8.780 -13.804 -14.595 1.00 98.00 361 CYS A C 1
ATOM 2958 O O . CYS A 1 361 ? 8.533 -14.969 -14.901 1.00 98.00 361 CYS A O 1
ATOM 2960 N N . HIS A 1 362 ? 8.891 -13.388 -13.337 1.00 98.12 362 HIS A N 1
ATOM 2961 C CA . HIS A 1 362 ? 8.544 -14.204 -12.175 1.00 98.12 362 HIS A CA 1
ATOM 2962 C C . HIS A 1 362 ? 7.163 -13.793 -11.675 1.00 98.12 362 HIS A C 1
ATOM 2964 O O . HIS A 1 362 ? 6.997 -12.675 -11.184 1.00 98.12 362 HIS A O 1
ATOM 2970 N N . LYS A 1 363 ? 6.164 -14.671 -11.821 1.00 98.50 363 LYS A N 1
ATOM 2971 C CA . LYS A 1 363 ? 4.788 -14.401 -11.374 1.00 98.50 363 LYS A CA 1
ATOM 2972 C C . LYS A 1 363 ? 4.756 -14.302 -9.853 1.00 98.50 363 LYS A C 1
ATOM 2974 O O . LYS A 1 363 ? 5.128 -15.247 -9.164 1.00 98.50 363 LYS A O 1
ATOM 2979 N N . GLY A 1 364 ? 4.274 -13.188 -9.324 1.00 98.31 364 GLY A N 1
ATOM 2980 C CA . GLY A 1 364 ? 4.286 -12.924 -7.888 1.00 98.31 364 GLY A CA 1
ATOM 2981 C C . GLY A 1 364 ? 3.857 -11.505 -7.577 1.00 98.31 364 GLY A C 1
ATOM 2982 O O . GLY A 1 364 ? 3.343 -10.799 -8.446 1.00 98.31 364 GLY A O 1
ATOM 2983 N N . TYR A 1 365 ? 4.091 -11.072 -6.340 1.00 98.62 365 TYR A N 1
ATOM 2984 C CA . TYR A 1 365 ? 3.750 -9.724 -5.885 1.00 98.62 365 TYR A CA 1
ATOM 2985 C C . TYR A 1 365 ? 4.303 -8.625 -6.786 1.00 98.62 365 TYR A C 1
ATOM 2987 O O . TYR A 1 365 ? 3.598 -7.647 -7.018 1.00 98.62 365 TYR A O 1
ATOM 2995 N N . LEU A 1 366 ? 5.518 -8.799 -7.321 1.00 97.69 366 LEU A N 1
ATOM 2996 C CA . LEU A 1 366 ? 6.151 -7.841 -8.227 1.00 97.69 366 LEU A CA 1
ATOM 2997 C C . LEU A 1 366 ? 5.240 -7.499 -9.418 1.00 97.69 366 LEU A C 1
ATOM 2999 O O . LEU A 1 366 ? 5.011 -6.329 -9.709 1.00 97.69 366 LEU A O 1
ATOM 3003 N N . SER A 1 367 ? 4.629 -8.508 -10.038 1.00 98.06 367 SER A N 1
ATOM 3004 C CA . SER A 1 367 ? 3.738 -8.339 -11.193 1.00 98.06 367 SER A CA 1
ATOM 3005 C C . SER A 1 367 ? 2.391 -7.696 -10.856 1.00 98.06 367 SER A C 1
ATOM 3007 O O . SER A 1 367 ? 1.662 -7.299 -11.763 1.00 98.06 367 SER A O 1
ATOM 3009 N N . LEU A 1 368 ? 2.053 -7.571 -9.568 1.00 98.38 368 LEU A N 1
ATOM 3010 C CA . LEU A 1 368 ? 0.809 -6.951 -9.112 1.00 98.38 368 LEU A CA 1
ATOM 3011 C C . LEU A 1 368 ? 0.949 -5.438 -8.895 1.00 98.38 368 LEU A C 1
ATOM 3013 O O . LEU A 1 368 ? -0.074 -4.765 -8.782 1.00 98.38 368 LEU A O 1
ATOM 3017 N N . PHE A 1 369 ? 2.172 -4.889 -8.834 1.00 98.50 369 PHE A N 1
ATOM 3018 C CA . PHE A 1 369 ? 2.425 -3.486 -8.459 1.00 98.50 369 PHE A CA 1
ATOM 3019 C C . PHE A 1 369 ? 1.599 -2.452 -9.243 1.00 98.50 369 PHE A C 1
ATOM 3021 O O . PHE A 1 369 ? 0.992 -1.588 -8.602 1.00 98.50 369 PHE A O 1
ATOM 3028 N N . PRO A 1 370 ? 1.467 -2.561 -10.580 1.00 98.25 370 PRO A N 1
ATOM 3029 C CA . PRO A 1 370 ? 0.577 -1.695 -11.351 1.00 98.25 370 PRO A CA 1
ATOM 3030 C C . PRO A 1 370 ? -0.870 -1.680 -10.852 1.00 98.25 370 PRO A C 1
ATOM 3032 O O . PRO A 1 370 ? -1.488 -0.622 -10.737 1.00 98.25 370 PRO A O 1
ATOM 3035 N N . MET A 1 371 ? -1.413 -2.850 -10.515 1.00 96.62 371 MET A N 1
ATOM 3036 C CA . MET A 1 371 ? -2.782 -2.984 -10.026 1.00 96.62 371 MET A CA 1
ATOM 3037 C C . MET A 1 371 ? -2.905 -2.517 -8.573 1.00 96.62 371 MET A C 1
ATOM 3039 O O . MET A 1 371 ? -3.789 -1.723 -8.258 1.00 96.62 371 MET A O 1
ATOM 3043 N N . VAL A 1 372 ? -2.046 -2.995 -7.668 1.00 96.38 372 VAL A N 1
ATOM 3044 C CA . VAL A 1 372 ? -2.184 -2.729 -6.221 1.00 96.38 372 VAL A CA 1
ATOM 3045 C C . VAL A 1 372 ? -1.941 -1.260 -5.861 1.00 96.38 372 VAL A C 1
ATOM 3047 O O . VAL A 1 372 ? -2.415 -0.809 -4.823 1.00 96.38 372 VAL A O 1
ATOM 3050 N N . LEU A 1 373 ? -1.262 -0.502 -6.730 1.00 96.81 373 LEU A N 1
ATOM 3051 C CA . LEU A 1 373 ? -1.102 0.953 -6.618 1.00 96.81 373 LEU A CA 1
ATOM 3052 C C . LEU A 1 373 ? -2.141 1.754 -7.422 1.00 96.81 373 LEU A C 1
ATOM 3054 O O . LEU A 1 373 ? -2.071 2.981 -7.452 1.00 96.81 373 LEU A O 1
ATOM 3058 N N . GLY A 1 374 ? -3.111 1.086 -8.055 1.00 94.38 374 GLY A N 1
ATOM 3059 C CA . GLY A 1 374 ? -4.194 1.733 -8.796 1.00 94.38 374 GLY A CA 1
ATOM 3060 C C . GLY A 1 374 ? -3.712 2.501 -10.027 1.00 94.38 374 GLY A C 1
ATOM 3061 O O . GLY A 1 374 ? -4.172 3.613 -10.264 1.00 94.38 374 GLY A O 1
ATOM 3062 N N . LEU A 1 375 ? -2.764 1.945 -10.783 1.00 95.88 375 LEU A N 1
ATOM 3063 C CA . LEU A 1 375 ? -2.178 2.583 -11.971 1.00 95.88 375 LEU A CA 1
ATOM 3064 C C . LEU A 1 375 ? -2.837 2.139 -13.283 1.00 95.88 375 LEU A C 1
ATOM 3066 O O . LEU A 1 375 ? -2.571 2.726 -14.328 1.00 95.88 375 LEU A O 1
ATOM 3070 N N . LEU A 1 376 ? -3.686 1.109 -13.238 1.00 91.88 376 LEU A N 1
ATOM 3071 C CA . LEU A 1 376 ? -4.362 0.553 -14.409 1.00 91.88 376 LEU A CA 1
ATOM 3072 C C . LEU A 1 376 ? -5.823 1.015 -14.477 1.00 91.88 376 LEU A C 1
ATOM 3074 O O . LEU A 1 376 ? -6.528 0.881 -13.474 1.00 91.88 376 LEU A O 1
ATOM 3078 N N . PRO A 1 377 ? -6.312 1.478 -15.643 1.00 87.56 377 PRO A N 1
ATOM 3079 C CA . PRO A 1 377 ? -7.738 1.713 -15.865 1.00 87.56 377 PRO A CA 1
ATOM 3080 C C . PRO A 1 377 ? -8.584 0.467 -15.566 1.00 87.56 377 PRO A C 1
ATOM 3082 O O . PRO A 1 377 ? -8.138 -0.660 -15.800 1.00 87.56 377 PRO A O 1
ATOM 3085 N N . ALA A 1 378 ? -9.817 0.658 -15.086 1.00 83.31 378 ALA A N 1
ATOM 3086 C CA . ALA A 1 378 ? -10.722 -0.446 -14.746 1.00 83.31 378 ALA A CA 1
ATOM 3087 C C . ALA A 1 378 ? -11.081 -1.359 -15.930 1.00 83.31 378 ALA A C 1
ATOM 3089 O O . ALA A 1 378 ? -11.386 -2.531 -15.726 1.00 83.31 378 ALA A O 1
ATOM 3090 N N . ASP A 1 379 ? -11.047 -0.832 -17.151 1.00 81.69 379 ASP A N 1
ATOM 3091 C CA . ASP A 1 379 ? -11.326 -1.537 -18.402 1.00 81.69 379 ASP A CA 1
ATOM 3092 C C . ASP A 1 379 ? -10.058 -2.057 -19.103 1.00 81.69 379 ASP A C 1
ATOM 3094 O O . ASP A 1 379 ? -10.130 -2.575 -20.218 1.00 81.69 379 ASP A O 1
ATOM 3098 N N . SER A 1 380 ? -8.889 -1.955 -18.460 1.00 88.31 380 SER A N 1
ATOM 3099 C CA . SER A 1 380 ? -7.634 -2.437 -19.034 1.00 88.31 380 SER A CA 1
ATOM 3100 C C . SER A 1 380 ? -7.646 -3.966 -19.194 1.00 88.31 380 SER A C 1
ATOM 3102 O O . SER A 1 380 ? -7.821 -4.679 -18.204 1.00 88.31 380 SER A O 1
ATOM 3104 N N . PRO A 1 381 ? -7.355 -4.522 -20.387 1.00 89.81 381 PRO A N 1
ATOM 3105 C CA . PRO A 1 381 ? -7.239 -5.973 -20.562 1.00 89.81 381 PRO A CA 1
ATOM 3106 C C . PRO A 1 381 ? -6.098 -6.573 -19.724 1.00 89.81 381 PRO A C 1
ATOM 3108 O O . PRO A 1 381 ? -6.175 -7.722 -19.292 1.00 89.81 381 PRO A O 1
ATOM 3111 N N . LYS A 1 382 ? -5.070 -5.772 -19.417 1.00 95.00 382 LYS A N 1
ATOM 3112 C CA . LYS A 1 382 ? -3.937 -6.166 -18.569 1.00 95.00 382 LYS A CA 1
ATOM 3113 C C . LYS A 1 382 ? -4.367 -6.433 -17.125 1.00 95.00 382 LYS A C 1
ATOM 3115 O O . LYS A 1 382 ? -3.781 -7.280 -16.456 1.00 95.00 382 LYS A O 1
ATOM 3120 N N . LEU A 1 383 ? -5.422 -5.754 -16.659 1.00 92.69 383 LEU A N 1
ATOM 3121 C CA . LEU A 1 383 ? -6.039 -6.042 -15.366 1.00 92.69 383 LEU A CA 1
ATOM 3122 C C . LEU A 1 383 ? -6.653 -7.447 -15.358 1.00 92.69 383 LEU A C 1
ATOM 3124 O O . LEU A 1 383 ? -6.468 -8.173 -14.388 1.00 92.69 383 LEU A O 1
ATOM 3128 N N . GLY A 1 384 ? -7.310 -7.857 -16.449 1.00 90.56 384 GLY A N 1
ATOM 3129 C CA . GLY A 1 384 ? -7.846 -9.214 -16.605 1.00 90.56 384 GLY A CA 1
ATOM 3130 C C . GLY A 1 384 ? -6.772 -10.287 -16.419 1.00 90.56 384 GLY A C 1
ATOM 3131 O O . GLY A 1 384 ? -6.932 -11.174 -15.587 1.00 90.56 384 GLY A O 1
ATOM 3132 N N . ALA A 1 385 ? -5.627 -10.135 -17.087 1.00 95.19 385 ALA A N 1
ATOM 3133 C CA . ALA A 1 385 ? -4.517 -11.080 -16.960 1.00 95.19 385 ALA A CA 1
ATOM 3134 C C . ALA A 1 385 ? -3.936 -11.157 -15.531 1.00 95.19 385 ALA A C 1
ATOM 3136 O O . ALA A 1 385 ? -3.577 -12.234 -15.049 1.00 95.19 385 ALA A O 1
ATOM 3137 N N . ILE A 1 386 ? -3.879 -10.026 -14.816 1.00 96.00 386 ILE A N 1
ATOM 3138 C CA . ILE A 1 386 ? -3.476 -9.999 -13.402 1.00 96.00 386 ILE A CA 1
ATOM 3139 C C . ILE A 1 386 ? -4.499 -10.744 -12.531 1.00 96.00 386 ILE A C 1
ATOM 3141 O O . ILE A 1 386 ? -4.110 -11.517 -11.655 1.00 96.00 386 ILE A O 1
ATOM 3145 N N . LEU A 1 387 ? -5.798 -10.540 -12.764 1.00 95.06 387 LEU A N 1
ATOM 3146 C CA . LEU A 1 387 ? -6.859 -11.224 -12.020 1.00 95.06 387 LEU A CA 1
ATOM 3147 C C . LEU A 1 387 ? -6.841 -12.738 -12.261 1.00 95.06 387 LEU A C 1
ATOM 3149 O O . LEU A 1 387 ? -6.978 -13.496 -11.299 1.00 95.06 387 LEU A O 1
ATOM 3153 N N . ASP A 1 388 ? -6.595 -13.174 -13.496 1.00 94.56 388 ASP A N 1
ATOM 3154 C CA . ASP A 1 388 ? -6.435 -14.591 -13.835 1.00 94.56 388 ASP A CA 1
ATOM 3155 C C . ASP A 1 388 ? -5.256 -15.213 -13.066 1.00 94.56 388 ASP A C 1
ATOM 3157 O O . ASP A 1 388 ? -5.395 -16.270 -12.448 1.00 94.56 388 ASP A O 1
ATOM 3161 N N . MET A 1 389 ? -4.112 -14.517 -13.006 1.00 95.88 389 MET A N 1
ATOM 3162 C CA . MET A 1 389 ? -2.944 -14.950 -12.227 1.00 95.88 389 MET A CA 1
ATOM 3163 C C . MET A 1 389 ? -3.237 -15.032 -10.721 1.00 95.88 389 MET A C 1
ATOM 3165 O O . MET A 1 389 ? -2.793 -15.967 -10.049 1.00 95.88 389 MET A O 1
ATOM 3169 N N . ILE A 1 390 ? -3.972 -14.055 -10.180 1.00 95.44 390 ILE A N 1
ATOM 3170 C CA . ILE A 1 390 ? -4.359 -14.016 -8.765 1.00 95.44 390 ILE A CA 1
ATOM 3171 C C . ILE A 1 390 ? -5.252 -15.205 -8.413 1.00 95.44 390 ILE A C 1
ATOM 3173 O O . ILE A 1 390 ? -5.081 -15.764 -7.334 1.00 95.44 390 ILE A O 1
ATOM 3177 N N . GLN A 1 391 ? -6.197 -15.578 -9.280 1.00 94.62 391 GLN A N 1
ATOM 3178 C CA . GLN A 1 391 ? -7.189 -16.629 -9.016 1.00 94.62 391 GLN A CA 1
ATOM 3179 C C . GLN A 1 391 ? -6.655 -18.054 -9.235 1.00 94.62 391 GLN A C 1
ATOM 3181 O O . GLN A 1 391 ? -7.258 -19.019 -8.748 1.00 94.62 391 GLN A O 1
ATOM 3186 N N . ASP A 1 392 ? -5.525 -18.212 -9.928 1.00 95.75 392 ASP A N 1
ATOM 3187 C CA . ASP A 1 392 ? -4.951 -19.523 -10.216 1.00 95.75 392 ASP A CA 1
ATOM 3188 C C . ASP A 1 392 ? -4.260 -20.144 -8.984 1.00 95.75 392 ASP A C 1
ATOM 3190 O O . ASP A 1 392 ? -3.316 -19.608 -8.395 1.00 95.75 392 ASP A O 1
ATOM 3194 N N . LYS A 1 393 ? -4.728 -21.341 -8.609 1.00 96.44 393 LYS A N 1
ATOM 3195 C CA . LYS A 1 393 ? -4.229 -22.139 -7.477 1.00 96.44 393 LYS A CA 1
ATOM 3196 C C . LYS A 1 393 ? -2.814 -22.676 -7.678 1.00 96.44 393 LYS A C 1
ATOM 3198 O O . LYS A 1 393 ? -2.140 -22.930 -6.674 1.00 96.44 393 LYS A O 1
ATOM 3203 N N . GLN A 1 394 ? -2.394 -22.868 -8.928 1.00 96.94 394 GLN A N 1
ATOM 3204 C CA . GLN A 1 394 ? -1.031 -23.270 -9.296 1.00 96.94 394 GLN A CA 1
ATOM 3205 C C . GLN A 1 394 ? -0.066 -22.080 -9.321 1.00 96.94 394 GLN A C 1
ATOM 3207 O O . GLN A 1 394 ? 1.144 -22.272 -9.376 1.00 96.94 394 GLN A O 1
ATOM 3212 N N . GLU A 1 395 ? -0.597 -20.860 -9.237 1.00 98.00 395 GLU A N 1
ATOM 3213 C CA . GLU A 1 395 ? 0.166 -19.621 -9.255 1.00 98.00 395 GLU A CA 1
ATOM 3214 C C . GLU A 1 395 ? 0.117 -18.972 -7.861 1.00 98.00 395 GLU A C 1
ATOM 3216 O O . GLU A 1 395 ? 0.737 -19.470 -6.909 1.00 98.00 395 GLU A O 1
ATOM 3221 N N . LEU A 1 396 ? -0.634 -17.879 -7.700 1.00 98.00 396 LEU A N 1
ATOM 3222 C CA . LEU A 1 396 ? -0.630 -17.073 -6.479 1.00 98.00 396 LEU A CA 1
ATOM 3223 C C . LEU A 1 396 ? -1.699 -17.492 -5.470 1.00 98.00 396 LEU A C 1
ATOM 3225 O O . LEU A 1 396 ? -1.498 -17.284 -4.271 1.00 98.00 396 LEU A O 1
ATOM 3229 N N . TRP A 1 397 ? -2.808 -18.101 -5.901 1.00 98.06 397 TRP A N 1
ATOM 3230 C CA . TRP A 1 397 ? -3.923 -18.395 -5.003 1.00 98.06 397 TRP A CA 1
ATOM 3231 C C . TRP A 1 397 ? -3.608 -19.547 -4.045 1.00 98.06 397 TRP A C 1
ATOM 3233 O O . TRP A 1 397 ? -3.376 -20.690 -4.456 1.00 98.06 397 TRP A O 1
ATOM 3243 N N . SER A 1 398 ? -3.687 -19.285 -2.740 1.00 96.88 398 SER A N 1
ATOM 3244 C CA . SER A 1 398 ? -3.621 -20.312 -1.697 1.00 96.88 398 SER A CA 1
ATOM 3245 C C . SER A 1 398 ? -4.819 -20.231 -0.750 1.00 96.88 398 SER A C 1
ATOM 3247 O O . SER A 1 398 ? -5.549 -19.243 -0.720 1.00 96.88 398 SER A O 1
ATOM 3249 N N . SER A 1 399 ? -5.011 -21.257 0.082 1.00 96.06 399 SER A N 1
ATOM 3250 C CA . SER A 1 399 ? -6.035 -21.258 1.138 1.00 96.06 399 SER A CA 1
ATOM 3251 C C . SER A 1 399 ? -5.775 -20.253 2.269 1.00 96.06 399 SER A C 1
ATOM 3253 O O . SER A 1 399 ? -6.607 -20.135 3.164 1.00 96.06 399 SER A O 1
ATOM 3255 N N . TYR A 1 400 ? -4.632 -19.560 2.258 1.00 95.62 400 TYR A N 1
ATOM 3256 C CA . TYR A 1 400 ? -4.178 -18.683 3.342 1.00 95.62 400 TYR A CA 1
ATOM 3257 C C . TYR A 1 400 ? -3.937 -17.230 2.898 1.00 95.62 400 TYR A C 1
ATOM 3259 O O . TYR A 1 400 ? -3.533 -16.410 3.715 1.00 95.62 400 TYR A O 1
ATOM 3267 N N . GLY A 1 401 ? -4.179 -16.915 1.622 1.00 96.19 401 GLY A N 1
ATOM 3268 C CA . GLY A 1 401 ? -3.855 -15.631 0.993 1.00 96.19 401 GLY A CA 1
ATOM 3269 C C . GLY A 1 401 ? -3.007 -15.809 -0.265 1.00 96.19 401 GLY A C 1
ATOM 3270 O O . GLY A 1 401 ? -2.701 -16.933 -0.672 1.00 96.19 401 GLY A O 1
ATOM 3271 N N . LEU A 1 402 ? -2.635 -14.702 -0.895 1.00 98.38 402 LEU A N 1
ATOM 3272 C CA . LEU A 1 402 ? -1.790 -14.707 -2.084 1.00 98.38 402 LEU A CA 1
ATOM 3273 C C . LEU A 1 402 ? -0.345 -14.999 -1.701 1.00 98.38 402 LEU A C 1
ATOM 3275 O O . LEU A 1 402 ? 0.174 -14.403 -0.757 1.00 98.38 402 LEU A O 1
ATOM 3279 N N . ARG A 1 403 ? 0.292 -15.916 -2.428 1.00 98.62 403 ARG A N 1
ATOM 3280 C CA . ARG A 1 403 ? 1.719 -16.223 -2.288 1.00 98.62 403 ARG A CA 1
ATOM 3281 C C . ARG A 1 403 ? 2.558 -15.065 -2.822 1.00 98.62 403 ARG A C 1
ATOM 3283 O O . ARG A 1 403 ? 2.188 -14.451 -3.820 1.00 98.62 403 ARG A O 1
ATOM 3290 N N . SER A 1 404 ? 3.703 -14.809 -2.191 1.00 98.75 404 SER A N 1
ATOM 3291 C CA . SER A 1 404 ? 4.669 -13.816 -2.688 1.00 98.75 404 SER A CA 1
ATOM 3292 C C . SER A 1 404 ? 5.197 -14.145 -4.074 1.00 98.75 404 SER A C 1
ATOM 3294 O O . SER A 1 404 ? 5.310 -13.247 -4.901 1.00 98.75 404 SER A O 1
ATOM 3296 N N . LEU A 1 405 ? 5.442 -15.426 -4.335 1.00 98.81 405 LEU A N 1
ATOM 3297 C CA . LEU A 1 405 ? 5.901 -15.960 -5.608 1.00 98.81 405 LEU A CA 1
ATOM 3298 C C . LEU A 1 405 ? 5.004 -17.134 -6.003 1.00 98.81 405 LEU A C 1
ATOM 3300 O O . LEU A 1 405 ? 4.520 -17.872 -5.138 1.00 98.81 405 LEU A O 1
ATOM 3304 N N . SER A 1 406 ? 4.785 -17.296 -7.302 1.00 98.62 406 SER A N 1
ATOM 3305 C CA . SER A 1 406 ? 4.013 -18.394 -7.867 1.00 98.62 406 SER A CA 1
ATOM 3306 C C . SER A 1 406 ? 4.526 -19.755 -7.408 1.00 98.62 406 SER A C 1
ATOM 3308 O O . SER A 1 406 ? 5.728 -20.001 -7.396 1.00 98.62 406 SER A O 1
ATOM 3310 N N . ALA A 1 407 ? 3.598 -20.663 -7.091 1.00 98.38 407 ALA A N 1
ATOM 3311 C CA . ALA A 1 407 ? 3.923 -22.045 -6.745 1.00 98.38 407 ALA A CA 1
ATOM 3312 C C . ALA A 1 407 ? 4.523 -22.846 -7.917 1.00 98.38 407 ALA A C 1
ATOM 3314 O O . ALA A 1 407 ? 5.092 -23.914 -7.690 1.00 98.38 407 ALA A O 1
ATOM 3315 N N . SER A 1 408 ? 4.396 -22.344 -9.150 1.00 98.06 408 SER A N 1
ATOM 3316 C CA . SER A 1 408 ? 4.988 -22.934 -10.353 1.00 98.06 408 SER A CA 1
ATOM 3317 C C . SER A 1 408 ? 6.363 -22.354 -10.703 1.00 98.06 408 SER A C 1
ATOM 3319 O O . SER A 1 408 ? 7.054 -22.903 -11.564 1.00 98.06 408 SER A O 1
ATOM 3321 N N . ASP A 1 409 ? 6.782 -21.272 -10.036 1.00 98.50 409 ASP A N 1
ATOM 3322 C CA . ASP A 1 409 ? 8.065 -20.626 -10.299 1.00 98.50 409 ASP A CA 1
ATOM 3323 C C . ASP A 1 409 ? 9.240 -21.517 -9.836 1.00 98.50 409 ASP A C 1
ATOM 3325 O O . ASP A 1 409 ? 9.197 -22.057 -8.727 1.00 98.50 409 ASP A O 1
ATOM 3329 N N . PRO A 1 410 ? 10.322 -21.660 -10.628 1.00 97.94 410 PRO A N 1
ATOM 3330 C CA . PRO A 1 410 ? 11.496 -22.449 -10.248 1.00 97.94 410 PRO A CA 1
ATOM 3331 C C . PRO A 1 410 ? 12.155 -22.040 -8.924 1.00 97.94 410 PRO A C 1
ATOM 3333 O O . PRO A 1 410 ? 12.821 -22.865 -8.295 1.00 97.94 410 PRO A O 1
ATOM 3336 N N . PHE A 1 411 ? 11.996 -20.785 -8.495 1.00 98.00 411 PHE A N 1
ATOM 3337 C CA . PHE A 1 411 ? 12.547 -20.290 -7.236 1.00 98.00 411 PHE A CA 1
ATOM 3338 C C . PHE A 1 411 ? 11.602 -20.466 -6.043 1.00 98.00 411 PHE A C 1
ATOM 3340 O O . PHE A 1 411 ? 12.008 -20.167 -4.915 1.00 98.00 411 PHE A O 1
ATOM 3347 N N . PHE A 1 412 ? 10.385 -20.979 -6.241 1.00 98.38 412 PHE A N 1
ATOM 3348 C CA . PHE A 1 412 ? 9.424 -21.197 -5.164 1.00 98.38 412 PHE A CA 1
ATOM 3349 C C . PHE A 1 412 ? 9.983 -22.109 -4.063 1.00 98.38 412 PHE A C 1
ATOM 3351 O O . PHE A 1 412 ? 10.442 -23.222 -4.322 1.00 98.38 412 PHE A O 1
ATOM 3358 N N . GLY A 1 413 ? 9.946 -21.648 -2.812 1.00 97.75 413 GLY A N 1
ATOM 3359 C CA . GLY A 1 413 ? 10.437 -22.408 -1.661 1.00 97.75 413 GLY A CA 1
ATOM 3360 C C . GLY A 1 413 ? 11.964 -22.527 -1.561 1.00 97.75 413 GLY A C 1
ATOM 3361 O O . GLY A 1 413 ? 12.451 -23.276 -0.715 1.00 97.75 413 GLY A O 1
ATOM 3362 N N . THR A 1 414 ? 12.726 -21.832 -2.411 1.00 97.44 414 THR A N 1
ATOM 3363 C CA . THR A 1 414 ? 14.199 -21.906 -2.446 1.00 97.44 414 THR A CA 1
ATOM 3364 C C . THR A 1 414 ? 14.867 -20.807 -1.613 1.00 97.44 414 THR A C 1
ATOM 3366 O O . THR A 1 414 ? 14.237 -19.816 -1.251 1.00 97.44 414 THR A O 1
ATOM 3369 N N . GLY A 1 415 ? 16.174 -20.945 -1.356 1.00 94.75 415 GLY A N 1
ATOM 3370 C CA . GLY A 1 415 ? 16.970 -19.918 -0.675 1.00 94.75 415 GLY A CA 1
ATOM 3371 C C . GLY A 1 415 ? 16.541 -19.701 0.777 1.00 94.75 415 GLY A C 1
ATOM 3372 O O . GLY A 1 415 ? 16.268 -20.661 1.495 1.00 94.75 415 GLY A O 1
ATOM 3373 N N . GLU A 1 416 ? 16.488 -18.439 1.203 1.00 94.75 416 GLU A N 1
ATOM 3374 C CA . GLU A 1 416 ? 15.951 -18.045 2.517 1.00 94.75 416 GLU A CA 1
ATOM 3375 C C . GLU A 1 416 ? 14.426 -18.186 2.582 1.00 94.75 416 GLU A C 1
ATOM 3377 O O . GLU A 1 416 ? 13.856 -18.247 3.672 1.00 94.75 416 GLU A O 1
ATOM 3382 N N . ASN A 1 417 ? 13.782 -18.296 1.414 1.00 96.50 417 ASN A N 1
ATOM 3383 C CA . ASN A 1 417 ? 12.349 -18.460 1.248 1.00 96.50 417 ASN A CA 1
ATOM 3384 C C . ASN A 1 417 ? 11.554 -17.382 1.996 1.00 96.50 417 ASN A C 1
ATOM 3386 O O . ASN A 1 417 ? 10.613 -17.693 2.728 1.00 96.50 417 ASN A O 1
ATOM 3390 N N . TYR A 1 418 ? 11.950 -16.118 1.832 1.00 96.94 418 TYR A N 1
ATOM 3391 C CA . TYR A 1 418 ? 11.305 -14.990 2.504 1.00 96.94 418 TYR A CA 1
ATOM 3392 C C . TYR A 1 418 ? 10.187 -14.413 1.622 1.00 96.94 418 TYR A C 1
ATOM 3394 O O . TYR A 1 418 ? 9.009 -14.466 1.983 1.00 96.94 418 TYR A O 1
ATOM 3402 N N . TRP A 1 419 ? 10.520 -13.997 0.400 1.00 98.38 419 TRP A N 1
ATOM 3403 C CA . TRP A 1 419 ? 9.613 -13.513 -0.650 1.00 98.38 419 TRP A CA 1
ATOM 3404 C C . TRP A 1 419 ? 9.458 -14.504 -1.814 1.00 98.38 419 TRP A C 1
ATOM 3406 O O . TRP A 1 419 ? 8.989 -14.139 -2.891 1.00 98.38 419 TRP A O 1
ATOM 3416 N N . ARG A 1 420 ? 9.825 -15.774 -1.599 1.00 98.50 420 ARG A N 1
ATOM 3417 C CA . ARG A 1 420 ? 9.760 -16.861 -2.595 1.00 98.50 420 ARG A CA 1
ATOM 3418 C C . ARG A 1 420 ? 8.635 -17.864 -2.346 1.00 98.50 420 ARG A C 1
ATOM 3420 O O . ARG A 1 420 ? 8.776 -19.053 -2.616 1.00 98.50 420 ARG A O 1
ATOM 3427 N N . GLY A 1 421 ? 7.503 -17.393 -1.837 1.00 98.06 421 GLY A N 1
ATOM 3428 C CA . GLY A 1 421 ? 6.321 -18.225 -1.620 1.00 98.06 421 GLY A CA 1
ATOM 3429 C C . GLY A 1 421 ? 5.461 -17.870 -0.407 1.00 98.06 421 GLY A C 1
ATOM 3430 O O . GLY A 1 421 ? 4.236 -17.945 -0.536 1.00 98.06 421 GLY A O 1
ATOM 3431 N N . PRO A 1 422 ? 6.020 -17.449 0.748 1.00 98.75 422 PRO A N 1
ATOM 3432 C CA . PRO A 1 422 ? 5.216 -17.072 1.907 1.00 98.75 422 PRO A CA 1
ATOM 3433 C C . PRO A 1 422 ? 4.187 -15.976 1.615 1.00 98.75 422 PRO A C 1
ATOM 3435 O O . PRO A 1 422 ? 4.368 -15.140 0.725 1.00 98.75 422 PRO A O 1
ATOM 3438 N N . VAL A 1 423 ? 3.102 -15.982 2.389 1.00 98.69 423 VAL A N 1
ATOM 3439 C CA . VAL A 1 423 ? 2.030 -14.981 2.334 1.00 98.69 423 VAL A CA 1
ATOM 3440 C C . VAL A 1 423 ? 2.399 -13.802 3.232 1.00 98.69 423 VAL A C 1
ATOM 3442 O O . VAL A 1 423 ? 2.772 -13.992 4.387 1.00 98.69 423 VAL A O 1
ATOM 3445 N N . TRP A 1 424 ? 2.239 -12.585 2.714 1.00 98.62 424 TRP A N 1
ATOM 3446 C CA . TRP A 1 424 ? 2.588 -11.343 3.400 1.00 98.62 424 TRP A CA 1
ATOM 3447 C C . TRP A 1 424 ? 1.390 -10.401 3.425 1.00 98.62 424 TRP A C 1
ATOM 3449 O O . TRP A 1 424 ? 0.769 -10.129 2.392 1.00 98.62 424 TRP A O 1
ATOM 3459 N N . LEU A 1 425 ? 1.049 -9.920 4.623 1.00 98.06 425 LEU A N 1
ATOM 3460 C CA . LEU A 1 425 ? -0.205 -9.207 4.865 1.00 98.06 425 LEU A CA 1
ATOM 3461 C C . LEU A 1 425 ? -0.264 -7.851 4.159 1.00 98.06 425 LEU A C 1
ATOM 3463 O O . LEU A 1 425 ? -1.320 -7.466 3.680 1.00 98.06 425 LEU A O 1
ATOM 3467 N N . ASN A 1 426 ? 0.856 -7.146 4.072 1.00 97.75 426 ASN A N 1
ATOM 3468 C CA . ASN A 1 426 ? 0.962 -5.829 3.454 1.00 97.75 426 ASN A CA 1
ATOM 3469 C C . ASN A 1 426 ? 0.547 -5.838 1.967 1.00 97.75 426 ASN A C 1
ATOM 3471 O O . ASN A 1 426 ? -0.333 -5.073 1.582 1.00 97.75 426 ASN A O 1
ATOM 3475 N N . ILE A 1 427 ? 1.088 -6.740 1.138 1.00 98.25 427 ILE A N 1
ATOM 3476 C CA . ILE A 1 427 ? 0.725 -6.817 -0.289 1.00 98.25 427 ILE A CA 1
ATOM 3477 C C . ILE A 1 427 ? -0.670 -7.424 -0.478 1.00 98.25 427 ILE A C 1
ATOM 3479 O O . ILE A 1 427 ? -1.426 -6.980 -1.343 1.00 98.25 427 ILE A O 1
ATOM 3483 N N . ASN A 1 428 ? -1.059 -8.383 0.368 1.00 98.56 428 ASN A N 1
ATOM 3484 C CA . ASN A 1 428 ? -2.429 -8.903 0.377 1.00 98.56 428 ASN A CA 1
ATOM 3485 C C . ASN A 1 428 ? -3.447 -7.801 0.719 1.00 98.56 428 ASN A C 1
ATOM 3487 O O . ASN A 1 428 ? -4.498 -7.729 0.088 1.00 98.56 428 ASN A O 1
ATOM 3491 N N . TYR A 1 429 ? -3.125 -6.909 1.659 1.00 97.19 429 TYR A N 1
ATOM 3492 C CA . TYR A 1 429 ? -3.947 -5.751 1.996 1.00 97.19 429 TYR A CA 1
ATOM 3493 C C . TYR A 1 429 ? -4.080 -4.797 0.805 1.00 97.19 429 TYR A C 1
ATOM 3495 O O . TYR A 1 429 ? -5.202 -4.435 0.464 1.00 97.19 429 TYR A O 1
ATOM 3503 N N . LEU A 1 430 ? -2.980 -4.438 0.127 1.00 96.19 430 LEU A N 1
ATOM 3504 C CA . LEU A 1 430 ? -3.058 -3.577 -1.065 1.00 96.19 430 LEU A CA 1
ATOM 3505 C C . LEU A 1 430 ? -3.834 -4.238 -2.205 1.00 96.19 430 LEU A C 1
ATOM 3507 O O . LEU A 1 430 ? -4.572 -3.572 -2.924 1.00 96.19 430 LEU A O 1
ATOM 3511 N N . THR A 1 431 ? -3.715 -5.557 -2.346 1.00 96.12 431 THR A N 1
ATOM 3512 C CA . THR A 1 431 ? -4.497 -6.317 -3.326 1.00 96.12 431 THR A CA 1
ATOM 3513 C C . THR A 1 431 ? -5.984 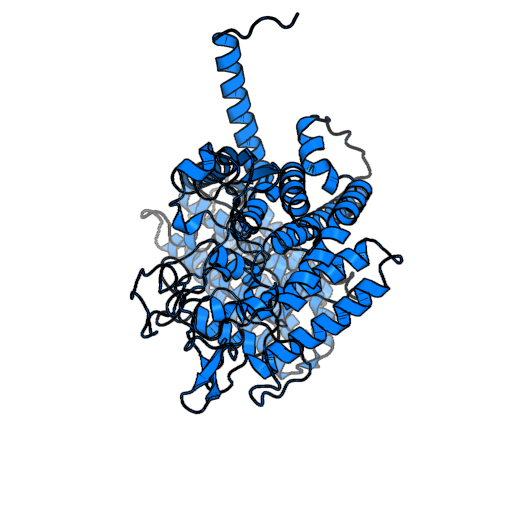-6.245 -3.003 1.00 96.12 431 THR A C 1
ATOM 3515 O O . THR A 1 431 ? -6.770 -5.857 -3.861 1.00 96.12 431 THR A O 1
ATOM 3518 N N . LEU A 1 432 ? -6.382 -6.532 -1.759 1.00 94.88 432 LEU A N 1
ATOM 3519 C CA . LEU A 1 432 ? -7.773 -6.398 -1.317 1.00 94.88 432 LEU A CA 1
ATOM 3520 C C . LEU A 1 432 ? -8.287 -4.967 -1.483 1.00 94.88 432 LEU A C 1
ATOM 3522 O O . LEU A 1 432 ? -9.416 -4.769 -1.922 1.00 94.88 432 LEU A O 1
ATOM 3526 N N . GLN A 1 433 ? -7.460 -3.974 -1.164 1.00 89.88 433 GLN A N 1
ATOM 3527 C CA . GLN A 1 433 ? -7.800 -2.573 -1.344 1.00 89.88 433 GLN A CA 1
ATOM 3528 C C . GLN A 1 433 ? -8.044 -2.238 -2.816 1.00 89.88 433 GLN A C 1
ATOM 3530 O O . GLN A 1 433 ? -9.030 -1.574 -3.119 1.00 89.88 433 GLN A O 1
ATOM 3535 N N . SER A 1 434 ? -7.167 -2.676 -3.718 1.00 88.50 434 SER A N 1
ATOM 3536 C CA . SER A 1 434 ? -7.299 -2.423 -5.154 1.00 88.50 434 SER A CA 1
ATOM 3537 C C . SER A 1 434 ? -8.511 -3.139 -5.752 1.00 88.50 434 SER A C 1
ATOM 3539 O O . SER A 1 434 ? -9.229 -2.553 -6.549 1.00 88.50 434 SER A O 1
ATOM 3541 N N . LEU A 1 435 ? -8.820 -4.356 -5.292 1.00 86.25 435 LEU A N 1
ATOM 3542 C CA . LEU A 1 435 ? -10.044 -5.070 -5.676 1.00 86.25 435 LEU A CA 1
ATOM 3543 C C . LEU A 1 435 ? -11.318 -4.405 -5.128 1.00 86.25 435 LEU A C 1
ATOM 3545 O O . LEU A 1 435 ? -12.386 -4.528 -5.724 1.00 86.25 435 LEU A O 1
ATOM 3549 N N . TYR A 1 436 ? -11.221 -3.731 -3.980 1.00 78.44 436 TYR A N 1
ATOM 3550 C CA . TYR A 1 436 ? -12.340 -3.033 -3.347 1.00 78.44 436 TYR A CA 1
ATOM 3551 C C . TYR A 1 436 ? -12.576 -1.635 -3.933 1.00 78.44 436 TYR A C 1
ATOM 3553 O O . TYR A 1 436 ? -13.721 -1.206 -4.085 1.00 78.44 436 TYR A O 1
ATOM 3561 N N . LYS A 1 437 ? -11.502 -0.901 -4.245 1.00 66.88 437 LYS A N 1
ATOM 3562 C CA . LYS A 1 437 ? -11.575 0.409 -4.893 1.00 66.88 437 LYS A CA 1
ATOM 3563 C C . LYS A 1 437 ? -11.960 0.189 -6.364 1.00 66.88 437 LYS A C 1
ATOM 3565 O O . LYS A 1 437 ? -11.234 -0.506 -7.061 1.00 66.88 437 LYS A O 1
ATOM 3570 N N . PRO A 1 438 ? -13.047 0.784 -6.887 1.00 46.91 438 PRO A N 1
ATOM 3571 C CA . PRO A 1 438 ? -13.258 0.794 -8.331 1.00 46.91 438 PRO A CA 1
ATOM 3572 C C . PRO A 1 438 ? -12.038 1.464 -8.980 1.00 46.91 438 PRO A C 1
ATOM 3574 O O . PRO A 1 438 ? -11.675 2.582 -8.612 1.00 46.91 438 PRO A O 1
ATOM 3577 N N . THR A 1 439 ? -11.350 0.751 -9.865 1.00 36.69 439 THR A N 1
ATOM 3578 C CA . THR A 1 439 ? -10.048 1.135 -10.417 1.00 36.69 439 THR A CA 1
ATOM 3579 C C . THR A 1 439 ? -10.119 2.494 -11.142 1.00 36.69 439 THR A C 1
ATOM 3581 O O . THR A 1 439 ? -10.760 2.634 -12.175 1.00 36.69 439 THR A O 1
ATOM 3584 N N . VAL A 1 440 ? -9.398 3.472 -10.578 1.00 33.75 440 VAL A N 1
ATOM 3585 C CA . VAL A 1 440 ? -8.907 4.749 -11.147 1.00 33.75 440 VAL A CA 1
ATOM 3586 C C . VAL A 1 440 ? -9.871 5.942 -11.302 1.00 33.75 440 VAL A C 1
ATOM 3588 O O . VAL A 1 440 ? -10.913 5.904 -11.946 1.00 33.75 440 VAL A O 1
ATOM 3591 N N . ALA A 1 441 ? -9.401 7.040 -10.693 1.00 29.11 441 ALA A N 1
ATOM 3592 C CA . ALA A 1 441 ? -9.673 8.461 -10.896 1.00 29.11 441 ALA A CA 1
ATOM 3593 C C . ALA A 1 441 ? -10.565 8.851 -12.091 1.00 29.11 441 ALA A C 1
ATOM 3595 O O . ALA A 1 441 ? -10.153 8.814 -13.247 1.00 29.11 441 ALA A O 1
ATOM 3596 N N . LEU A 1 442 ? -11.749 9.378 -11.775 1.00 25.05 442 LEU A N 1
ATOM 3597 C CA . LEU A 1 442 ? -12.442 10.324 -12.645 1.00 25.05 442 LEU A CA 1
ATOM 3598 C C . LEU A 1 442 ? -11.809 11.704 -12.436 1.00 25.05 442 LEU A C 1
ATOM 3600 O O . LEU A 1 442 ? -11.879 12.259 -11.339 1.00 25.05 442 LEU A O 1
ATOM 3604 N N . ASP A 1 443 ? -11.190 12.237 -13.486 1.00 26.23 443 ASP A N 1
ATOM 3605 C CA . ASP A 1 443 ? -10.611 13.577 -13.516 1.00 26.23 443 ASP A CA 1
ATOM 3606 C C . ASP A 1 443 ? -11.590 14.662 -13.032 1.00 26.23 443 ASP A C 1
ATOM 3608 O O . ASP A 1 443 ? -12.787 14.676 -13.348 1.00 26.23 443 ASP A O 1
ATOM 3612 N N . PHE A 1 444 ? -11.021 15.626 -12.305 1.00 29.59 444 PHE A N 1
ATOM 3613 C CA . PHE A 1 444 ? -11.645 16.738 -11.571 1.00 29.59 444 PHE A CA 1
ATOM 3614 C C . PHE A 1 444 ? -12.476 17.742 -12.406 1.00 29.59 444 PHE A C 1
ATOM 3616 O O . PHE A 1 444 ? -12.894 18.778 -11.894 1.00 29.59 444 PHE A O 1
ATOM 3623 N N . LEU A 1 445 ? -12.782 17.452 -13.673 1.00 26.78 445 LEU A N 1
ATOM 3624 C CA . LEU A 1 445 ? -13.575 18.315 -14.563 1.00 26.78 445 LEU A CA 1
ATOM 3625 C C . LEU A 1 445 ? -14.999 17.805 -14.842 1.00 26.78 445 LEU A C 1
ATOM 3627 O O . LEU A 1 445 ? -15.807 18.541 -15.405 1.00 26.78 445 LEU A O 1
ATOM 3631 N N . SER A 1 446 ? -15.359 16.599 -14.393 1.00 24.08 446 SER A N 1
ATOM 3632 C CA . SER A 1 446 ? -16.677 15.998 -14.691 1.00 24.08 446 SER A CA 1
ATOM 3633 C C . SER A 1 446 ? -17.703 16.081 -13.548 1.00 24.08 446 SER A C 1
ATOM 3635 O O . SER A 1 446 ? -18.816 15.557 -13.658 1.00 24.08 446 SER A O 1
ATOM 3637 N N . ILE A 1 447 ? -17.370 16.775 -12.452 1.00 27.61 447 ILE A N 1
ATOM 3638 C CA . ILE A 1 447 ? -18.176 16.807 -11.216 1.00 27.61 447 ILE A CA 1
ATOM 3639 C C . ILE A 1 447 ? -19.557 17.465 -11.416 1.00 27.61 447 ILE A C 1
ATOM 3641 O O . ILE A 1 447 ? -20.486 17.168 -10.674 1.00 27.61 447 ILE A O 1
ATOM 3645 N N . HIS A 1 448 ? -19.777 18.257 -12.469 1.00 26.91 448 HIS A N 1
ATOM 3646 C CA . HIS A 1 448 ? -21.100 18.852 -12.706 1.00 26.91 448 HIS A CA 1
ATOM 3647 C C . HIS A 1 448 ? -22.122 17.937 -13.404 1.00 26.91 448 HIS A C 1
ATOM 3649 O O . HIS A 1 448 ? -23.313 18.238 -13.356 1.00 26.91 448 HIS A O 1
ATOM 3655 N N . TYR A 1 449 ? -21.707 16.817 -14.013 1.00 25.77 449 TYR A N 1
ATOM 3656 C CA . TYR A 1 449 ? -22.630 15.937 -14.754 1.00 25.77 449 TYR A CA 1
ATOM 3657 C C . TYR A 1 449 ? -22.919 14.592 -14.068 1.00 25.77 449 TYR A C 1
ATOM 3659 O O . TYR A 1 449 ? -23.979 14.013 -14.288 1.00 25.77 449 TYR A O 1
ATOM 3667 N N . LEU A 1 450 ? -22.042 14.118 -13.177 1.00 26.36 450 LEU A N 1
ATOM 3668 C CA . LEU A 1 450 ? -22.191 12.810 -12.513 1.00 26.36 450 LEU A CA 1
ATOM 3669 C C . LEU A 1 450 ? -22.859 12.860 -11.125 1.00 26.36 450 LEU A C 1
ATOM 3671 O O . LEU A 1 450 ? -23.215 11.817 -10.579 1.00 26.36 450 LEU A O 1
ATOM 3675 N N . MET A 1 451 ? -23.125 14.051 -10.575 1.00 23.64 451 MET A N 1
ATOM 3676 C CA . MET A 1 451 ? -23.744 14.235 -9.247 1.00 23.64 451 MET A CA 1
ATOM 3677 C C . MET A 1 451 ? -25.253 13.912 -9.168 1.00 23.64 451 MET A C 1
ATOM 3679 O O . MET A 1 451 ? -25.861 14.120 -8.121 1.00 23.64 451 MET A O 1
ATOM 3683 N N . LYS A 1 452 ? -25.882 13.383 -10.230 1.00 25.47 452 LYS A N 1
ATOM 3684 C CA . LYS A 1 452 ? -27.317 13.016 -10.225 1.00 25.47 452 LYS A CA 1
ATOM 3685 C C . LYS A 1 452 ? -27.639 11.522 -10.307 1.00 25.47 452 LYS A C 1
ATOM 3687 O O . LYS A 1 452 ? -28.805 11.166 -10.183 1.00 25.47 452 LYS A O 1
ATOM 3692 N N . MET A 1 453 ? -26.656 10.634 -10.438 1.00 26.61 453 MET A N 1
ATOM 3693 C CA . MET A 1 453 ? -26.903 9.184 -10.465 1.00 26.61 453 MET A CA 1
ATOM 3694 C C . MET A 1 453 ? -25.802 8.442 -9.718 1.00 26.61 453 MET A C 1
ATOM 3696 O O . MET A 1 453 ? -24.889 7.936 -10.357 1.00 26.61 453 MET A O 1
ATOM 3700 N N . ARG A 1 454 ? -25.853 8.390 -8.378 1.00 30.97 454 ARG A N 1
ATOM 3701 C CA . ARG A 1 454 ? -25.056 7.438 -7.566 1.00 30.97 454 ARG A CA 1
ATOM 3702 C C . ARG A 1 454 ? -25.429 7.458 -6.077 1.00 30.97 454 ARG A C 1
ATOM 3704 O O . ARG A 1 454 ? -24.568 7.550 -5.216 1.00 30.97 454 ARG A O 1
ATOM 3711 N N . PHE A 1 455 ? -26.720 7.326 -5.764 1.00 25.58 455 PHE A N 1
ATOM 3712 C CA . PHE A 1 455 ? -27.171 7.078 -4.384 1.00 25.58 455 PHE A CA 1
ATOM 3713 C C . PHE A 1 455 ? -27.762 5.678 -4.152 1.00 25.58 455 PHE A C 1
ATOM 3715 O O . PHE A 1 455 ? -28.290 5.411 -3.081 1.00 25.58 455 PHE A O 1
ATOM 3722 N N . THR A 1 456 ? -27.627 4.744 -5.103 1.00 25.80 456 THR A N 1
ATOM 3723 C CA . THR A 1 456 ? -28.376 3.471 -5.030 1.00 25.80 456 THR A CA 1
ATOM 3724 C C . THR A 1 456 ? -27.570 2.204 -5.322 1.00 25.80 456 THR A C 1
ATOM 3726 O O . THR A 1 456 ? -28.158 1.148 -5.512 1.00 25.80 456 THR A O 1
ATOM 3729 N N . LEU A 1 457 ? -26.232 2.266 -5.323 1.00 25.41 457 LEU A N 1
ATOM 3730 C CA . LEU A 1 457 ? -25.378 1.095 -5.605 1.00 25.41 457 LEU A CA 1
ATOM 3731 C C . LEU A 1 457 ? -24.501 0.620 -4.434 1.00 25.41 457 LEU A C 1
ATOM 3733 O O . LEU A 1 457 ? -23.740 -0.327 -4.594 1.00 25.41 457 LEU A O 1
ATOM 3737 N N . PHE A 1 458 ? -24.639 1.204 -3.238 1.00 30.62 458 PHE A N 1
ATOM 3738 C CA . PHE A 1 458 ? -23.756 0.914 -2.095 1.00 30.62 458 PHE A CA 1
ATOM 3739 C C . PHE A 1 458 ? -24.345 0.023 -0.984 1.00 30.62 458 PHE A C 1
ATOM 3741 O O . PHE A 1 458 ? -23.745 -0.104 0.077 1.00 30.62 458 PHE A O 1
ATOM 3748 N N . ALA A 1 459 ? -25.461 -0.672 -1.230 1.00 24.67 459 ALA A N 1
ATOM 3749 C CA . ALA A 1 459 ? -26.026 -1.630 -0.267 1.00 24.67 459 ALA A CA 1
ATOM 3750 C C . ALA A 1 459 ? -25.706 -3.115 -0.561 1.00 24.67 459 ALA A C 1
ATOM 3752 O O . ALA A 1 459 ? -25.964 -3.970 0.280 1.00 24.67 459 ALA A O 1
ATOM 3753 N N . LEU A 1 460 ? -25.113 -3.457 -1.712 1.00 25.47 460 LEU A N 1
ATOM 3754 C CA . LEU A 1 460 ? -25.010 -4.860 -2.158 1.00 25.47 460 LEU A CA 1
ATOM 3755 C C . LEU A 1 460 ? -23.666 -5.559 -1.887 1.00 25.47 460 LEU A C 1
ATOM 3757 O O . LEU A 1 460 ? -23.553 -6.762 -2.111 1.00 25.47 460 LEU A O 1
ATOM 3761 N N . ALA A 1 461 ? -22.684 -4.872 -1.295 1.00 26.72 461 ALA A N 1
ATOM 3762 C CA . ALA A 1 461 ? -21.452 -5.508 -0.807 1.00 26.72 461 ALA A CA 1
ATOM 3763 C C . ALA A 1 461 ? -21.598 -6.165 0.587 1.00 26.72 461 ALA A C 1
ATOM 3765 O O . ALA A 1 461 ? -20.633 -6.720 1.107 1.00 26.72 461 ALA A O 1
ATOM 3766 N N . PHE A 1 462 ? -22.796 -6.156 1.187 1.00 29.38 462 PHE A N 1
ATOM 3767 C CA . PHE A 1 462 ? -23.047 -6.742 2.513 1.00 29.38 462 PHE 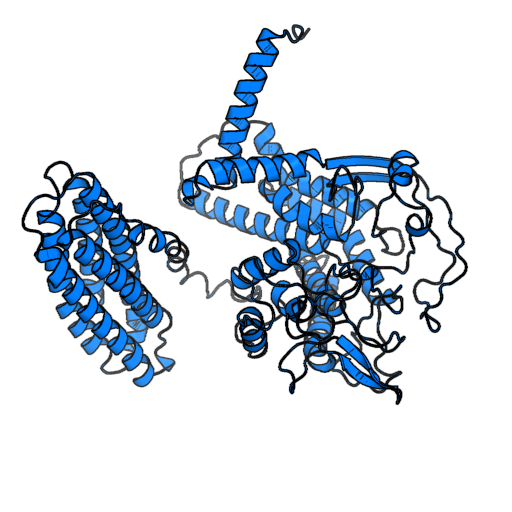A CA 1
ATOM 3768 C C . PHE A 1 462 ? -23.732 -8.115 2.524 1.00 29.38 462 PHE A C 1
ATOM 3770 O O . PHE A 1 462 ? -24.036 -8.641 3.592 1.00 29.38 462 PHE A O 1
ATOM 3777 N N . THR A 1 463 ? -23.917 -8.773 1.379 1.00 29.30 463 THR A N 1
ATOM 3778 C CA . THR A 1 463 ? -24.607 -10.078 1.336 1.00 29.30 463 THR A CA 1
ATOM 3779 C C . THR A 1 463 ? -23.729 -11.260 0.921 1.00 29.30 463 THR A C 1
ATOM 3781 O O . THR A 1 463 ? -24.260 -12.307 0.553 1.00 29.30 463 THR A O 1
ATOM 3784 N N . PHE A 1 464 ? -22.400 -11.152 1.057 1.00 26.05 464 PHE A N 1
ATOM 3785 C CA . PHE A 1 464 ? -21.491 -12.313 0.996 1.00 26.05 464 PHE A CA 1
ATOM 3786 C C . PHE A 1 464 ? -21.221 -12.972 2.362 1.00 26.05 464 PHE A C 1
ATOM 3788 O O . PHE A 1 464 ? -20.638 -14.051 2.410 1.00 26.05 464 PHE A O 1
ATOM 3795 N N . ALA A 1 465 ? -21.703 -12.393 3.470 1.00 27.53 465 ALA A N 1
ATOM 3796 C CA . ALA A 1 465 ? -21.544 -12.970 4.812 1.00 27.53 465 ALA A CA 1
ATOM 3797 C C . ALA A 1 465 ? -22.769 -13.752 5.332 1.00 27.53 465 ALA A C 1
ATOM 3799 O O . ALA A 1 465 ? -22.650 -14.455 6.330 1.00 27.53 465 ALA A O 1
ATOM 3800 N N . ILE A 1 466 ? -23.936 -13.676 4.676 1.00 35.03 466 ILE A N 1
ATOM 3801 C CA . ILE A 1 466 ? -25.177 -14.270 5.220 1.00 35.03 466 ILE A CA 1
ATOM 3802 C C . ILE A 1 466 ? -25.560 -15.592 4.530 1.00 35.03 466 ILE A C 1
ATOM 3804 O O . ILE A 1 466 ? -26.104 -16.477 5.185 1.00 35.03 466 ILE A O 1
ATOM 3808 N N . ALA A 1 467 ? -25.164 -15.824 3.272 1.00 33.94 467 ALA A N 1
ATOM 3809 C CA . ALA A 1 467 ? -25.380 -17.128 2.625 1.00 33.94 467 ALA A CA 1
ATOM 3810 C C . ALA A 1 467 ? -24.590 -18.270 3.307 1.00 33.94 467 ALA A C 1
ATOM 3812 O O . ALA A 1 467 ? -25.013 -19.423 3.285 1.00 33.94 467 ALA A O 1
ATOM 3813 N N . ALA A 1 468 ? -23.487 -17.947 3.995 1.00 31.41 468 ALA A N 1
ATOM 3814 C CA . ALA A 1 468 ? -22.748 -18.904 4.818 1.00 31.41 468 ALA A CA 1
ATOM 3815 C C . ALA A 1 468 ? -23.483 -19.298 6.118 1.00 31.41 468 ALA A C 1
ATOM 3817 O O . ALA A 1 468 ? -23.141 -20.321 6.705 1.00 31.41 468 ALA A O 1
ATOM 3818 N N . ASN A 1 469 ? -24.503 -18.538 6.547 1.00 38.28 469 ASN A N 1
ATOM 3819 C CA . ASN A 1 469 ? -25.302 -18.849 7.738 1.00 38.28 469 ASN A CA 1
ATOM 3820 C C . ASN A 1 469 ? -26.601 -19.615 7.443 1.00 38.28 469 ASN A C 1
ATOM 3822 O O . ASN A 1 469 ? -27.140 -20.249 8.344 1.00 38.28 469 ASN A O 1
ATOM 3826 N N . ALA A 1 470 ? -27.090 -19.637 6.198 1.00 41.16 470 ALA A N 1
ATOM 3827 C CA . ALA A 1 470 ? -28.165 -20.562 5.819 1.00 41.16 470 ALA A CA 1
ATOM 3828 C C . ALA A 1 470 ? -27.655 -22.018 5.750 1.00 41.16 470 ALA A C 1
ATOM 3830 O O . ALA A 1 470 ? -28.375 -22.958 6.082 1.00 41.16 470 ALA A O 1
ATOM 3831 N N . ALA A 1 471 ? -26.376 -22.202 5.393 1.00 39.47 471 ALA A N 1
ATOM 3832 C CA . ALA A 1 471 ? -25.702 -23.502 5.371 1.00 39.47 471 ALA A CA 1
ATOM 3833 C C . ALA A 1 471 ? -25.272 -24.013 6.764 1.00 39.47 471 ALA A C 1
ATOM 3835 O O . ALA A 1 471 ? -24.854 -25.163 6.888 1.00 39.47 471 ALA A O 1
ATOM 3836 N N . THR A 1 472 ? -25.390 -23.195 7.815 1.00 45.56 472 THR A N 1
ATOM 3837 C CA . THR A 1 472 ? -25.202 -23.599 9.219 1.00 45.56 472 THR A CA 1
ATOM 3838 C C . THR A 1 472 ? -26.533 -23.651 9.965 1.00 45.56 472 THR A C 1
ATOM 3840 O O . THR A 1 472 ? -26.621 -23.325 11.148 1.00 45.56 472 THR A O 1
ATOM 3843 N N . LEU A 1 473 ? -27.592 -24.109 9.290 1.00 47.38 473 LEU A N 1
ATOM 3844 C CA . LEU A 1 473 ? -28.789 -24.550 9.990 1.00 47.38 473 LEU A CA 1
ATOM 3845 C C . LEU A 1 473 ? -28.421 -25.705 10.927 1.00 47.38 473 LEU A C 1
ATOM 3847 O O . LEU A 1 473 ? -27.770 -26.684 10.557 1.00 47.38 473 LEU A O 1
ATOM 3851 N N . ASN A 1 474 ? -28.793 -25.518 12.191 1.00 51.06 474 ASN A N 1
ATOM 3852 C CA . ASN A 1 474 ? -28.644 -26.484 13.266 1.00 51.06 474 ASN A CA 1
ATOM 3853 C C . ASN A 1 474 ? -29.159 -27.854 12.785 1.00 51.06 474 ASN A C 1
ATOM 3855 O O . ASN A 1 474 ? -30.171 -27.908 12.095 1.00 51.06 474 ASN A O 1
ATOM 3859 N N . SER A 1 475 ? -28.523 -28.959 13.182 1.00 49.69 475 SER A N 1
ATOM 3860 C CA . SER A 1 475 ? -28.892 -30.352 12.817 1.00 49.69 475 SER A CA 1
ATOM 3861 C C . SER A 1 475 ? -30.315 -30.812 13.229 1.00 49.69 475 SER A C 1
ATOM 3863 O O . SER A 1 475 ? -30.584 -32.009 13.315 1.00 49.69 475 SER A O 1
ATOM 3865 N N . ARG A 1 476 ? -31.214 -29.874 13.551 1.00 56.19 476 ARG A N 1
ATOM 3866 C CA . ARG A 1 476 ? -32.535 -30.052 14.156 1.00 56.19 476 ARG A CA 1
ATOM 3867 C C . ARG A 1 476 ? -33.690 -29.387 13.380 1.00 56.19 476 ARG A C 1
ATOM 3869 O O . ARG A 1 476 ? -34.813 -29.500 13.856 1.00 56.19 476 ARG A O 1
ATOM 3876 N N . SER A 1 477 ? -33.457 -28.698 12.255 1.00 69.19 477 SER A N 1
ATOM 3877 C CA . SER A 1 477 ? -34.540 -28.137 11.421 1.00 69.19 477 SER A CA 1
ATOM 3878 C C . SER A 1 477 ? -35.320 -29.233 10.687 1.00 69.19 477 SER A C 1
ATOM 3880 O O . SER A 1 477 ? -34.764 -30.264 10.300 1.00 69.19 477 SER A O 1
ATOM 3882 N N . SER A 1 478 ? -36.620 -29.014 10.493 1.00 82.69 478 SER A N 1
ATOM 3883 C CA . SER A 1 478 ? -37.464 -29.892 9.681 1.00 82.69 478 SER A CA 1
ATOM 3884 C C . SER A 1 478 ? -37.030 -29.882 8.203 1.00 82.69 478 SER A C 1
ATOM 3886 O O . SER A 1 478 ? -36.573 -28.848 7.698 1.00 82.69 478 SER A O 1
ATOM 3888 N N . PRO A 1 479 ? -37.162 -31.014 7.481 1.00 85.06 479 PRO A N 1
ATOM 3889 C CA . PRO A 1 479 ? -36.832 -31.089 6.056 1.00 85.06 479 PRO A CA 1
ATOM 3890 C C . PRO A 1 479 ? -37.553 -30.036 5.204 1.00 85.06 479 PRO A C 1
ATOM 3892 O O . PRO A 1 479 ? -36.967 -29.489 4.270 1.00 85.06 479 PRO A O 1
ATOM 3895 N N . GLU A 1 480 ? -38.800 -29.719 5.549 1.00 87.81 480 GLU A N 1
ATOM 3896 C CA . GLU A 1 480 ? -39.636 -28.736 4.862 1.00 87.81 480 GLU A CA 1
ATOM 3897 C C . GLU A 1 480 ? -39.076 -27.314 5.027 1.00 87.81 480 GLU A C 1
ATOM 3899 O O . GLU A 1 480 ? -38.921 -26.588 4.041 1.00 87.81 480 GLU A O 1
ATOM 3904 N N . VAL A 1 481 ? -38.681 -26.931 6.249 1.00 86.50 481 VAL A N 1
ATOM 3905 C CA . VAL A 1 481 ? -38.046 -25.627 6.516 1.00 86.50 481 VAL A CA 1
ATOM 3906 C C . VAL A 1 481 ? -36.688 -25.533 5.831 1.00 86.50 481 VAL A C 1
ATOM 3908 O O . VAL A 1 481 ? -36.365 -24.498 5.248 1.00 86.50 481 VAL A O 1
ATOM 3911 N N . GLN A 1 482 ? -35.903 -26.612 5.842 1.00 84.62 482 GLN A N 1
ATOM 3912 C CA . GLN A 1 482 ? -34.606 -26.629 5.170 1.00 84.62 482 GLN A CA 1
ATOM 3913 C C . GLN A 1 482 ? -34.747 -26.444 3.654 1.00 84.62 482 GLN A C 1
ATOM 3915 O O . GLN A 1 482 ? -33.981 -25.684 3.061 1.00 84.62 482 GLN A O 1
ATOM 3920 N N . SER A 1 483 ? -35.729 -27.101 3.028 1.00 87.25 483 SER A N 1
ATOM 3921 C CA . SER A 1 483 ? -36.007 -26.930 1.597 1.00 87.25 483 SER A CA 1
ATOM 3922 C C . SER A 1 483 ? -36.404 -25.489 1.278 1.00 87.25 483 SER A C 1
ATOM 3924 O O . SER A 1 483 ? -35.831 -24.893 0.370 1.00 87.25 483 SER A O 1
ATOM 3926 N N . 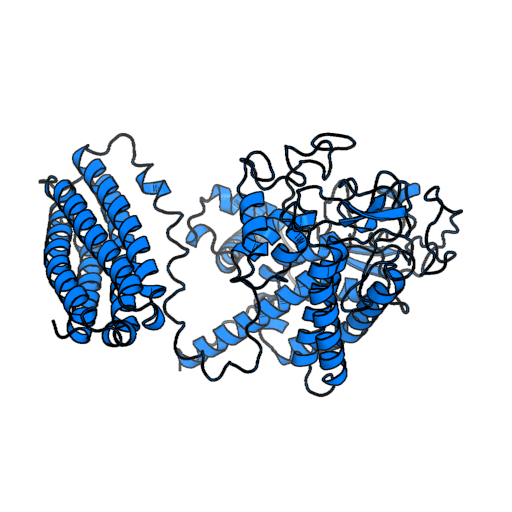CYS A 1 484 ? -37.314 -24.907 2.066 1.00 88.12 484 CYS A N 1
ATOM 3927 C CA . CYS A 1 484 ? -37.732 -23.514 1.912 1.00 88.12 484 CYS A CA 1
ATOM 3928 C C . CYS A 1 484 ? -36.550 -22.537 2.045 1.00 88.12 484 CYS A C 1
ATOM 3930 O O . CYS A 1 484 ? -36.365 -21.671 1.194 1.00 88.12 484 CYS A O 1
ATOM 3932 N N . VAL A 1 485 ? -35.687 -22.694 3.056 1.00 84.00 485 VAL A N 1
ATOM 3933 C CA . VAL A 1 485 ? -34.509 -21.822 3.238 1.00 84.00 485 VAL A CA 1
ATOM 3934 C C . VAL A 1 485 ? -33.516 -21.945 2.076 1.00 84.00 485 VAL A C 1
ATOM 3936 O O . VAL A 1 485 ? -32.962 -20.933 1.632 1.00 84.00 485 VAL A O 1
ATOM 3939 N N . ASN A 1 486 ? -33.300 -23.156 1.559 1.00 83.38 486 ASN A N 1
ATOM 3940 C CA . ASN A 1 486 ? -32.416 -23.373 0.415 1.00 83.38 486 ASN A CA 1
ATOM 3941 C C . ASN A 1 486 ? -32.943 -22.662 -0.839 1.00 83.38 486 ASN A C 1
ATOM 3943 O O . ASN A 1 486 ? -32.184 -21.947 -1.497 1.00 83.38 486 ASN A O 1
ATOM 3947 N N . ASP A 1 487 ? -34.238 -22.791 -1.134 1.00 86.06 487 ASP A N 1
ATOM 3948 C CA . ASP A 1 487 ? -34.839 -22.149 -2.306 1.00 86.06 487 ASP A CA 1
ATOM 3949 C C . ASP A 1 487 ? -34.953 -20.628 -2.144 1.00 86.06 487 ASP A C 1
ATOM 3951 O O . ASP A 1 487 ? -34.748 -19.897 -3.112 1.00 86.06 487 ASP A O 1
ATOM 3955 N N . LEU A 1 488 ? -35.175 -20.118 -0.926 1.00 85.19 488 LEU A N 1
ATOM 3956 C CA . LEU A 1 488 ? -35.097 -18.680 -0.636 1.00 85.19 488 LEU A CA 1
ATOM 3957 C C . LEU A 1 488 ? -33.678 -18.129 -0.836 1.00 85.19 488 LEU A C 1
ATOM 3959 O O . LEU A 1 488 ? -33.508 -17.020 -1.340 1.00 85.19 488 LEU A O 1
ATOM 3963 N N . THR A 1 489 ? -32.653 -18.910 -0.493 1.00 81.75 489 THR A N 1
ATOM 3964 C CA . THR A 1 489 ? -31.249 -18.541 -0.734 1.00 81.75 489 THR A CA 1
ATOM 3965 C C . THR A 1 489 ? -30.923 -18.562 -2.231 1.00 81.75 489 THR A C 1
ATOM 3967 O O . THR A 1 489 ? -30.248 -17.663 -2.737 1.00 81.75 489 THR A O 1
ATOM 3970 N N . PHE A 1 490 ? -31.427 -19.556 -2.969 1.00 83.81 490 PHE A N 1
ATOM 3971 C CA . PHE A 1 490 ? -31.308 -19.603 -4.427 1.00 83.81 490 PHE A CA 1
ATOM 3972 C C . PHE A 1 490 ? -32.000 -18.401 -5.086 1.00 83.81 490 PHE A C 1
ATOM 3974 O O . PHE A 1 490 ? -31.389 -17.718 -5.910 1.00 83.81 490 PHE A O 1
ATOM 3981 N N . LEU A 1 491 ? -33.227 -18.087 -4.660 1.00 85.38 491 LEU A N 1
ATOM 3982 C CA . LEU A 1 491 ? -33.968 -16.902 -5.081 1.00 85.38 491 LEU A CA 1
ATOM 3983 C C . LEU A 1 491 ? -33.174 -15.619 -4.818 1.00 85.38 491 LEU A C 1
ATOM 3985 O O . LEU A 1 491 ? -33.057 -14.780 -5.710 1.00 85.38 491 LEU A O 1
ATOM 3989 N N . GLN A 1 492 ? -32.572 -15.485 -3.637 1.00 83.50 492 GLN A N 1
ATOM 3990 C CA . GLN A 1 492 ? -31.744 -14.328 -3.310 1.00 83.50 492 GLN A CA 1
ATOM 3991 C C . GLN A 1 492 ? -30.568 -14.163 -4.289 1.00 83.50 492 GLN A C 1
ATOM 3993 O O . GLN A 1 492 ? -30.297 -13.060 -4.766 1.00 83.50 492 GLN A O 1
ATOM 3998 N N . ASN A 1 493 ? -29.870 -15.249 -4.625 1.00 80.69 493 ASN A N 1
ATOM 3999 C CA . ASN A 1 493 ? -28.766 -15.196 -5.585 1.00 80.69 493 ASN A CA 1
ATOM 4000 C C . ASN A 1 493 ? -29.252 -14.817 -6.989 1.00 80.69 493 ASN A C 1
ATOM 4002 O O . ASN A 1 493 ? -28.635 -13.979 -7.648 1.00 80.69 493 ASN A O 1
ATOM 4006 N N . GLN A 1 494 ? -30.384 -15.373 -7.425 1.00 85.50 494 GLN A N 1
ATOM 4007 C CA . GLN A 1 494 ? -30.959 -15.049 -8.728 1.00 85.50 494 GLN A CA 1
ATOM 4008 C C . GLN A 1 494 ? -31.420 -13.587 -8.815 1.00 85.50 494 GLN A C 1
ATOM 4010 O O . GLN A 1 494 ? -31.267 -12.939 -9.855 1.00 85.50 494 GLN A O 1
ATOM 4015 N N . LEU A 1 495 ? -31.926 -13.035 -7.713 1.00 84.06 495 LEU A N 1
ATOM 4016 C CA . LEU A 1 495 ? -32.318 -11.634 -7.606 1.00 84.06 495 LEU A CA 1
ATOM 4017 C C . LEU A 1 495 ? -31.118 -10.692 -7.769 1.00 84.06 495 LEU A C 1
ATOM 4019 O O . LEU A 1 495 ? -31.219 -9.706 -8.496 1.00 84.06 495 LEU A O 1
ATOM 4023 N N . LYS A 1 496 ? -29.957 -11.033 -7.194 1.00 81.38 496 LYS A N 1
ATOM 4024 C CA . LYS A 1 496 ? -28.705 -10.280 -7.402 1.00 81.38 496 LYS A CA 1
ATOM 4025 C C . LYS A 1 496 ? -28.240 -10.327 -8.855 1.00 81.38 496 LYS A C 1
ATOM 4027 O O . LYS A 1 496 ? -27.878 -9.290 -9.409 1.00 81.38 496 LYS A O 1
ATOM 4032 N N . THR A 1 497 ? -28.290 -11.500 -9.490 1.00 81.69 497 THR A N 1
ATOM 4033 C CA . THR A 1 497 ? -27.962 -11.651 -10.918 1.00 81.69 497 THR A CA 1
ATOM 4034 C C . THR A 1 497 ? -28.877 -10.788 -11.791 1.00 81.69 497 THR A C 1
ATOM 4036 O O . THR A 1 497 ? -28.406 -10.111 -12.706 1.00 81.69 497 THR A O 1
ATOM 4039 N N . THR A 1 498 ? -30.172 -10.745 -11.474 1.00 81.25 498 THR A N 1
ATOM 4040 C CA . THR A 1 498 ? -31.163 -9.931 -12.198 1.00 81.25 498 THR A CA 1
ATOM 4041 C C . THR A 1 498 ? -30.936 -8.439 -11.979 1.00 81.25 498 THR A C 1
ATOM 4043 O O . THR A 1 498 ? -30.862 -7.682 -12.945 1.00 81.25 498 THR A O 1
ATOM 4046 N N . ALA A 1 499 ? -30.716 -8.009 -10.734 1.00 82.75 499 ALA A N 1
ATOM 4047 C CA . ALA A 1 499 ? -30.412 -6.617 -10.412 1.00 82.75 499 ALA A CA 1
ATOM 4048 C C . ALA A 1 499 ? -29.130 -6.131 -11.108 1.00 82.75 499 ALA A C 1
ATOM 4050 O O . ALA A 1 499 ? -29.078 -5.001 -11.593 1.00 82.75 499 ALA A O 1
ATOM 4051 N N . ASN A 1 500 ? -28.098 -6.974 -11.201 1.00 81.19 500 ASN A N 1
ATOM 4052 C CA . ASN A 1 500 ? -26.875 -6.638 -11.926 1.00 81.19 500 ASN A CA 1
ATOM 4053 C C . ASN A 1 500 ? -27.116 -6.495 -13.436 1.00 81.19 500 ASN A C 1
ATOM 4055 O O . ASN A 1 500 ? -26.651 -5.526 -14.035 1.00 81.19 500 ASN A O 1
ATOM 4059 N N . ALA A 1 501 ? -27.872 -7.414 -14.044 1.00 79.62 501 ALA A N 1
ATOM 4060 C CA . ALA A 1 501 ? -28.257 -7.317 -15.453 1.00 79.62 501 ALA A CA 1
ATOM 4061 C C . ALA A 1 501 ? -29.022 -6.012 -15.752 1.00 79.62 501 ALA A C 1
ATOM 4063 O O . ALA A 1 501 ? -28.689 -5.309 -16.701 1.00 79.62 501 ALA A O 1
ATOM 4064 N N . VAL A 1 502 ? -29.980 -5.630 -14.898 1.00 83.75 502 VAL A N 1
ATOM 4065 C CA . VAL A 1 502 ? -30.729 -4.365 -15.020 1.00 83.75 502 VAL A CA 1
ATOM 4066 C C . VAL A 1 502 ? -29.814 -3.147 -14.850 1.00 83.75 502 VAL A C 1
ATOM 4068 O O . VAL A 1 502 ? -29.851 -2.218 -15.655 1.00 83.75 502 VAL A O 1
ATOM 4071 N N . ASN A 1 503 ? -28.960 -3.132 -13.824 1.00 83.12 503 ASN A N 1
ATOM 4072 C CA . ASN A 1 503 ? -28.092 -1.985 -13.540 1.00 83.12 503 ASN A CA 1
ATOM 4073 C C . ASN A 1 503 ? -27.039 -1.747 -14.632 1.00 83.12 503 ASN A C 1
ATOM 4075 O O . ASN A 1 503 ? -26.720 -0.594 -14.939 1.00 83.12 503 ASN A O 1
ATOM 4079 N N . THR A 1 504 ? -26.521 -2.820 -15.230 1.00 83.50 504 THR A N 1
ATOM 4080 C CA . THR A 1 504 ? -25.500 -2.749 -16.287 1.00 83.50 504 THR A CA 1
ATOM 4081 C C . THR A 1 504 ? -26.086 -2.528 -17.677 1.00 83.50 504 THR A C 1
ATOM 4083 O O . THR A 1 504 ? -25.358 -2.111 -18.576 1.00 83.50 504 THR A O 1
ATOM 4086 N N . TYR A 1 505 ? -27.393 -2.731 -17.859 1.00 80.88 505 TYR A N 1
ATOM 4087 C CA . TYR A 1 505 ? -28.051 -2.503 -19.137 1.00 80.88 505 TYR A CA 1
ATOM 4088 C C . TYR A 1 505 ? -27.975 -1.034 -19.573 1.00 80.88 505 TYR A C 1
ATOM 4090 O O . TYR A 1 505 ? -28.256 -0.110 -18.799 1.00 80.88 505 TYR A O 1
ATOM 4098 N N . LEU A 1 506 ? -27.618 -0.841 -20.842 1.00 87.88 506 LEU A N 1
ATOM 4099 C CA . LEU A 1 506 ? -27.645 0.429 -21.556 1.00 87.88 506 LEU A CA 1
ATOM 4100 C C . LEU A 1 506 ? -28.373 0.209 -22.880 1.00 87.88 506 LEU A C 1
ATOM 4102 O O . LEU A 1 506 ? -28.096 -0.763 -23.586 1.00 87.88 506 LEU A O 1
ATOM 4106 N N . SER A 1 507 ? -29.246 1.139 -23.250 1.00 85.12 507 SER A N 1
ATOM 4107 C CA . SER A 1 507 ? -30.000 1.112 -24.510 1.00 85.12 507 SER A CA 1
ATOM 4108 C C . SER A 1 507 ? -29.110 1.017 -25.754 1.00 85.12 507 SER A C 1
ATOM 4110 O O . SER A 1 507 ? -29.511 0.431 -26.759 1.00 85.12 507 SER A O 1
ATOM 4112 N N . ALA A 1 508 ? -27.861 1.492 -25.668 1.00 84.94 508 ALA A N 1
ATOM 4113 C CA . ALA A 1 508 ? -26.841 1.351 -26.710 1.00 84.94 508 ALA A CA 1
ATOM 4114 C C . ALA A 1 508 ? -26.534 -0.112 -27.096 1.00 84.94 508 ALA A C 1
ATOM 4116 O O . ALA A 1 508 ? -26.072 -0.361 -28.207 1.00 84.94 508 ALA A O 1
ATOM 4117 N N . ALA A 1 509 ? -26.809 -1.080 -26.213 1.00 77.06 509 ALA A N 1
ATOM 4118 C CA . ALA A 1 509 ? -26.658 -2.510 -26.490 1.00 77.06 509 ALA A CA 1
ATOM 4119 C C . ALA A 1 509 ? -27.815 -3.105 -27.326 1.00 77.06 509 ALA A C 1
ATOM 4121 O O . ALA A 1 509 ? -27.784 -4.288 -27.670 1.00 77.06 509 ALA A O 1
ATOM 4122 N N . GLY A 1 510 ? -28.839 -2.308 -27.651 1.00 80.75 510 GLY A N 1
ATOM 4123 C CA . GLY A 1 510 ? -29.952 -2.705 -28.511 1.00 80.75 510 GLY A CA 1
ATOM 4124 C C . GLY A 1 510 ? -30.788 -3.870 -27.964 1.00 80.75 510 GLY A C 1
ATOM 4125 O O . GLY A 1 510 ? -30.848 -4.121 -26.756 1.00 80.75 510 GLY A O 1
ATOM 4126 N N . SER A 1 511 ? -31.456 -4.585 -28.874 1.00 75.25 511 SER A N 1
ATOM 4127 C CA . SER A 1 511 ? -32.337 -5.725 -28.568 1.00 75.25 511 SER A CA 1
ATOM 4128 C C . SER A 1 511 ? -31.606 -6.913 -27.938 1.00 75.25 511 SER A C 1
ATOM 4130 O O . SER A 1 511 ? -32.174 -7.620 -27.104 1.00 75.25 511 SER A O 1
ATOM 4132 N N . ASP A 1 512 ? -30.341 -7.123 -28.296 1.00 73.69 512 ASP A N 1
ATOM 4133 C CA . ASP A 1 512 ? -29.541 -8.241 -27.786 1.00 73.69 512 ASP A CA 1
ATOM 4134 C C . ASP A 1 512 ? -29.185 -8.018 -26.310 1.00 73.69 512 ASP A C 1
ATOM 4136 O O . ASP A 1 512 ? -29.323 -8.928 -25.489 1.00 73.69 512 ASP A O 1
ATOM 4140 N N . GLY A 1 513 ? -28.841 -6.778 -25.938 1.00 75.25 513 GLY A N 1
ATOM 4141 C CA . GLY A 1 513 ? -28.665 -6.387 -24.539 1.00 75.25 513 GLY A CA 1
ATOM 4142 C C . GLY A 1 513 ? -29.954 -6.514 -23.723 1.00 75.25 513 GLY A C 1
ATOM 4143 O O . GLY A 1 513 ? -29.925 -7.013 -22.597 1.00 75.25 513 GLY A O 1
ATOM 4144 N N . ALA A 1 514 ? -31.097 -6.134 -24.304 1.00 76.50 514 ALA A N 1
ATOM 4145 C CA . ALA A 1 514 ? -32.403 -6.275 -23.657 1.00 76.50 514 ALA A CA 1
ATOM 4146 C C . ALA A 1 514 ? -32.777 -7.750 -23.426 1.00 76.50 514 ALA A C 1
ATOM 4148 O O . ALA A 1 514 ? -33.300 -8.102 -22.371 1.00 76.50 514 ALA A O 1
ATOM 4149 N N . THR A 1 515 ? -32.432 -8.636 -24.364 1.00 77.06 515 THR A N 1
ATOM 4150 C CA . THR A 1 515 ? -32.665 -10.085 -24.244 1.00 77.06 515 THR A CA 1
ATOM 4151 C C . THR A 1 515 ? -31.948 -10.680 -23.028 1.00 77.06 515 THR A C 1
ATOM 4153 O O . THR A 1 515 ? -32.498 -11.544 -22.346 1.00 77.06 515 THR A O 1
ATOM 4156 N N . GLY A 1 516 ? -30.745 -10.194 -22.705 1.00 79.19 516 GLY A N 1
ATOM 4157 C CA . GLY A 1 516 ? -30.019 -10.602 -21.498 1.00 79.19 516 GLY A CA 1
ATOM 4158 C C . GLY A 1 516 ? -30.761 -10.257 -20.203 1.00 79.19 516 GLY A C 1
ATOM 4159 O O . GLY A 1 516 ? -30.835 -11.091 -19.298 1.00 79.19 516 GLY A O 1
ATOM 4160 N N . VAL A 1 517 ? -31.358 -9.063 -20.135 1.00 81.31 517 VAL A N 1
ATOM 4161 C CA . VAL A 1 517 ? -32.179 -8.629 -18.992 1.00 81.31 517 VAL A CA 1
ATOM 4162 C C . VAL A 1 517 ? -33.427 -9.502 -18.866 1.00 81.31 517 VAL A C 1
ATOM 4164 O O . VAL A 1 517 ? -33.648 -10.086 -17.807 1.00 81.31 517 VAL A O 1
ATOM 4167 N N . LEU A 1 518 ? -34.173 -9.685 -19.959 1.00 81.44 518 LEU A N 1
ATOM 4168 C CA . LEU A 1 518 ? -35.414 -10.473 -19.978 1.00 81.44 518 LEU A CA 1
ATOM 4169 C C . LEU A 1 518 ? -35.183 -11.949 -19.614 1.00 81.44 518 LEU A C 1
ATOM 4171 O O . LEU A 1 518 ? -35.954 -12.546 -18.866 1.00 81.44 518 LEU A O 1
ATOM 4175 N N . ASN A 1 519 ? -34.081 -12.548 -20.075 1.00 82.25 519 ASN A N 1
ATOM 4176 C CA . ASN A 1 519 ? -33.716 -13.912 -19.679 1.00 82.25 519 ASN A CA 1
ATOM 4177 C C . ASN A 1 519 ? -33.443 -14.018 -18.171 1.00 82.25 519 ASN A C 1
ATOM 4179 O O . ASN A 1 519 ? -33.804 -15.016 -17.541 1.00 82.25 519 ASN A O 1
ATOM 4183 N N . SER A 1 520 ? -32.815 -12.994 -17.591 1.00 83.88 520 SER A N 1
ATOM 4184 C CA . SER A 1 520 ? -32.538 -12.935 -16.155 1.00 83.88 520 SER A CA 1
ATOM 4185 C C . SER A 1 520 ? -33.824 -12.753 -15.339 1.00 83.88 520 SER A C 1
ATOM 4187 O O . SER A 1 520 ? -34.028 -13.469 -14.357 1.00 83.88 520 SER A O 1
ATOM 4189 N N . GLU A 1 521 ? -34.739 -11.890 -15.797 1.00 84.69 521 GLU A N 1
ATOM 4190 C CA . GLU A 1 521 ? -36.078 -11.705 -15.213 1.00 84.69 521 GLU A CA 1
ATOM 4191 C C . GLU A 1 521 ? -36.899 -13.002 -15.251 1.00 84.69 521 GLU A C 1
ATOM 4193 O O . GLU A 1 521 ? -37.491 -13.405 -14.246 1.00 84.69 521 GLU A O 1
ATOM 4198 N N . GLN A 1 522 ? -36.868 -13.734 -16.365 1.00 84.75 522 GLN A N 1
ATOM 4199 C CA . GLN A 1 522 ? -37.564 -15.015 -16.478 1.00 84.75 522 GLN A CA 1
ATOM 4200 C C . GLN A 1 522 ? -36.969 -16.088 -15.550 1.00 84.75 522 GLN A C 1
ATOM 4202 O O . GLN A 1 522 ? -37.710 -16.889 -14.970 1.00 84.75 522 GLN A O 1
ATOM 4207 N N . ALA A 1 523 ? -35.647 -16.101 -15.368 1.00 82.44 523 ALA A N 1
ATOM 4208 C CA . ALA A 1 523 ? -34.990 -16.974 -14.399 1.00 82.44 523 ALA A CA 1
ATOM 4209 C C . ALA A 1 523 ? -35.343 -16.596 -12.948 1.00 82.44 523 ALA A C 1
ATOM 4211 O O . ALA A 1 523 ? -35.537 -17.487 -12.118 1.00 82.44 523 ALA A O 1
ATOM 4212 N N . LEU A 1 524 ? -35.504 -15.303 -12.649 1.00 86.56 524 LEU A N 1
ATOM 4213 C CA . LEU A 1 524 ? -35.988 -14.831 -11.350 1.00 86.56 524 LEU A CA 1
ATOM 4214 C C . LEU A 1 524 ? -37.419 -15.294 -11.071 1.00 86.56 524 LEU A C 1
ATOM 4216 O O . LEU A 1 524 ? -37.690 -15.804 -9.986 1.00 86.56 524 LEU A O 1
ATOM 4220 N N . ILE A 1 525 ? -38.318 -15.189 -12.051 1.00 81.19 525 ILE A N 1
ATOM 4221 C CA . ILE A 1 525 ? -39.694 -15.695 -11.933 1.00 81.19 525 ILE A CA 1
ATOM 4222 C C . ILE A 1 525 ? -39.694 -17.189 -11.573 1.00 81.19 525 ILE A C 1
ATOM 4224 O O . ILE A 1 525 ? -40.407 -17.598 -10.656 1.00 81.19 525 ILE A O 1
ATOM 4228 N N . ASN A 1 526 ? -38.852 -17.988 -12.236 1.00 84.94 526 ASN A N 1
ATOM 4229 C CA . ASN A 1 526 ? -38.730 -19.421 -11.951 1.00 84.94 526 ASN A CA 1
ATOM 4230 C C . ASN A 1 526 ? -38.183 -19.689 -10.538 1.00 84.94 526 ASN A C 1
ATOM 4232 O O . ASN A 1 526 ? -38.618 -20.630 -9.875 1.00 84.94 526 ASN A O 1
ATOM 4236 N N . ALA A 1 527 ? -37.250 -18.865 -10.057 1.00 85.81 527 ALA A N 1
ATOM 4237 C CA . ALA A 1 527 ? -36.716 -18.981 -8.702 1.00 85.81 527 ALA A CA 1
ATOM 4238 C C . ALA A 1 527 ? -37.771 -18.645 -7.632 1.00 85.81 527 ALA A C 1
ATOM 4240 O O . ALA A 1 527 ? -37.833 -19.322 -6.605 1.00 85.81 527 ALA A O 1
ATOM 4241 N N . VAL A 1 528 ? -38.639 -17.653 -7.881 1.00 87.38 528 VAL A N 1
ATOM 4242 C CA . VAL A 1 528 ? -39.774 -17.343 -6.989 1.00 87.38 528 VAL A CA 1
ATOM 4243 C C . VAL A 1 528 ? -40.764 -18.504 -6.951 1.00 87.38 528 VAL A C 1
ATOM 4245 O O . VAL A 1 528 ? -41.250 -18.843 -5.876 1.00 87.38 528 VAL A O 1
ATOM 4248 N N . ASP A 1 529 ? -41.033 -19.146 -8.090 1.00 86.94 529 ASP A N 1
ATOM 4249 C CA . ASP A 1 529 ? -41.884 -20.340 -8.133 1.00 86.94 529 ASP A CA 1
ATOM 4250 C C . ASP A 1 529 ? -41.285 -21.507 -7.341 1.00 86.94 529 ASP A C 1
ATOM 4252 O O . ASP A 1 529 ? -42.014 -22.175 -6.609 1.00 86.94 529 ASP A O 1
ATOM 4256 N N . GLY A 1 530 ? -39.970 -21.729 -7.442 1.00 87.25 530 GLY A N 1
ATOM 4257 C CA . GLY A 1 530 ? -39.264 -22.741 -6.651 1.00 87.25 530 GLY A CA 1
ATOM 4258 C C . GLY A 1 530 ? -39.394 -22.495 -5.147 1.00 87.25 530 GLY A C 1
ATOM 4259 O O . GLY A 1 530 ? -39.839 -23.376 -4.414 1.00 87.25 530 GLY A O 1
ATOM 4260 N N . ALA A 1 531 ? -39.110 -21.267 -4.704 1.00 86.94 531 ALA A N 1
ATOM 4261 C CA . ALA A 1 531 ? -39.270 -20.877 -3.303 1.00 86.94 531 ALA A CA 1
ATOM 4262 C C . ALA A 1 531 ? -40.730 -20.960 -2.833 1.00 86.94 531 ALA A C 1
ATOM 4264 O O . ALA A 1 531 ? -41.003 -21.401 -1.720 1.00 86.94 531 ALA A O 1
ATOM 4265 N N . GLY A 1 532 ? -41.692 -20.578 -3.678 1.00 88.25 532 GLY A N 1
ATOM 4266 C CA . GLY A 1 532 ? -43.116 -20.741 -3.388 1.00 88.25 532 GLY A CA 1
ATOM 4267 C C . GLY A 1 532 ? -43.488 -22.211 -3.200 1.00 88.25 532 GLY A C 1
ATOM 4268 O O . GLY A 1 532 ? -44.142 -22.563 -2.221 1.00 88.25 532 GLY A O 1
ATOM 4269 N N . ALA A 1 533 ? -43.027 -23.083 -4.096 1.00 91.38 533 ALA A N 1
ATOM 4270 C CA . ALA A 1 533 ? -43.328 -24.507 -4.048 1.00 91.38 533 ALA A CA 1
ATOM 4271 C C . ALA A 1 533 ? -42.830 -25.176 -2.761 1.00 91.38 533 ALA A C 1
ATOM 4273 O O . ALA A 1 533 ? -43.560 -25.996 -2.210 1.00 91.38 533 ALA A O 1
ATOM 4274 N N . SER A 1 534 ? -41.641 -24.823 -2.263 1.00 92.00 534 SER A N 1
ATOM 4275 C CA . SER A 1 534 ? -41.097 -25.396 -1.026 1.00 92.00 534 SER A CA 1
ATOM 4276 C C . SER A 1 534 ? -41.605 -24.711 0.241 1.00 92.00 534 SER A C 1
ATOM 4278 O O . SER A 1 534 ? -41.948 -25.389 1.204 1.00 92.00 534 SER A O 1
ATOM 4280 N N . CYS A 1 535 ? -41.728 -23.384 0.272 1.00 88.56 535 CYS A N 1
ATOM 4281 C CA . CYS A 1 535 ? -42.196 -22.689 1.474 1.00 88.56 535 CYS A CA 1
ATOM 4282 C C . CYS A 1 535 ? -43.688 -22.913 1.757 1.00 88.56 535 CYS A C 1
ATOM 4284 O O . CYS A 1 535 ? -44.097 -22.932 2.918 1.00 88.56 535 CYS A O 1
ATOM 4286 N N . CYS A 1 536 ? -44.514 -23.134 0.731 1.00 91.94 536 CYS A N 1
ATOM 4287 C CA . CYS A 1 536 ? -45.943 -23.393 0.914 1.00 91.94 536 CYS A CA 1
ATOM 4288 C C . CYS A 1 536 ? -46.272 -24.810 1.426 1.00 91.94 536 CYS A C 1
ATOM 4290 O O . CYS A 1 536 ? -47.431 -25.069 1.754 1.00 91.94 536 CYS A O 1
ATOM 4292 N N . THR A 1 537 ? -45.298 -25.725 1.536 1.00 92.38 537 THR A N 1
ATOM 4293 C CA . THR A 1 537 ? -45.516 -27.046 2.165 1.00 92.38 537 THR A CA 1
ATOM 4294 C C . THR A 1 537 ? -45.489 -26.990 3.693 1.00 92.38 537 THR A C 1
ATOM 4296 O O . THR A 1 537 ? -45.792 -27.981 4.356 1.00 92.38 537 THR A O 1
ATOM 4299 N N . ILE A 1 538 ? -45.117 -25.848 4.275 1.00 89.38 538 ILE A N 1
ATOM 4300 C CA . ILE A 1 538 ? -45.073 -25.649 5.723 1.00 89.38 538 ILE A CA 1
ATOM 4301 C C . ILE A 1 538 ? -46.487 -25.285 6.203 1.00 89.38 538 ILE A C 1
ATOM 4303 O O . ILE A 1 538 ? -46.930 -24.145 6.089 1.00 89.38 538 ILE A O 1
ATOM 4307 N N . HIS A 1 539 ? -47.226 -26.274 6.714 1.00 81.44 539 HIS A N 1
ATOM 4308 C CA . HIS A 1 539 ? -48.652 -26.134 7.064 1.00 81.44 539 HIS A CA 1
ATOM 4309 C C . HIS A 1 539 ? -48.933 -25.822 8.543 1.00 81.44 539 HIS A C 1
ATOM 4311 O O . HIS A 1 539 ? -50.092 -25.688 8.938 1.00 81.44 539 HIS A O 1
ATOM 4317 N N . SER A 1 540 ? -47.898 -25.726 9.374 1.00 77.81 540 SER A N 1
ATOM 4318 C CA . SER A 1 540 ? -48.008 -25.437 10.805 1.00 77.81 540 SER A CA 1
ATOM 4319 C C . SER A 1 540 ? -46.934 -24.450 11.236 1.00 77.81 540 SER A C 1
ATOM 4321 O O . SER A 1 540 ? -45.860 -24.419 10.637 1.00 77.81 540 SER A O 1
ATOM 4323 N N . ALA A 1 541 ? -47.206 -23.697 12.305 1.00 80.19 541 ALA A N 1
ATOM 4324 C CA . ALA A 1 541 ? -46.230 -22.788 12.890 1.00 80.19 541 ALA A CA 1
ATOM 4325 C C . ALA A 1 541 ? -44.922 -23.530 13.212 1.00 80.19 541 ALA A C 1
ATOM 4327 O O . ALA A 1 541 ? -44.933 -24.555 13.902 1.00 80.19 541 ALA A O 1
ATOM 4328 N N . VAL A 1 542 ? -43.810 -23.013 12.696 1.00 86.69 542 VAL A N 1
ATOM 4329 C CA . VAL A 1 542 ? -42.476 -23.588 12.904 1.00 86.69 542 VAL A CA 1
ATOM 4330 C C . VAL A 1 542 ? -41.963 -23.297 14.319 1.00 86.69 542 VAL A C 1
ATOM 4332 O O . VAL A 1 542 ? -42.496 -22.440 15.032 1.00 86.69 542 VAL A O 1
ATOM 4335 N N . SER A 1 543 ? -40.914 -23.997 14.753 1.00 85.69 543 SER A N 1
ATOM 4336 C CA . SER A 1 543 ? -40.275 -23.707 16.043 1.00 85.69 543 SER A CA 1
ATOM 4337 C C . SER A 1 543 ? -39.686 -22.287 16.088 1.00 85.69 543 SER A C 1
ATOM 4339 O O . SER A 1 543 ? -39.437 -21.664 15.059 1.00 85.69 543 SER A O 1
ATOM 4341 N N . ALA A 1 544 ? -39.426 -21.753 17.287 1.00 80.50 544 ALA A N 1
ATOM 4342 C CA . ALA A 1 544 ? -38.865 -20.404 17.436 1.00 80.50 544 ALA A CA 1
ATOM 4343 C C . ALA A 1 544 ? -37.501 -20.229 16.733 1.00 80.50 544 ALA A C 1
ATOM 4345 O O . ALA A 1 544 ? -37.226 -19.148 16.205 1.00 80.50 544 ALA A O 1
ATOM 4346 N N . ASP A 1 545 ? -36.689 -21.290 16.697 1.00 77.12 545 ASP A N 1
ATOM 4347 C CA . ASP A 1 545 ? -35.386 -21.314 16.026 1.00 77.12 545 ASP A CA 1
ATOM 4348 C C . ASP A 1 545 ? -35.548 -21.323 14.496 1.00 77.12 545 ASP A C 1
ATOM 4350 O O . ASP A 1 545 ? -34.914 -20.532 13.801 1.00 77.12 545 ASP A O 1
ATOM 4354 N N . GLU A 1 546 ? -36.455 -22.150 13.964 1.00 84.31 546 GLU A N 1
ATOM 4355 C CA . GLU A 1 546 ? -36.786 -22.176 12.529 1.00 84.31 546 GLU A CA 1
ATOM 4356 C C . GLU A 1 546 ? -37.413 -20.854 12.062 1.00 84.31 546 GLU A C 1
ATOM 4358 O O . GLU A 1 546 ? -37.086 -20.354 10.984 1.00 84.31 546 GLU A O 1
ATOM 4363 N N . ALA A 1 547 ? -38.261 -20.243 12.897 1.00 82.44 547 ALA A N 1
ATOM 4364 C CA . ALA A 1 547 ? -38.837 -18.929 12.636 1.00 82.44 547 ALA A CA 1
ATOM 4365 C C . ALA A 1 547 ? -37.743 -17.858 12.542 1.00 82.44 547 ALA A C 1
ATOM 4367 O O . ALA A 1 547 ? -37.775 -17.027 11.639 1.00 82.44 547 ALA A O 1
ATOM 4368 N N . ALA A 1 548 ? -36.742 -17.890 13.429 1.00 79.06 548 ALA A N 1
ATOM 4369 C CA . ALA A 1 548 ? -35.617 -16.959 13.374 1.00 79.06 548 ALA A CA 1
ATOM 4370 C C . ALA A 1 548 ? -34.802 -17.105 12.075 1.00 79.06 548 ALA A C 1
ATOM 4372 O O . ALA A 1 548 ? -34.407 -16.095 11.490 1.00 79.06 548 ALA A O 1
ATOM 4373 N N . SER A 1 549 ? -34.598 -18.333 11.587 1.00 77.88 549 SER A N 1
ATOM 4374 C CA . SER A 1 549 ? -33.921 -18.581 10.308 1.00 77.88 549 SER A CA 1
ATOM 4375 C C . SER A 1 549 ? -34.716 -18.053 9.113 1.00 77.88 549 SER A C 1
ATOM 4377 O O . SER A 1 549 ? -34.156 -17.348 8.272 1.00 77.88 549 SER A O 1
ATOM 4379 N N . LEU A 1 550 ? -36.022 -18.328 9.057 1.00 80.00 550 LEU A N 1
ATOM 4380 C CA . LEU A 1 550 ? -36.894 -17.819 7.994 1.00 80.00 550 LEU A CA 1
ATOM 4381 C C . LEU A 1 550 ? -36.974 -16.286 8.009 1.00 80.00 550 LEU A C 1
ATOM 4383 O O . LEU A 1 550 ? -36.909 -15.667 6.947 1.00 80.00 550 LEU A O 1
ATOM 4387 N N . ILE A 1 551 ? -37.040 -15.664 9.190 1.00 79.88 551 ILE A N 1
ATOM 4388 C CA . ILE A 1 551 ? -37.033 -14.200 9.347 1.00 79.88 551 ILE A CA 1
ATOM 4389 C C . ILE A 1 551 ? -35.715 -13.601 8.857 1.00 79.88 551 ILE A C 1
ATOM 4391 O O . ILE A 1 551 ? -35.739 -12.637 8.097 1.00 79.88 551 ILE A O 1
ATOM 4395 N N . SER A 1 552 ? -34.574 -14.193 9.221 1.00 79.19 552 SER A N 1
ATOM 4396 C CA . SER A 1 552 ? -33.260 -13.702 8.791 1.00 79.19 552 SER A CA 1
ATOM 4397 C C . SER A 1 552 ? -33.116 -13.697 7.268 1.00 79.19 552 SER A C 1
ATOM 4399 O O . SER A 1 552 ? -32.686 -12.694 6.699 1.00 79.19 552 SER A O 1
ATOM 4401 N N . VAL A 1 553 ? -33.522 -14.777 6.594 1.00 75.75 553 VAL A N 1
ATOM 4402 C CA . VAL A 1 553 ? -33.461 -14.850 5.126 1.00 75.75 553 VAL A CA 1
ATOM 4403 C C . VAL A 1 553 ? -34.476 -13.894 4.488 1.00 75.75 553 VAL A C 1
ATOM 4405 O O . VAL A 1 553 ? -34.142 -13.189 3.535 1.00 75.75 553 VAL A O 1
ATOM 4408 N N . SER A 1 554 ? -35.687 -13.796 5.048 1.00 76.69 554 SER A N 1
ATOM 4409 C CA . SER A 1 554 ? -36.749 -12.909 4.547 1.00 76.69 554 SER A CA 1
ATOM 4410 C C . SER A 1 554 ? -36.389 -11.427 4.659 1.00 76.69 554 SER A C 1
ATOM 4412 O O . SER A 1 554 ? -36.688 -10.657 3.748 1.00 76.69 554 SER A O 1
ATOM 4414 N N . GLN A 1 555 ? -35.713 -11.023 5.738 1.00 80.69 555 GLN A N 1
ATOM 4415 C CA . GLN A 1 555 ? -35.250 -9.650 5.937 1.00 80.69 555 GLN A CA 1
ATOM 4416 C C . GLN A 1 555 ? -34.299 -9.216 4.822 1.00 80.69 555 GLN A C 1
ATOM 4418 O O . GLN A 1 555 ? -34.461 -8.146 4.235 1.00 80.69 555 GLN A O 1
ATOM 4423 N N . VAL A 1 556 ? -33.305 -10.054 4.523 1.00 76.88 556 VAL A N 1
ATOM 4424 C CA . VAL A 1 556 ? -32.309 -9.750 3.492 1.00 76.88 556 VAL A CA 1
ATOM 4425 C C . VAL A 1 556 ? -32.957 -9.765 2.111 1.00 76.88 556 VAL A C 1
ATOM 4427 O O . VAL A 1 556 ? -32.743 -8.847 1.322 1.00 76.88 556 VAL A O 1
ATOM 4430 N N . LEU A 1 557 ? -33.816 -10.753 1.848 1.00 80.06 557 LEU A N 1
ATOM 4431 C CA . LEU A 1 557 ? -34.540 -10.843 0.586 1.00 80.06 557 LEU A CA 1
ATOM 4432 C C . LEU A 1 557 ? -35.415 -9.605 0.340 1.00 80.06 557 LEU A C 1
ATOM 4434 O O . LEU A 1 557 ? -35.443 -9.095 -0.774 1.00 80.06 557 LEU A O 1
ATOM 4438 N N . ALA A 1 558 ? -36.083 -9.069 1.364 1.00 79.81 558 ALA A N 1
ATOM 4439 C CA . ALA A 1 558 ? -36.912 -7.872 1.226 1.00 79.81 558 ALA A CA 1
ATOM 4440 C C . ALA A 1 558 ? -36.107 -6.613 0.858 1.00 79.81 558 ALA A C 1
ATOM 4442 O O . ALA A 1 558 ? -36.589 -5.780 0.089 1.00 79.81 558 ALA A O 1
ATOM 4443 N N . VAL A 1 559 ? -34.880 -6.480 1.374 1.00 79.75 559 VAL A N 1
ATOM 4444 C CA . VAL A 1 559 ? -33.953 -5.401 0.986 1.00 79.75 559 VAL A CA 1
ATOM 4445 C C . VAL A 1 559 ? -33.501 -5.574 -0.464 1.00 79.75 559 VAL A C 1
ATOM 4447 O O . VAL A 1 559 ? -33.546 -4.614 -1.236 1.00 79.75 559 VAL A O 1
ATOM 4450 N N . ASP A 1 560 ? -33.120 -6.792 -0.849 1.00 80.06 560 ASP A N 1
ATOM 4451 C CA . ASP A 1 560 ? -32.669 -7.090 -2.211 1.00 80.06 560 ASP A CA 1
ATOM 4452 C C . ASP A 1 560 ? -33.811 -6.876 -3.235 1.00 80.06 560 ASP A C 1
ATOM 4454 O O . ASP A 1 560 ? -33.574 -6.340 -4.319 1.00 80.06 560 ASP A O 1
ATOM 4458 N N . VAL A 1 561 ? -35.063 -7.214 -2.885 1.00 80.12 561 VAL A N 1
ATOM 4459 C CA . VAL A 1 561 ? -36.246 -7.018 -3.752 1.00 80.12 561 VAL A CA 1
ATOM 4460 C C . VAL A 1 561 ? -36.523 -5.537 -3.963 1.00 80.12 561 VAL A C 1
ATOM 4462 O O . VAL A 1 561 ? -36.699 -5.103 -5.101 1.00 80.12 561 VAL A O 1
ATOM 4465 N N . GLU A 1 562 ? -36.532 -4.743 -2.891 1.00 83.06 562 GLU A N 1
ATOM 4466 C CA . GLU A 1 562 ? -36.705 -3.294 -3.002 1.00 83.06 562 GLU A CA 1
ATOM 4467 C C . GLU A 1 562 ? -35.621 -2.677 -3.895 1.00 83.06 562 GLU A C 1
ATOM 4469 O O . GLU A 1 562 ? -35.927 -1.876 -4.780 1.00 83.06 562 GLU A O 1
ATOM 4474 N N . SER A 1 563 ? -34.361 -3.070 -3.694 1.00 80.44 563 SER A N 1
ATOM 4475 C CA . SER A 1 563 ? -33.240 -2.567 -4.489 1.00 80.44 563 SER A CA 1
ATOM 4476 C C . SER A 1 563 ? -33.398 -2.900 -5.975 1.00 80.44 563 SER A C 1
ATOM 4478 O O . SER A 1 563 ? -33.240 -2.011 -6.815 1.00 80.44 563 SER A O 1
ATOM 4480 N N . ALA A 1 564 ? -33.769 -4.140 -6.304 1.00 81.50 564 ALA A N 1
ATOM 4481 C CA . ALA A 1 564 ? -33.972 -4.575 -7.682 1.00 81.50 564 ALA A CA 1
ATOM 4482 C C . ALA A 1 564 ? -35.121 -3.817 -8.366 1.00 81.50 564 ALA A C 1
ATOM 4484 O O . ALA A 1 564 ? -34.941 -3.286 -9.462 1.00 81.50 564 ALA A O 1
ATOM 4485 N N . LEU A 1 565 ? -36.279 -3.694 -7.710 1.00 84.00 565 LEU A N 1
ATOM 4486 C CA . LEU A 1 565 ? -37.431 -2.979 -8.273 1.00 84.00 565 LEU A CA 1
ATOM 4487 C C . LEU A 1 565 ? -37.144 -1.480 -8.446 1.00 84.00 565 LEU A C 1
ATOM 4489 O O . LEU A 1 565 ? -37.502 -0.893 -9.467 1.00 84.00 565 LEU A O 1
ATOM 4493 N N . ASN A 1 566 ? -36.422 -0.861 -7.507 1.00 83.69 566 ASN A N 1
ATOM 4494 C CA . ASN A 1 566 ? -35.983 0.529 -7.643 1.00 83.69 566 ASN A CA 1
ATOM 4495 C C . ASN A 1 566 ? -34.973 0.713 -8.788 1.00 83.69 566 ASN A C 1
ATOM 4497 O O . ASN A 1 566 ? -35.012 1.734 -9.478 1.00 83.69 566 ASN A O 1
ATOM 4501 N N . ALA A 1 567 ? -34.096 -0.265 -9.032 1.00 82.19 567 ALA A N 1
ATOM 4502 C CA . ALA A 1 567 ? -33.198 -0.247 -10.185 1.00 82.19 567 ALA A CA 1
ATOM 4503 C C . ALA A 1 567 ? -33.976 -0.296 -11.509 1.00 82.19 567 ALA A C 1
ATOM 4505 O O . ALA A 1 567 ? -33.650 0.448 -12.435 1.00 82.19 567 ALA A O 1
ATOM 4506 N N . MET A 1 568 ? -35.050 -1.091 -11.583 1.00 83.69 568 MET A N 1
ATOM 4507 C CA . MET A 1 568 ? -35.931 -1.125 -12.757 1.00 83.69 568 MET A CA 1
ATOM 4508 C C . MET A 1 568 ? -36.601 0.231 -13.004 1.00 83.69 568 MET A C 1
ATOM 4510 O O . MET A 1 568 ? -36.625 0.700 -14.141 1.00 83.69 568 MET A O 1
ATOM 4514 N N . VAL A 1 569 ? -37.080 0.903 -11.948 1.00 87.88 569 VAL A N 1
ATOM 4515 C CA . VAL A 1 569 ? -37.614 2.276 -12.046 1.00 87.88 569 VAL A CA 1
ATOM 4516 C C . VAL A 1 569 ? -36.552 3.237 -12.582 1.00 87.88 569 VAL A C 1
ATOM 4518 O O . VAL A 1 569 ? -36.818 3.994 -13.515 1.00 87.88 569 VAL A O 1
ATOM 4521 N N . ALA A 1 570 ? -35.334 3.191 -12.037 1.00 85.56 570 ALA A N 1
ATOM 4522 C CA . ALA A 1 570 ? -34.239 4.061 -12.462 1.00 85.56 570 ALA A CA 1
ATOM 4523 C C . ALA A 1 570 ? -33.817 3.825 -13.925 1.00 85.56 570 ALA A C 1
ATOM 4525 O O . ALA A 1 570 ? -33.375 4.756 -14.597 1.00 85.56 570 ALA A O 1
ATOM 4526 N N . LYS A 1 571 ? -33.974 2.595 -14.428 1.00 87.94 571 LYS A N 1
ATOM 4527 C CA . LYS A 1 571 ? -33.641 2.191 -15.802 1.00 87.94 571 LYS A CA 1
ATOM 4528 C C . LYS A 1 571 ? -34.796 2.317 -16.791 1.00 87.94 571 LYS A C 1
ATOM 4530 O O . LYS A 1 571 ? -34.611 2.007 -17.965 1.00 87.94 571 LYS A O 1
ATOM 4535 N N . LYS A 1 572 ? -35.952 2.843 -16.376 1.00 88.81 572 LYS A N 1
ATOM 4536 C CA . LYS A 1 572 ? -37.129 3.002 -17.243 1.00 88.81 572 LYS A CA 1
ATOM 4537 C C . LYS A 1 572 ? -36.816 3.705 -18.569 1.00 88.81 572 LYS A C 1
ATOM 4539 O O . LYS A 1 572 ? -37.226 3.221 -19.616 1.00 88.81 572 LYS A O 1
ATOM 4544 N N . ALA A 1 573 ? -36.039 4.789 -18.533 1.00 90.12 573 ALA A N 1
ATOM 4545 C CA . ALA A 1 573 ? -35.655 5.528 -19.738 1.00 90.12 573 ALA A CA 1
ATOM 4546 C C . ALA A 1 573 ? -34.783 4.701 -20.705 1.00 90.12 573 ALA A C 1
ATOM 4548 O O . ALA A 1 573 ? -34.916 4.840 -21.916 1.00 90.12 573 ALA A O 1
ATOM 4549 N N . GLU A 1 574 ? -33.921 3.823 -20.181 1.00 90.19 574 GLU A N 1
ATOM 4550 C CA . GLU A 1 574 ? -33.105 2.914 -20.998 1.00 90.19 574 GLU A CA 1
ATOM 4551 C C . GLU A 1 574 ? -33.973 1.827 -21.642 1.00 90.19 574 GLU A C 1
ATOM 4553 O O . GLU A 1 574 ? -33.782 1.496 -22.809 1.00 90.19 574 GLU A O 1
ATOM 4558 N N . PHE A 1 575 ? -34.959 1.297 -20.911 1.00 86.44 575 PHE A N 1
ATOM 4559 C CA . PHE A 1 575 ? -35.904 0.320 -21.457 1.00 86.44 575 PHE A CA 1
ATOM 4560 C C . PHE A 1 575 ? -36.815 0.921 -22.531 1.00 86.44 575 PHE A C 1
ATOM 4562 O O . PHE A 1 575 ? -37.092 0.264 -23.532 1.00 86.44 575 PHE A O 1
ATOM 4569 N N . ASP A 1 576 ? -37.227 2.181 -22.371 1.00 88.94 576 ASP A N 1
ATOM 4570 C CA . ASP A 1 576 ? -38.048 2.888 -23.360 1.00 88.94 576 ASP A CA 1
ATOM 4571 C C . ASP A 1 576 ? -37.304 3.178 -24.666 1.00 88.94 576 ASP A C 1
ATOM 4573 O O . ASP A 1 576 ? -37.931 3.321 -25.715 1.00 88.94 576 ASP A O 1
ATOM 4577 N N . ALA A 1 577 ? -35.974 3.253 -24.617 1.00 88.19 577 ALA A N 1
ATOM 4578 C CA . ALA A 1 577 ? -35.142 3.546 -25.776 1.00 88.19 577 ALA A CA 1
ATOM 4579 C C . ALA A 1 577 ? -34.980 2.355 -26.742 1.00 88.19 577 ALA A C 1
ATOM 4581 O O . ALA A 1 577 ? -34.518 2.555 -27.866 1.00 88.19 577 ALA A O 1
ATOM 4582 N N . VAL A 1 578 ? -35.377 1.137 -26.350 1.00 84.75 578 VAL A N 1
ATOM 4583 C CA . VAL A 1 578 ? -35.372 -0.046 -27.225 1.00 84.75 578 VAL A CA 1
ATOM 4584 C C . VAL A 1 578 ? -36.801 -0.531 -27.448 1.00 84.75 578 VAL A C 1
ATOM 4586 O O . VAL A 1 578 ? -37.493 -0.959 -26.522 1.00 84.75 578 VAL A O 1
ATOM 4589 N N . GLU A 1 579 ? -37.240 -0.478 -28.708 1.00 76.44 579 GLU A N 1
ATOM 4590 C CA . GLU A 1 579 ? -38.572 -0.920 -29.121 1.00 76.44 579 GLU A CA 1
ATOM 4591 C C . GLU A 1 579 ? -38.813 -2.366 -28.653 1.00 76.44 579 GLU A C 1
ATOM 4593 O O . GLU A 1 579 ? -37.959 -3.228 -28.843 1.00 76.44 579 GLU A O 1
ATOM 4598 N N . SER A 1 580 ? -39.973 -2.622 -28.035 1.00 75.31 580 SER A N 1
ATOM 4599 C CA . SER A 1 580 ? -40.412 -3.893 -27.415 1.00 75.31 580 SER A CA 1
ATOM 4600 C C . SER A 1 580 ? -39.868 -4.267 -26.023 1.00 75.31 580 SER A C 1
ATOM 4602 O O . SER A 1 580 ? -40.467 -5.135 -25.386 1.00 75.31 580 SER A O 1
ATOM 4604 N N . THR A 1 581 ? -38.863 -3.574 -25.473 1.00 81.44 581 THR A N 1
ATOM 4605 C CA . THR A 1 581 ? -38.309 -3.908 -24.142 1.00 81.44 581 THR A CA 1
ATOM 4606 C C . THR A 1 581 ? -39.260 -3.549 -22.998 1.00 81.44 581 THR A C 1
ATOM 4608 O O . THR A 1 581 ? -39.597 -4.410 -22.188 1.00 81.44 581 THR A O 1
ATOM 4611 N N . THR A 1 582 ? -39.774 -2.315 -22.946 1.00 85.06 582 THR A N 1
ATOM 4612 C CA . THR A 1 582 ? -40.728 -1.891 -21.898 1.00 85.06 582 THR A CA 1
ATOM 4613 C C . THR A 1 582 ? -41.997 -2.764 -21.833 1.00 85.06 582 THR A C 1
ATOM 4615 O O . THR A 1 582 ? -42.382 -3.154 -20.728 1.00 85.06 582 THR A O 1
ATOM 4618 N N . PRO A 1 583 ? -42.649 -3.136 -22.958 1.00 83.25 583 PRO A N 1
ATOM 4619 C CA . PRO A 1 583 ? -43.756 -4.096 -22.937 1.00 83.25 583 PRO A CA 1
ATOM 4620 C C . PRO A 1 583 ? -43.396 -5.471 -22.352 1.00 83.25 583 PRO A C 1
ATOM 4622 O O . PRO A 1 583 ? -44.224 -6.063 -21.660 1.00 83.25 583 PRO A O 1
ATOM 4625 N N . ALA A 1 584 ? -42.184 -5.974 -22.606 1.00 79.31 584 ALA A N 1
ATOM 4626 C CA . ALA A 1 584 ? -41.725 -7.261 -22.084 1.00 79.31 584 ALA A CA 1
ATOM 4627 C C . ALA A 1 584 ? -41.459 -7.200 -20.570 1.00 79.31 584 ALA A C 1
ATOM 4629 O O . ALA A 1 584 ? -42.007 -8.013 -19.827 1.00 79.31 584 ALA A O 1
ATOM 4630 N N . VAL A 1 585 ? -40.756 -6.162 -20.104 1.00 83.38 585 VAL A N 1
ATOM 4631 C CA . VAL A 1 585 ? -40.524 -5.908 -18.669 1.00 83.38 585 VAL A CA 1
ATOM 4632 C C . VAL A 1 585 ? -41.852 -5.753 -17.915 1.00 83.38 585 VAL A C 1
ATOM 4634 O O . VAL A 1 585 ? -42.040 -6.301 -16.828 1.00 83.38 585 VAL A O 1
ATOM 4637 N N . LYS A 1 586 ? -42.834 -5.064 -18.512 1.00 87.69 586 LYS A N 1
ATOM 4638 C CA . LYS A 1 586 ? -44.193 -4.954 -17.963 1.00 87.69 586 LYS A CA 1
ATOM 4639 C C . LYS A 1 586 ? -44.870 -6.317 -17.809 1.00 87.69 586 LYS A C 1
ATOM 4641 O O . LYS A 1 586 ? -45.474 -6.582 -16.769 1.00 87.69 586 LYS A O 1
ATOM 4646 N N . ALA A 1 587 ? -44.771 -7.178 -18.821 1.00 81.75 587 ALA A N 1
ATOM 4647 C CA . ALA A 1 587 ? -45.346 -8.518 -18.768 1.00 81.75 587 ALA A CA 1
ATOM 4648 C C . ALA A 1 587 ? -44.706 -9.372 -17.661 1.00 81.75 587 ALA A C 1
ATOM 4650 O O . ALA A 1 587 ? -45.408 -10.135 -16.996 1.00 81.75 587 ALA A O 1
ATOM 4651 N N . ASP A 1 588 ? -43.403 -9.227 -17.426 1.00 83.50 588 ASP A N 1
ATOM 4652 C CA . ASP A 1 588 ? -42.692 -9.980 -16.392 1.00 83.50 588 ASP A CA 1
ATOM 4653 C C . ASP A 1 588 ? -42.977 -9.450 -14.980 1.00 83.50 588 ASP A C 1
ATOM 4655 O O . ASP A 1 588 ? -43.254 -10.249 -14.079 1.00 83.50 588 ASP A O 1
ATOM 4659 N N . LEU A 1 589 ? -43.084 -8.130 -14.791 1.00 85.44 589 LEU A N 1
ATOM 4660 C CA . LEU A 1 589 ? -43.556 -7.529 -13.534 1.00 85.44 589 LEU A CA 1
ATOM 4661 C C . LEU A 1 589 ? -44.975 -7.995 -13.160 1.00 85.44 589 LEU A C 1
ATOM 4663 O O . LEU A 1 589 ? -45.222 -8.373 -12.010 1.00 85.44 589 LEU A O 1
ATOM 4667 N N . GLN A 1 590 ? -45.889 -8.053 -14.138 1.00 86.12 590 GLN A N 1
ATOM 4668 C CA . GLN A 1 590 ? -47.258 -8.553 -13.945 1.00 86.12 590 GLN A CA 1
ATOM 4669 C C . GLN A 1 590 ? -47.303 -10.035 -13.538 1.00 86.12 590 GLN A C 1
ATOM 4671 O O . GLN A 1 590 ? -48.197 -10.439 -12.791 1.00 86.12 590 GLN A O 1
ATOM 4676 N N . LYS A 1 591 ? -46.343 -10.854 -13.991 1.00 83.94 591 LYS A N 1
ATOM 4677 C CA . LYS A 1 591 ? -46.209 -12.257 -13.558 1.00 83.94 591 LYS A CA 1
ATOM 4678 C C . LYS A 1 591 ? -45.574 -12.376 -12.173 1.00 83.94 591 LYS A C 1
ATOM 4680 O O . LYS A 1 591 ? -45.941 -13.277 -11.419 1.00 83.94 591 LYS A O 1
ATOM 4685 N N . LEU A 1 592 ? -44.612 -11.512 -11.852 1.00 84.88 592 LEU A N 1
ATOM 4686 C CA . LEU A 1 592 ? -43.790 -11.608 -10.648 1.00 84.88 592 LEU A CA 1
ATOM 4687 C C . LEU A 1 592 ? -44.570 -11.246 -9.377 1.00 84.88 592 LEU A C 1
ATOM 4689 O O . LEU A 1 592 ? -44.522 -11.989 -8.396 1.00 84.88 592 LEU A O 1
ATOM 4693 N N . GLN A 1 593 ? -45.329 -10.147 -9.393 1.00 85.81 593 GLN A N 1
ATOM 4694 C CA . GLN A 1 593 ? -46.045 -9.651 -8.212 1.00 85.81 593 GLN A CA 1
ATOM 4695 C C . GLN A 1 593 ? -46.991 -10.683 -7.551 1.00 85.81 593 GLN A C 1
ATOM 4697 O O . GLN A 1 593 ? -46.884 -10.885 -6.339 1.00 85.81 593 GLN A O 1
ATOM 4702 N N . PRO A 1 594 ? -47.889 -11.392 -8.273 1.00 85.50 594 PRO A N 1
ATOM 4703 C CA . PRO A 1 594 ? -48.759 -12.390 -7.642 1.00 85.50 594 PRO A CA 1
ATOM 4704 C C . PRO A 1 594 ? -47.984 -13.586 -7.064 1.00 85.50 594 PRO A C 1
ATOM 4706 O O . PRO A 1 594 ? -48.401 -14.156 -6.051 1.00 85.50 594 PRO A O 1
ATOM 4709 N N . LYS A 1 595 ? -46.840 -13.951 -7.658 1.00 87.12 595 LYS A N 1
ATOM 4710 C CA . LYS A 1 595 ? -45.972 -15.031 -7.159 1.00 87.12 595 LYS A CA 1
ATOM 4711 C C . LYS A 1 595 ? -45.284 -14.628 -5.857 1.00 87.12 595 LYS A C 1
ATOM 4713 O O . LYS A 1 595 ? -45.304 -15.393 -4.897 1.00 87.12 595 LYS A O 1
ATOM 4718 N N . VAL A 1 596 ? -44.772 -13.397 -5.786 1.00 85.62 596 VAL A N 1
ATOM 4719 C CA . VAL A 1 596 ? -44.188 -12.849 -4.552 1.00 85.62 596 VAL A CA 1
ATOM 4720 C C . VAL A 1 596 ? -45.240 -12.740 -3.446 1.00 85.62 596 VAL A C 1
ATOM 4722 O O . VAL A 1 596 ? -44.963 -13.136 -2.318 1.00 85.62 596 VAL A O 1
ATOM 4725 N N . ASN A 1 597 ? -46.465 -12.305 -3.758 1.00 83.56 597 ASN A N 1
ATOM 4726 C CA . ASN A 1 597 ? -47.569 -12.271 -2.789 1.00 83.56 597 ASN A CA 1
ATOM 4727 C C . ASN A 1 597 ? -47.934 -13.665 -2.253 1.00 83.56 597 ASN A C 1
ATOM 4729 O O . ASN A 1 597 ? -48.277 -13.822 -1.083 1.00 83.56 597 ASN A O 1
ATOM 4733 N N . THR A 1 598 ? -47.857 -14.688 -3.105 1.00 85.56 598 THR A N 1
ATOM 4734 C CA . THR A 1 598 ? -48.094 -16.077 -2.693 1.00 85.56 598 THR A CA 1
ATOM 4735 C C . THR A 1 598 ? -46.990 -16.555 -1.750 1.00 85.56 598 THR A C 1
ATOM 4737 O O . THR A 1 598 ? -47.282 -17.081 -0.677 1.00 85.56 598 THR A O 1
ATOM 4740 N N . LEU A 1 599 ? -45.724 -16.308 -2.103 1.00 87.62 599 LEU A N 1
ATOM 4741 C CA . LEU A 1 599 ? -44.570 -16.661 -1.276 1.00 87.62 599 LEU A CA 1
ATOM 4742 C C . LEU A 1 599 ? -44.614 -15.975 0.098 1.00 87.62 599 LEU A C 1
ATOM 4744 O O . LEU A 1 599 ? -44.436 -16.640 1.119 1.00 87.62 599 LEU A O 1
ATOM 4748 N N . THR A 1 600 ? -44.902 -14.670 0.149 1.00 85.25 600 THR A N 1
ATOM 4749 C CA . THR A 1 600 ? -45.012 -13.932 1.419 1.00 85.25 600 THR A CA 1
ATOM 4750 C C . THR A 1 600 ? -46.153 -14.456 2.288 1.00 85.25 600 THR A C 1
ATOM 4752 O O . THR A 1 600 ? -45.975 -14.594 3.498 1.00 85.25 600 THR A O 1
ATOM 4755 N N . GLY A 1 601 ? -47.289 -14.831 1.690 1.00 85.50 601 GLY A N 1
ATOM 4756 C CA . GLY A 1 601 ? -48.396 -15.481 2.396 1.00 85.50 601 GLY A CA 1
ATOM 4757 C C . GLY A 1 601 ? -48.013 -16.834 3.008 1.00 85.50 601 GLY A C 1
ATOM 4758 O O . GLY A 1 601 ? -48.377 -17.119 4.151 1.00 85.50 601 GLY A O 1
ATOM 4759 N N . CYS A 1 602 ? -47.238 -17.648 2.290 1.00 87.38 602 CYS A N 1
ATOM 4760 C CA . CYS A 1 602 ? -46.759 -18.937 2.792 1.00 87.38 602 CYS A CA 1
ATOM 4761 C C . CYS A 1 602 ? -45.746 -18.779 3.934 1.00 87.38 602 CYS A C 1
ATOM 4763 O O . CYS A 1 602 ? -45.875 -19.452 4.955 1.00 87.38 602 CYS A O 1
ATOM 4765 N N . ILE A 1 603 ? -44.807 -17.833 3.822 1.00 85.94 603 ILE A N 1
ATOM 4766 C CA . ILE A 1 603 ? -43.868 -17.515 4.910 1.00 85.94 603 ILE A CA 1
ATOM 4767 C C . ILE A 1 603 ? -44.629 -17.031 6.149 1.00 85.94 603 ILE A C 1
ATOM 4769 O O . ILE A 1 603 ? -44.350 -17.493 7.251 1.00 85.94 603 ILE A O 1
ATOM 4773 N N . LEU A 1 604 ? -45.623 -16.152 5.981 1.00 85.75 604 LEU A N 1
ATOM 4774 C CA . LEU A 1 604 ? -46.430 -15.655 7.097 1.00 85.75 604 LEU A CA 1
ATOM 4775 C C . LEU A 1 604 ? -47.239 -16.775 7.770 1.00 85.75 604 LEU A C 1
ATOM 4777 O O . LEU A 1 604 ? -47.307 -16.826 8.993 1.00 85.75 604 LEU A O 1
ATOM 4781 N N . THR A 1 605 ? -47.794 -17.704 6.986 1.00 86.69 605 THR A N 1
ATOM 4782 C CA . THR A 1 605 ? -48.529 -18.877 7.499 1.00 86.69 605 THR A CA 1
ATOM 4783 C C . THR A 1 605 ? -47.625 -19.818 8.301 1.00 86.69 605 THR A C 1
ATOM 4785 O O . THR A 1 605 ? -48.066 -20.411 9.284 1.00 86.69 605 THR A O 1
ATOM 4788 N N . ALA A 1 606 ? -46.350 -19.931 7.918 1.00 85.69 606 ALA A N 1
ATOM 4789 C CA . ALA A 1 606 ? -45.354 -20.711 8.646 1.00 85.69 606 ALA A CA 1
ATOM 4790 C C . ALA A 1 606 ? -44.917 -20.057 9.974 1.00 85.69 606 ALA A C 1
ATOM 4792 O O . ALA A 1 606 ? -44.383 -20.748 10.844 1.00 85.69 606 ALA A O 1
ATOM 4793 N N . MET A 1 607 ? -45.119 -18.745 10.157 1.00 85.94 607 MET A N 1
ATOM 4794 C CA . MET A 1 607 ? -44.674 -18.027 11.356 1.00 85.94 607 MET A CA 1
ATOM 4795 C C . MET A 1 607 ? -45.629 -18.217 12.548 1.00 85.94 607 MET A C 1
ATOM 4797 O O . MET A 1 607 ? -46.845 -18.107 12.388 1.00 85.94 607 MET A O 1
ATOM 4801 N N . PRO A 1 608 ? -45.106 -18.393 13.778 1.00 85.38 608 PRO A N 1
ATOM 4802 C CA . PRO A 1 608 ? -45.910 -18.270 14.993 1.00 85.38 608 PRO A CA 1
ATOM 4803 C C . PRO A 1 608 ? -46.530 -16.870 15.132 1.00 85.38 608 PRO A C 1
ATOM 4805 O O . PRO A 1 608 ? -45.852 -15.878 14.861 1.00 85.38 608 PRO A O 1
ATOM 4808 N N . ASP A 1 609 ? -47.761 -16.774 15.650 1.00 81.50 609 ASP A N 1
ATOM 4809 C CA . ASP A 1 609 ? -48.521 -15.512 15.778 1.00 81.50 609 ASP A CA 1
ATOM 4810 C C . ASP A 1 609 ? -47.728 -14.373 16.449 1.00 81.50 609 ASP A C 1
ATOM 4812 O O . ASP A 1 609 ? -47.775 -13.220 16.025 1.00 81.50 609 ASP A O 1
ATOM 4816 N N . GLY A 1 610 ? -46.924 -14.695 17.471 1.00 80.38 610 GLY A N 1
ATOM 4817 C CA . GLY A 1 610 ? -46.087 -13.723 18.189 1.00 80.38 610 GLY A CA 1
ATOM 4818 C C . GLY A 1 610 ? -44.912 -13.147 17.384 1.00 80.38 610 GLY A C 1
ATOM 4819 O O . GLY A 1 610 ? -44.219 -12.269 17.889 1.00 80.38 610 GLY A O 1
ATOM 4820 N N . ARG A 1 611 ? -44.669 -13.641 16.164 1.00 80.44 611 ARG A N 1
ATOM 4821 C CA . ARG A 1 611 ? -43.580 -13.228 15.260 1.00 80.44 611 ARG A CA 1
ATOM 4822 C C . ARG A 1 611 ? -44.098 -12.646 13.937 1.00 80.44 611 ARG A C 1
ATOM 4824 O O . ARG A 1 611 ? -43.297 -12.281 13.086 1.00 80.44 611 ARG A O 1
ATOM 4831 N N . HIS A 1 612 ? -45.417 -12.528 13.743 1.00 81.62 612 HIS A N 1
ATOM 4832 C CA . HIS A 1 612 ? -45.998 -11.988 12.499 1.00 81.62 612 HIS A CA 1
ATOM 4833 C C . HIS A 1 612 ? -45.563 -10.545 12.225 1.00 81.62 612 HIS A C 1
ATOM 4835 O O . HIS A 1 612 ? -45.307 -10.189 11.076 1.00 81.62 612 HIS A O 1
ATOM 4841 N N . ASN A 1 613 ? -45.410 -9.734 13.277 1.00 80.31 613 ASN A N 1
ATOM 4842 C CA . ASN A 1 613 ? -44.954 -8.348 13.153 1.00 80.31 613 ASN A CA 1
ATOM 4843 C C . ASN A 1 613 ? -43.528 -8.240 12.587 1.00 80.31 613 ASN A C 1
ATOM 4845 O O . ASN A 1 613 ? -43.254 -7.287 11.863 1.00 80.31 613 ASN A O 1
ATOM 4849 N N . ASP A 1 614 ? -42.664 -9.230 12.841 1.00 74.88 614 ASP A N 1
ATOM 4850 C CA . ASP A 1 614 ? -41.280 -9.242 12.346 1.00 74.88 614 ASP A CA 1
ATOM 4851 C C . ASP A 1 614 ? -41.220 -9.374 10.816 1.00 74.88 614 ASP A C 1
ATOM 4853 O O . ASP A 1 614 ? -40.263 -8.933 10.191 1.00 74.88 614 ASP A O 1
ATOM 4857 N N . VAL A 1 615 ? -42.242 -9.980 10.200 1.00 74.62 615 VAL A N 1
ATOM 4858 C CA . VAL A 1 615 ? -42.319 -10.197 8.744 1.00 74.62 615 VAL A CA 1
ATOM 4859 C C . VAL A 1 615 ? -43.241 -9.174 8.069 1.00 74.62 615 VAL A C 1
ATOM 4861 O O . VAL A 1 615 ? -43.050 -8.837 6.899 1.00 74.62 615 VAL A O 1
ATOM 4864 N N . ALA A 1 616 ? -44.216 -8.622 8.796 1.00 75.50 616 ALA A N 1
ATOM 4865 C CA . ALA A 1 616 ? -45.171 -7.641 8.278 1.00 75.50 616 ALA A CA 1
ATOM 4866 C C . ALA A 1 616 ? -44.502 -6.354 7.753 1.00 75.50 616 ALA A C 1
ATOM 4868 O O . ALA A 1 616 ? -44.942 -5.793 6.741 1.00 75.50 616 ALA A O 1
ATOM 4869 N N . GLU A 1 617 ? -43.420 -5.903 8.395 1.00 76.81 617 GLU A N 1
ATOM 4870 C CA . GLU A 1 617 ? -42.636 -4.749 7.934 1.00 76.81 617 GLU A CA 1
ATOM 4871 C C . GLU A 1 617 ? -42.010 -5.016 6.554 1.00 76.81 617 GLU A C 1
ATOM 4873 O O . GLU A 1 617 ? -42.104 -4.189 5.643 1.00 76.81 617 GLU A O 1
ATOM 4878 N N . TYR A 1 618 ? -41.460 -6.214 6.350 1.00 81.44 618 TYR A N 1
ATOM 4879 C CA . TYR A 1 618 ? -40.845 -6.621 5.085 1.00 81.44 618 TYR A CA 1
ATOM 4880 C C . TYR A 1 618 ? -41.868 -6.756 3.958 1.00 81.44 618 TYR A C 1
ATOM 4882 O O . TYR A 1 618 ? -41.616 -6.319 2.836 1.00 81.44 618 TYR A O 1
ATOM 4890 N N . ILE A 1 619 ? -43.052 -7.288 4.261 1.00 78.62 619 ILE A N 1
ATOM 4891 C CA . ILE A 1 619 ? -44.163 -7.367 3.304 1.00 78.62 619 ILE A CA 1
ATOM 4892 C C . ILE A 1 619 ? -44.596 -5.960 2.875 1.00 78.62 619 ILE A C 1
ATOM 4894 O O . ILE A 1 619 ? -44.767 -5.697 1.684 1.00 78.62 619 ILE A O 1
ATOM 4898 N N . THR A 1 620 ? -44.723 -5.031 3.826 1.00 83.19 620 THR A N 1
ATOM 4899 C CA . THR A 1 620 ? -45.075 -3.629 3.543 1.00 83.19 620 THR A CA 1
ATOM 4900 C C . THR A 1 620 ? -44.048 -2.971 2.624 1.00 83.19 620 THR A C 1
ATOM 4902 O O . THR A 1 620 ? -44.405 -2.269 1.672 1.00 83.19 620 THR A O 1
ATOM 4905 N N . LYS A 1 621 ? -42.768 -3.247 2.874 1.00 80.38 621 LYS A N 1
ATOM 4906 C CA . LYS A 1 621 ? -41.648 -2.749 2.085 1.00 80.38 621 LYS A CA 1
ATOM 4907 C C . LYS A 1 621 ? -41.672 -3.275 0.645 1.00 80.38 621 LYS A C 1
ATOM 4909 O O . LYS A 1 621 ? -41.617 -2.487 -0.298 1.00 80.38 621 LYS A O 1
ATOM 4914 N N . ILE A 1 622 ? -41.858 -4.584 0.472 1.00 81.25 622 ILE A N 1
ATOM 4915 C CA . ILE A 1 622 ? -41.983 -5.228 -0.845 1.00 81.25 622 ILE A CA 1
ATOM 4916 C C . ILE A 1 622 ? -43.189 -4.668 -1.612 1.00 81.25 622 ILE A C 1
ATOM 4918 O O . ILE A 1 622 ? -43.059 -4.280 -2.773 1.00 81.25 622 ILE A O 1
ATOM 4922 N N . ASN A 1 623 ? -44.349 -4.556 -0.961 1.00 83.81 623 ASN A N 1
ATOM 4923 C CA . ASN A 1 623 ? -45.559 -4.008 -1.579 1.00 83.81 623 ASN A CA 1
ATOM 4924 C C . ASN A 1 623 ? -45.375 -2.556 -2.036 1.00 83.81 623 ASN A C 1
ATOM 4926 O O . ASN A 1 623 ? -45.832 -2.190 -3.119 1.00 83.81 623 ASN A O 1
ATOM 4930 N N . SER A 1 624 ? -44.677 -1.738 -1.244 1.00 87.88 624 SER A N 1
ATOM 4931 C CA . SER A 1 624 ? -44.367 -0.351 -1.610 1.00 87.88 624 SER A CA 1
ATOM 4932 C C . SER A 1 624 ? -43.453 -0.283 -2.835 1.00 87.88 624 SER A C 1
ATOM 4934 O O . SER A 1 624 ? -43.714 0.492 -3.755 1.00 87.88 624 SER A O 1
ATOM 4936 N N . ALA A 1 625 ? -42.431 -1.140 -2.904 1.00 82.88 625 ALA A N 1
ATOM 4937 C CA . ALA A 1 625 ? -41.544 -1.221 -4.063 1.00 82.88 625 ALA A CA 1
ATOM 4938 C C . ALA A 1 625 ? -42.293 -1.659 -5.337 1.00 82.88 625 ALA A C 1
ATOM 4940 O O . ALA A 1 625 ? -42.113 -1.054 -6.396 1.00 82.88 625 ALA A O 1
ATOM 4941 N N . PHE A 1 626 ? -43.202 -2.635 -5.230 1.00 86.94 626 PHE A N 1
ATOM 4942 C CA . PHE A 1 626 ? -44.078 -3.018 -6.341 1.00 86.94 626 PHE A CA 1
ATOM 4943 C C . PHE A 1 626 ? -45.037 -1.895 -6.755 1.00 86.94 626 PHE A C 1
ATOM 4945 O O . PHE A 1 626 ? -45.262 -1.684 -7.942 1.00 86.94 626 PHE A O 1
ATOM 4952 N N . SER A 1 627 ? -45.576 -1.126 -5.807 1.00 90.81 627 SER A N 1
ATOM 4953 C CA . SER A 1 627 ? -46.400 0.045 -6.129 1.00 90.81 627 SER A CA 1
ATOM 4954 C C . SER A 1 627 ? -45.613 1.079 -6.942 1.00 90.81 627 SER A C 1
ATOM 4956 O O . SER A 1 627 ? -46.122 1.615 -7.929 1.00 90.81 627 SER A O 1
ATOM 4958 N N . ASN A 1 628 ? -44.361 1.339 -6.558 1.00 86.69 628 ASN A N 1
ATOM 4959 C CA . ASN A 1 628 ? -43.496 2.299 -7.242 1.00 86.69 628 ASN A CA 1
ATOM 4960 C C . ASN A 1 628 ? -43.151 1.842 -8.663 1.00 86.69 628 ASN A C 1
ATOM 4962 O O . ASN A 1 628 ? -43.287 2.626 -9.604 1.00 86.69 628 ASN A O 1
ATOM 4966 N N . VAL A 1 629 ? -42.754 0.577 -8.839 1.00 86.00 629 VAL A N 1
ATOM 4967 C CA . VAL A 1 629 ? -42.420 0.048 -10.170 1.00 86.00 629 VAL A CA 1
ATOM 4968 C C . VAL A 1 629 ? -43.656 -0.049 -11.066 1.00 86.00 629 VAL A C 1
ATOM 4970 O O . VAL A 1 629 ? -43.594 0.361 -12.220 1.00 86.00 629 VAL A O 1
ATOM 4973 N N . ASN A 1 630 ? -44.812 -0.460 -10.538 1.00 89.50 630 ASN A N 1
ATOM 4974 C CA . ASN A 1 630 ? -46.053 -0.498 -11.313 1.00 89.50 630 ASN A CA 1
ATOM 4975 C C . ASN A 1 630 ? -46.468 0.899 -11.780 1.00 89.50 630 ASN A C 1
ATOM 4977 O O . ASN A 1 630 ? -46.875 1.063 -12.925 1.00 89.50 630 ASN A O 1
ATOM 4981 N N . THR A 1 631 ? -46.298 1.916 -10.930 1.00 93.56 631 THR A N 1
ATOM 4982 C CA . THR A 1 631 ? -46.539 3.315 -11.315 1.00 93.56 631 THR A CA 1
ATOM 4983 C C . THR A 1 631 ? -45.583 3.738 -12.432 1.00 93.56 631 THR A C 1
ATOM 4985 O O . THR A 1 631 ? -46.021 4.303 -13.430 1.00 93.56 631 THR A O 1
ATOM 4988 N N . ALA A 1 632 ? -44.288 3.433 -12.304 1.00 88.88 632 ALA A N 1
ATOM 4989 C CA . ALA A 1 632 ? -43.286 3.808 -13.300 1.00 88.88 632 ALA A CA 1
ATOM 4990 C C . ALA A 1 632 ? -43.502 3.130 -14.665 1.00 88.88 632 ALA A C 1
ATOM 4992 O O . ALA A 1 632 ? -43.196 3.731 -15.691 1.00 88.88 632 ALA A O 1
ATOM 4993 N N . PHE A 1 633 ? -44.026 1.901 -14.686 1.00 87.25 633 PHE A N 1
ATOM 4994 C CA . PHE A 1 633 ? -44.279 1.110 -15.899 1.00 87.25 633 PHE A CA 1
ATOM 4995 C C . PHE A 1 633 ? -45.761 1.087 -16.332 1.00 87.25 633 PHE A C 1
ATOM 4997 O O . PHE A 1 633 ? -46.129 0.337 -17.241 1.00 87.25 633 PHE A O 1
ATOM 5004 N N . GLU A 1 634 ? -46.603 1.922 -15.713 1.00 92.25 634 GLU A N 1
ATOM 5005 C CA . GLU A 1 634 ? -48.036 2.077 -16.011 1.00 92.25 634 GLU A CA 1
ATOM 5006 C C . GLU A 1 634 ? -48.821 0.747 -15.980 1.00 92.25 634 GLU A C 1
ATOM 5008 O O . GLU A 1 634 ? -49.602 0.453 -16.892 1.00 92.25 634 GLU A O 1
ATOM 5013 N N . ILE A 1 635 ? -48.555 -0.101 -14.981 1.00 84.00 635 ILE A N 1
ATOM 5014 C CA . ILE A 1 635 ? -49.078 -1.477 -14.844 1.00 84.00 635 ILE A CA 1
ATOM 5015 C C . ILE A 1 635 ? -50.477 -1.536 -14.248 1.00 84.00 635 ILE A C 1
ATOM 5017 O O . ILE A 1 635 ? -50.719 -0.860 -13.224 1.00 84.00 635 ILE A O 1
#

pLDDT: mean 86.58, std 17.28, range [23.64, 98.81]